Protein AF-0000000067946590 (afdb_homodimer)

Organism: Pisum sativum (NCBI:txid3888)

Foldseek 3Di:
DPDDPDDDDDDDDDDDPDDPPDDDDDDPDDPDPPPPPPPPPPCVPCPPPPCPVVPPPLQLAKWKKKWWFQFWADDPPDPAILAGGETDMFTWLAEEEEEEDPSLCPVVVVCCLLVVDPTPDTAIWMFIAGSNRHTPDDTGGFDNLQEAEDADPNVVVQDDQFLLCRLCVPPPPDPPDPVSVVLLVVLLVVLCVLLVVVPPDRNHGLVPDDLLVVLSSSSSSRPSVHHQEYEYEASCPPHDPVSLLSVLVSVQVVSNPHHYYYYHPPCVSNLVRHPWYWYRYRSRYIGTDRDPD/DDPDDDDDDDDDDDDDDDDDDDDDDPPPDDPDPDDPDPPPPPCVPCPPPPCVVVPPPLQLAKWKKKWWFQFWADDPPDPAILAGGETDMFTWLAEEEEEEDPSLCPVVVVCCLLVVDPTPDTAIWMFIAGSRRHTPDDTGGFDNLQEAEDADPNVVVQDDQFLLCRLCVPPPPDDPDPVSVVLLVVLLVVLCVLLVVVPPDRNHGLVPDDLLVVLSSSSSSRPSVHHQEYEYEASCPPHDPVSLLSVLVSVQVVSNPHHYYYYHPPCVSNLVRHPWYWYRYRSRYIGTDRDPD

Secondary structure (DSSP, 8-state):
------------------------------------------------------------S-EEEEEEEEEEE--TT--S-SEEEEEEEEETT-EEEEEE-TTSSHHHHHHHHTTSS--SEEEEEEEEE-TTSSB-S--EEPPGGGEEEE-SSGGGG---SSHHHHHTTTS--S---HHHHHHHHHHHHHHHHHTT-TTS-TTS-GGGS-HHHHHHHHHHHHHTT--SEEEEESTTTT--HHHHHHHHHHHHHHTTTSEEEEE-S-HHHHTTT-SEEEEEETTTEEEE-----/-----------------------------------------------------------SS-EEEEEEEEEEE--TT-SS-SEEEEEEEEETT-EEEEEE-TTSSHHHHHHHHTTSS--SEEEEEEEEE-TTSSB-S--EEPPGGGEEEE-SSGGGG---SSHHHHHTTTS--S---HHHHHHHHHHHHHHHHHTT-TTS-TTS-GGGS-HHHHHHHHHHHHHTT--SEEEEESTTTT--HHHHHHHHHHHHHHTTTSEEEEE-S-HHHHTTT-SEEEEEETTTEEEE-----

InterPro domains:
  IPR003439 ABC transporter-like, ATP-binding domain [PF00005] (83-237)
  IPR003439 ABC transporter-like, ATP-binding domain [PS50893] (66-291)
  IPR003593 AAA+ ATPase domain [SM00382] (92-284)
  IPR015856 ABC transporter, CbiO/EcfA subunit [cd03225] (67-283)
  IPR027417 P-loop containing nucleoside triphosphate hydrolase [G3DSA:3.40.50.300] (59-290)
  IPR027417 P-loop containing nucleoside triphosphate hydrolase [SSF52540] (64-283)
  IPR050095 Energy-coupling factor transporter ATP-binding [PTHR43553] (66-289)

Solvent-accessible surface area (backbone atoms only — not comparable to full-atom values): 33808 Å² total; per-residue (Å²): 132,86,72,84,75,89,86,88,87,81,89,78,84,92,79,87,80,80,79,80,70,81,80,78,83,83,80,81,79,74,76,84,76,75,68,74,78,74,75,71,72,73,75,72,72,72,65,77,71,73,68,73,64,77,67,63,75,83,50,71,56,67,46,44,27,42,37,34,45,46,30,22,32,53,58,87,95,50,82,68,48,45,29,45,53,29,54,53,73,46,53,58,45,30,28,36,37,40,33,48,50,83,86,12,34,67,71,57,51,51,33,41,72,43,50,79,42,77,63,72,38,60,49,55,26,37,36,37,25,31,48,85,69,42,73,66,52,79,69,39,71,66,50,41,90,38,36,20,72,39,55,64,63,50,68,79,70,64,82,47,66,19,40,52,49,48,54,49,60,85,48,82,80,62,89,59,55,72,63,57,52,50,52,49,53,52,21,44,55,50,17,33,54,70,51,67,46,73,89,54,65,52,73,39,44,49,86,75,46,54,66,48,53,36,52,30,50,51,49,25,46,40,36,35,79,57,34,67,34,38,37,31,34,36,82,54,66,91,39,32,41,65,37,35,52,50,51,49,53,42,48,59,58,45,24,73,78,26,18,32,40,34,37,45,54,59,56,78,80,42,54,91,58,52,73,44,38,30,39,32,34,78,64,13,36,56,39,82,39,78,81,94,123,142,83,83,86,81,88,75,83,87,80,90,72,85,88,79,75,88,74,84,92,76,90,84,85,75,83,74,78,76,73,76,83,77,75,69,76,80,74,75,69,73,72,76,71,72,72,65,78,71,73,67,72,64,78,68,64,74,84,50,71,56,67,44,43,26,44,37,34,44,46,29,21,31,54,59,89,95,49,80,69,47,46,29,45,52,29,53,54,72,46,52,58,45,29,28,36,37,40,31,48,51,82,87,13,34,67,70,57,51,52,33,40,71,44,51,77,42,78,63,72,38,60,48,55,27,37,38,37,24,29,49,84,68,41,74,66,52,78,68,39,72,66,51,42,90,38,37,20,73,40,56,65,62,51,69,80,70,64,82,48,66,19,41,51,48,48,53,48,59,84,48,82,81,62,90,57,53,73,63,58,53,49,51,48,54,51,21,43,54,51,18,34,54,71,52,68,46,74,89,54,64,52,74,38,45,50,88,75,46,53,64,46,53,37,52,30,50,52,50,25,45,39,36,33,79,56,36,68,34,38,36,32,34,34,82,56,66,92,37,32,43,66,36,36,52,50,50,50,55,44,49,58,57,45,25,72,78,26,19,34,41,35,35,45,55,59,57,76,79,43,54,90,58,51,75,43,38,30,38,31,34,80,62,12,36,56,40,84,38,76,80,94,122

Sequence (586 aa):
MAPPSYTPQPNQPPSMATSFNPPIAFRFLKPPLSSFPSQSSSLSHCLPQSHYTFKFPTTCCRYSSLEVKDVSYQPPGTQPNLLNSVSFSLPEKSFGLIFGQSGSGKTTLLQLLAGISKPTSGSIYIQKYGDDGNPSQSPEPLVPERVGIVFQFPERYFVADTVLDEVTFGWPRQKGNDQVREKLALGLQRAINWVGLSGISLDTNPHSLSGGYKRRLALAIQLVQVPDLLILDEPLAGLDWKARADVVKLLKHLKKELTVLVVSHDLREFASLVDQSWRMEMGGNLRQEFLPLMAPPSYTPQPNQPPSMATSFNPPIAFRFLKPPLSSFPSQSSSLSHCLPQSHYTFKFPTTCCRYSSLEVKDVSYQPPGTQPNLLNSVSFSLPEKSFGLIFGQSGSGKTTLLQLLAGISKPTSGSIYIQKYGDDGNPSQSPEPLVPERVGIVFQFPERYFVADTVLDEVTFGWPRQKGNDQVREKLALGLQRAINWVGLSGISLDTNPHSLSGGYKRRLALAIQLVQVPDLLILDEPLAGLDWKARADVVKLLKHLKKELTVLVVSHDLREFASLVDQSWRMEMGGNLRQEFLPL

Nearest PDB structures (foldseek):
  1ji0-assembly1_A  TM=7.940E-01  e=1.642E-15  Thermotoga maritima
  5lj7-assembly1_B  TM=7.073E-01  e=5.282E-16  Aggregatibacter actinomycetemcomitans
  5l22-assembly1_A  TM=7.163E-01  e=2.810E-15  Aquifex aeolicus VF5
  6gkd-assembly1_F  TM=7.493E-01  e=3.755E-13  Homo sapiens
  7z15-assembly1_K  TM=6.805E-01  e=4.231E-13  Escherichia coli

pLDDT: mean 77.76, std 28.28, range [15.53, 98.42]

Radius of gyration: 33.12 Å; Cα contacts (8 Å, |Δi|>4): 954; chains: 2; bounding box: 103×82×106 Å

Structure (mmCIF, N/CA/C/O backbone):
data_AF-0000000067946590-model_v1
#
loop_
_entity.id
_entity.type
_entity.pdbx_description
1 polymer 'ABC transporter I member 11'
#
loop_
_atom_site.group_PDB
_atom_site.id
_atom_site.type_symbol
_atom_site.label_atom_id
_atom_site.label_alt_id
_atom_site.label_comp_id
_atom_site.label_asym_id
_atom_site.label_entity_id
_atom_site.label_seq_id
_atom_site.pdbx_PDB_ins_code
_atom_site.Cartn_x
_atom_site.Cartn_y
_atom_site.Cartn_z
_atom_site.occupancy
_atom_site.B_iso_or_equiv
_atom_site.auth_seq_id
_atom_site.auth_comp_id
_atom_site.auth_asym_id
_atom_site.auth_atom_id
_atom_site.pdbx_PDB_model_num
ATOM 1 N N . MET A 1 1 ? 3.911 24.569 -70.546 1 18.59 1 MET A N 1
ATOM 2 C CA . MET A 1 1 ? 5.363 24.526 -70.404 1 18.59 1 MET A CA 1
ATOM 3 C C . MET A 1 1 ? 5.769 24.59 -68.935 1 18.59 1 MET A C 1
ATOM 5 O O . MET A 1 1 ? 6.93 24.856 -68.618 1 18.59 1 MET A O 1
ATOM 9 N N . ALA A 1 2 ? 5.035 24.437 -67.854 1 21.88 2 ALA A N 1
ATOM 10 C CA . ALA A 1 2 ? 5.198 25.146 -66.587 1 21.88 2 ALA A CA 1
ATOM 11 C C . ALA A 1 2 ? 6.311 24.522 -65.749 1 21.88 2 ALA A C 1
ATOM 13 O O . ALA A 1 2 ? 6.49 24.877 -64.581 1 21.88 2 ALA A O 1
ATOM 14 N N . PRO A 1 3 ? 7.418 23.911 -66.163 1 22.86 3 PRO A N 1
ATOM 15 C CA . PRO A 1 3 ? 8.003 22.796 -65.415 1 22.86 3 PRO A CA 1
ATOM 16 C C . PRO A 1 3 ? 8.86 23.26 -64.238 1 22.86 3 PRO A C 1
ATOM 18 O O . PRO A 1 3 ? 9.261 22.446 -63.404 1 22.86 3 PRO A O 1
ATOM 21 N N . PRO A 1 4 ? 8.996 24.604 -63.744 1 22.92 4 PRO A N 1
ATOM 22 C CA . PRO A 1 4 ? 10.415 24.743 -63.405 1 22.92 4 PRO A CA 1
ATOM 23 C C . PRO A 1 4 ? 10.793 23.99 -62.131 1 22.92 4 PRO A C 1
ATOM 25 O O . PRO A 1 4 ? 9.946 23.778 -61.26 1 22.92 4 PRO A O 1
ATOM 28 N N . SER A 1 5 ? 12.034 23.256 -61.967 1 21.23 5 SER A N 1
ATOM 29 C CA . SER A 1 5 ? 12.872 22.237 -61.343 1 21.23 5 SER A CA 1
ATOM 30 C C . SER A 1 5 ? 13.644 22.806 -60.158 1 21.23 5 SER A C 1
ATOM 32 O O . SER A 1 5 ? 14.589 22.183 -59.669 1 21.23 5 SER A O 1
ATOM 34 N N . TYR A 1 6 ? 13.118 23.844 -59.397 1 22.46 6 TYR A N 1
ATOM 35 C CA . TYR A 1 6 ? 14.191 24.586 -58.746 1 22.46 6 TYR A CA 1
ATOM 36 C C . TYR A 1 6 ? 14.983 23.687 -57.804 1 22.46 6 TYR A C 1
ATOM 38 O O . TYR A 1 6 ? 14.404 22.885 -57.069 1 22.46 6 TYR A O 1
ATOM 46 N N . THR A 1 7 ? 16.385 23.792 -57.742 1 20.94 7 THR A N 1
ATOM 47 C CA . THR A 1 7 ? 17.67 23.148 -57.492 1 20.94 7 THR A CA 1
ATOM 48 C C . THR A 1 7 ? 17.972 23.108 -55.996 1 20.94 7 THR A C 1
ATOM 50 O O . THR A 1 7 ? 17.457 23.926 -55.231 1 20.94 7 THR A O 1
ATOM 53 N N . PRO A 1 8 ? 19.334 22.836 -55.525 1 20.41 8 PRO A N 1
ATOM 54 C CA . PRO A 1 8 ? 20.063 21.838 -54.739 1 20.41 8 PRO A CA 1
ATOM 55 C C . PRO A 1 8 ? 20.467 22.352 -53.359 1 20.41 8 PRO A C 1
ATOM 57 O O . PRO A 1 8 ? 20.235 21.678 -52.352 1 20.41 8 PRO A O 1
ATOM 60 N N . GLN A 1 9 ? 21.378 23.527 -53.045 1 19.21 9 GLN A N 1
ATOM 61 C CA . GLN A 1 9 ? 22.726 23.164 -52.62 1 19.21 9 GLN A CA 1
ATOM 62 C C . GLN A 1 9 ? 22.857 23.218 -51.101 1 19.21 9 GLN A C 1
ATOM 64 O O . GLN A 1 9 ? 22.124 23.952 -50.435 1 19.21 9 GLN A O 1
ATOM 69 N N . PRO A 1 10 ? 24.008 22.567 -50.342 1 21.53 10 PRO A N 1
ATOM 70 C CA . PRO A 1 10 ? 24.446 21.856 -49.139 1 21.53 10 PRO A CA 1
ATOM 71 C C . PRO A 1 10 ? 25.098 22.78 -48.113 1 21.53 10 PRO A C 1
ATOM 73 O O . PRO A 1 10 ? 25.538 22.322 -47.055 1 21.53 10 PRO A O 1
ATOM 76 N N . ASN A 1 11 ? 24.864 24.119 -47.892 1 19.38 11 ASN A N 1
ATOM 77 C CA . ASN A 1 11 ? 26.039 24.857 -47.442 1 19.38 11 ASN A CA 1
ATOM 78 C C . ASN A 1 11 ? 26.5 24.392 -46.063 1 19.38 11 ASN A C 1
ATOM 80 O O . ASN A 1 11 ? 25.685 24.233 -45.153 1 19.38 11 ASN A O 1
ATOM 84 N N . GLN A 1 12 ? 27.85 24.137 -45.754 1 18.24 12 GLN A N 1
ATOM 85 C CA . GLN A 1 12 ? 28.78 23.37 -44.932 1 18.24 12 GLN A CA 1
ATOM 86 C C . GLN A 1 12 ? 29.068 24.085 -43.615 1 18.24 12 GLN A C 1
ATOM 88 O O . GLN A 1 12 ? 29.251 23.44 -42.58 1 18.24 12 GLN A O 1
ATOM 93 N N . PRO A 1 13 ? 29.071 25.514 -43.298 1 18.9 13 PRO A N 1
ATOM 94 C CA . PRO A 1 13 ? 30.453 25.833 -42.931 1 18.9 13 PRO A CA 1
ATOM 95 C C . PRO A 1 13 ? 30.828 25.321 -41.543 1 18.9 13 PRO A C 1
ATOM 97 O O . PRO A 1 13 ? 31.802 24.578 -41.397 1 18.9 13 PRO A O 1
ATOM 100 N N . PRO A 1 14 ? 31.03 26.325 -40.39 1 19.7 14 PRO A N 1
ATOM 101 C CA . PRO A 1 14 ? 32.315 26.726 -39.813 1 19.7 14 PRO A CA 1
ATOM 102 C C . PRO A 1 14 ? 32.597 26.048 -38.473 1 19.7 14 PRO A C 1
ATOM 104 O O . PRO A 1 14 ? 31.665 25.647 -37.772 1 19.7 14 PRO A O 1
ATOM 107 N N . SER A 1 15 ? 33.877 25.653 -38.167 1 17.56 15 SER A N 1
ATOM 108 C CA . SER A 1 15 ? 34.73 24.794 -37.353 1 17.56 15 SER A CA 1
ATOM 109 C C . SER A 1 15 ? 34.726 25.235 -35.893 1 17.56 15 SER A C 1
ATOM 111 O O . SER A 1 15 ? 34.503 24.422 -34.994 1 17.56 15 SER A O 1
ATOM 113 N N . MET A 1 16 ? 35.558 26.366 -35.364 1 17.62 16 MET A N 1
ATOM 114 C CA . MET A 1 16 ? 36.783 26.176 -34.593 1 17.62 16 MET A CA 1
ATOM 115 C C . MET A 1 16 ? 36.519 26.347 -33.1 1 17.62 16 MET A C 1
ATOM 117 O O . MET A 1 16 ? 36.197 27.446 -32.645 1 17.62 16 MET A O 1
ATOM 121 N N . ALA A 1 17 ? 36.043 25.398 -32.344 1 19.72 17 ALA A N 1
ATOM 122 C CA . ALA A 1 17 ? 35.716 25.403 -30.92 1 19.72 17 ALA A CA 1
ATOM 123 C C . ALA A 1 17 ? 36.966 25.613 -30.071 1 19.72 17 ALA A C 1
ATOM 125 O O . ALA A 1 17 ? 37.872 24.777 -30.071 1 19.72 17 ALA A O 1
ATOM 126 N N . THR A 1 18 ? 37.47 26.867 -29.942 1 19.26 18 THR A N 1
ATOM 127 C CA . THR A 1 18 ? 38.712 27.231 -29.269 1 19.26 18 THR A CA 1
ATOM 128 C C . THR A 1 18 ? 38.689 26.779 -27.812 1 19.26 18 THR A C 1
ATOM 130 O O . THR A 1 18 ? 37.71 27.013 -27.099 1 19.26 18 THR A O 1
ATOM 133 N N . SER A 1 19 ? 39.669 25.969 -27.333 1 19.45 19 SER A N 1
ATOM 134 C CA . SER A 1 19 ? 40.085 25.108 -26.23 1 19.45 19 SER A CA 1
ATOM 135 C C . SER A 1 19 ? 40.482 25.929 -25.008 1 19.45 19 SER A C 1
ATOM 137 O O . SER A 1 19 ? 41.488 26.641 -25.032 1 19.45 19 SER A O 1
ATOM 139 N N . PHE A 1 20 ? 39.58 26.717 -24.374 1 18.2 20 PHE A N 1
ATOM 140 C CA . PHE A 1 20 ? 40.013 27.601 -23.298 1 18.2 20 PHE A CA 1
ATOM 141 C C . PHE A 1 20 ? 40.626 26.801 -22.154 1 18.2 20 PHE A C 1
ATOM 143 O O . PHE A 1 20 ? 40.002 25.874 -21.634 1 18.2 20 PHE A O 1
ATOM 150 N N . ASN A 1 21 ? 41.97 26.781 -21.925 1 18.89 21 ASN A N 1
ATOM 151 C CA . ASN A 1 21 ? 42.96 26.091 -21.106 1 18.89 21 ASN A CA 1
ATOM 152 C C . ASN A 1 21 ? 42.886 26.531 -19.646 1 18.89 21 ASN A C 1
ATOM 154 O O . ASN A 1 21 ? 43.825 27.137 -19.128 1 18.89 21 ASN A O 1
ATOM 158 N N . PRO A 1 22 ? 41.802 26.604 -18.94 1 18.92 22 PRO A N 1
ATOM 159 C CA . PRO A 1 22 ? 42.02 27.431 -17.751 1 18.92 22 PRO A CA 1
ATOM 160 C C . PRO A 1 22 ? 43.085 26.857 -16.82 1 18.92 22 PRO A C 1
ATOM 162 O O . PRO A 1 22 ? 43.243 25.636 -16.734 1 18.92 22 PRO A O 1
ATOM 165 N N . PRO A 1 23 ? 44.05 27.677 -16.378 1 17.58 23 PRO A N 1
ATOM 166 C CA . PRO A 1 23 ? 45.368 27.439 -15.785 1 17.58 23 PRO A CA 1
ATOM 167 C C . PRO A 1 23 ? 45.289 26.699 -14.451 1 17.58 23 PRO A C 1
ATOM 169 O O . PRO A 1 23 ? 44.193 26.461 -13.937 1 17.58 23 PRO A O 1
ATOM 172 N N . ILE A 1 24 ? 45.788 27.348 -13.282 1 18.97 24 ILE A N 1
ATOM 173 C CA . ILE A 1 24 ? 46.988 27.209 -12.464 1 18.97 24 ILE A CA 1
ATOM 174 C C . ILE A 1 24 ? 46.614 26.665 -11.087 1 18.97 24 ILE A C 1
ATOM 176 O O . ILE A 1 24 ? 47.465 26.567 -10.2 1 18.97 24 ILE A O 1
ATOM 180 N N . ALA A 1 25 ? 45.353 26.32 -10.706 1 18.08 25 ALA A N 1
ATOM 181 C CA . ALA A 1 25 ? 45.143 26.536 -9.277 1 18.08 25 ALA A CA 1
ATOM 182 C C . ALA A 1 25 ? 46.207 25.818 -8.452 1 18.08 25 ALA A C 1
ATOM 184 O O . ALA A 1 25 ? 46.812 24.848 -8.916 1 18.08 25 ALA A O 1
ATOM 185 N N . PHE A 1 26 ? 46.267 26.185 -7.043 1 19.21 26 PHE A N 1
ATOM 186 C CA . PHE A 1 26 ? 47.08 26.33 -5.841 1 19.21 26 PHE A CA 1
ATOM 187 C C . PHE A 1 26 ? 47.377 24.97 -5.222 1 19.21 26 PHE A C 1
ATOM 189 O O . PHE A 1 26 ? 46.523 24.081 -5.223 1 19.21 26 PHE A O 1
ATOM 196 N N . ARG A 1 27 ? 48.63 24.683 -4.83 1 19.09 27 ARG A N 1
ATOM 197 C CA . ARG A 1 27 ? 49.572 23.639 -4.441 1 19.09 27 ARG A CA 1
ATOM 198 C C . ARG A 1 27 ? 49.261 23.113 -3.044 1 19.09 27 ARG A C 1
ATOM 200 O O . ARG A 1 27 ? 49.946 23.457 -2.079 1 19.09 27 ARG A O 1
ATOM 207 N N . PHE A 1 28 ? 48.004 23.304 -2.515 1 18.97 28 PHE A N 1
ATOM 208 C CA . PHE A 1 28 ? 48.045 23.194 -1.062 1 18.97 28 PHE A CA 1
ATOM 209 C C . PHE A 1 28 ? 48.79 21.935 -0.635 1 18.97 28 PHE A C 1
ATOM 211 O O . PHE A 1 28 ? 48.759 20.921 -1.336 1 18.97 28 PHE A O 1
ATOM 218 N N . LEU A 1 29 ? 49.536 22.095 0.505 1 19.19 29 LEU A N 1
ATOM 219 C CA . LEU A 1 29 ? 50.608 21.471 1.272 1 19.19 29 LEU A CA 1
ATOM 220 C C . LEU A 1 29 ? 50.201 20.078 1.741 1 19.19 29 LEU A C 1
ATOM 222 O O . LEU A 1 29 ? 49.035 19.844 2.065 1 19.19 29 LEU A O 1
ATOM 226 N N . LYS A 1 30 ? 51.219 19.151 1.724 1 23.51 30 LYS A N 1
ATOM 227 C CA . LYS A 1 30 ? 51.364 17.698 1.769 1 23.51 30 LYS A CA 1
ATOM 228 C C . LYS A 1 30 ? 51.133 17.167 3.181 1 23.51 30 LYS A C 1
ATOM 230 O O . LYS A 1 30 ? 51.201 15.958 3.414 1 23.51 30 LYS A O 1
ATOM 235 N N . PRO A 1 31 ? 50.263 17.66 4.146 1 24.85 31 PRO A N 1
ATOM 236 C CA . PRO A 1 31 ? 50.949 17.244 5.372 1 24.85 31 PRO A CA 1
ATOM 237 C C . PRO A 1 31 ? 51.219 15.742 5.417 1 24.85 31 PRO A C 1
ATOM 239 O O . PRO A 1 31 ? 50.544 14.969 4.732 1 24.85 31 PRO A O 1
ATOM 242 N N . PRO A 1 32 ? 52.395 15.385 6.215 1 21.97 32 PRO A N 1
ATOM 243 C CA . PRO A 1 32 ? 53.03 14.066 6.272 1 21.97 32 PRO A CA 1
ATOM 244 C C . PRO A 1 32 ? 52.095 12.983 6.803 1 21.97 32 PRO A C 1
ATOM 246 O O . PRO A 1 32 ? 51.212 13.269 7.616 1 21.97 32 PRO A O 1
ATOM 249 N N . LEU A 1 33 ? 51.861 11.957 6.093 1 22.44 33 LEU A N 1
ATOM 250 C CA . LEU A 1 33 ? 51.077 10.731 6.198 1 22.44 33 LEU A CA 1
ATOM 251 C C . LEU A 1 33 ? 51.592 9.852 7.333 1 22.44 33 LEU A C 1
ATOM 253 O O . LEU A 1 33 ? 52.632 9.204 7.2 1 22.44 33 LEU A O 1
ATOM 257 N N . SER A 1 34 ? 51.911 10.552 8.508 1 22.85 34 SER A N 1
ATOM 258 C CA . SER A 1 34 ? 52.554 9.551 9.353 1 22.85 34 SER A CA 1
ATOM 259 C C . SER A 1 34 ? 51.764 8.247 9.362 1 22.85 34 SER A C 1
ATOM 261 O O . SER A 1 34 ? 50.549 8.249 9.156 1 22.85 34 SER A O 1
ATOM 263 N N . SER A 1 35 ? 52.516 7.126 9.27 1 23.56 35 SER A N 1
ATOM 264 C CA . SER A 1 35 ? 52.342 5.692 9.064 1 23.56 35 SER A CA 1
ATOM 265 C C . SER A 1 35 ? 51.585 5.054 10.225 1 23.56 35 SER A C 1
ATOM 267 O O . SER A 1 35 ? 51.419 3.834 10.269 1 23.56 35 SER A O 1
ATOM 269 N N . PHE A 1 36 ? 50.76 5.74 10.966 1 24.54 36 PHE A N 1
ATOM 270 C CA . PHE A 1 36 ? 50.539 4.918 12.15 1 24.54 36 PHE A CA 1
ATOM 271 C C . PHE A 1 36 ? 50.123 3.505 11.757 1 24.54 36 PHE A C 1
ATOM 273 O O . PHE A 1 36 ? 49.411 3.314 10.769 1 24.54 36 PHE A O 1
ATOM 280 N N . PRO A 1 37 ? 50.929 2.544 12.353 1 23.84 37 PRO A N 1
ATOM 281 C CA . PRO A 1 37 ? 50.821 1.098 12.145 1 23.84 37 PRO A CA 1
ATOM 282 C C . PRO A 1 37 ? 49.407 0.571 12.38 1 23.84 37 PRO A C 1
ATOM 284 O O . PRO A 1 37 ? 48.699 1.066 13.261 1 23.84 37 PRO A O 1
ATOM 287 N N . SER A 1 38 ? 48.717 0.329 11.288 1 23.13 38 SER A N 1
ATOM 288 C CA . SER A 1 38 ? 47.378 -0.25 11.294 1 23.13 38 SER A CA 1
ATOM 289 C C . SER A 1 38 ? 47.352 -1.573 12.053 1 23.13 38 SER A C 1
ATOM 291 O O . SER A 1 38 ? 47.952 -2.557 11.617 1 23.13 38 SER A O 1
ATOM 293 N N . GLN A 1 39 ? 47.774 -1.546 13.386 1 22.41 39 GLN A N 1
ATOM 294 C CA . GLN A 1 39 ? 47.593 -2.85 14.015 1 22.41 39 GLN A CA 1
ATOM 295 C C . GLN A 1 39 ? 46.219 -3.43 13.694 1 22.41 39 GLN A C 1
ATOM 297 O O . GLN A 1 39 ? 45.194 -2.809 13.983 1 22.41 39 GLN A O 1
ATOM 302 N N . SER A 1 40 ? 46.117 -4.121 12.583 1 24.09 40 SER A N 1
ATOM 303 C CA . SER A 1 40 ? 44.983 -4.891 12.082 1 24.09 40 SER A CA 1
ATOM 304 C C . SER A 1 40 ? 44.476 -5.875 13.131 1 24.09 40 SER A C 1
ATOM 306 O O . SER A 1 40 ? 45.071 -6.935 13.334 1 24.09 40 SER A O 1
ATOM 308 N N . SER A 1 41 ? 44.513 -5.497 14.445 1 25.52 41 SER A N 1
ATOM 309 C CA . SER A 1 41 ? 44.077 -6.647 15.231 1 25.52 41 SER A CA 1
ATOM 310 C C . SER A 1 41 ? 42.77 -7.22 14.694 1 25.52 41 SER A C 1
ATOM 312 O O . SER A 1 41 ? 41.81 -6.482 14.465 1 25.52 41 SER A O 1
ATOM 314 N N . SER A 1 42 ? 42.922 -8.307 13.9 1 24.87 42 SER A N 1
ATOM 315 C CA . SER A 1 42 ? 41.939 -9.211 13.313 1 24.87 42 SER A CA 1
ATOM 316 C C . SER A 1 42 ? 40.96 -9.721 14.365 1 24.87 42 SER A C 1
ATOM 318 O O . SER A 1 42 ? 41.287 -10.622 15.141 1 24.87 42 SER A O 1
ATOM 320 N N . LEU A 1 43 ? 40.562 -8.977 15.374 1 26.27 43 LEU A N 1
ATOM 321 C CA . LEU A 1 43 ? 39.664 -9.724 16.248 1 26.27 43 LEU A CA 1
ATOM 322 C C . LEU A 1 43 ? 38.523 -10.348 15.45 1 26.27 43 LEU A C 1
ATOM 324 O O . LEU A 1 43 ? 37.677 -9.634 14.908 1 26.27 43 LEU A O 1
ATOM 328 N N . SER A 1 44 ? 38.841 -11.408 14.731 1 26.77 44 SER A N 1
ATOM 329 C CA . SER A 1 44 ? 37.858 -12.283 14.101 1 26.77 44 SER A CA 1
ATOM 330 C C . SER A 1 44 ? 36.769 -12.692 15.088 1 26.77 44 SER A C 1
ATOM 332 O O . SER A 1 44 ? 36.951 -13.627 15.869 1 26.77 44 SER A O 1
ATOM 334 N N . HIS A 1 45 ? 36.316 -11.815 16.001 1 28.44 45 HIS A N 1
ATOM 335 C CA . HIS A 1 45 ? 35.262 -12.441 16.791 1 28.44 45 HIS A CA 1
ATOM 336 C C . HIS A 1 45 ? 34.233 -13.122 15.895 1 28.44 45 HIS A C 1
ATOM 338 O O . HIS A 1 45 ? 33.661 -12.487 15.005 1 28.44 45 HIS A O 1
ATOM 344 N N . CYS A 1 46 ? 34.459 -14.407 15.622 1 27.23 46 CYS A N 1
ATOM 345 C CA . CYS A 1 46 ? 33.522 -15.377 15.065 1 27.23 46 CYS A CA 1
ATOM 346 C C . CYS A 1 46 ? 32.153 -15.253 15.722 1 27.23 46 CYS A C 1
ATOM 348 O O . CYS A 1 46 ? 31.992 -15.584 16.898 1 27.23 46 CYS A O 1
ATOM 350 N N . LEU A 1 47 ? 31.562 -14.108 15.712 1 29.68 47 LEU A N 1
ATOM 351 C CA . LEU A 1 47 ? 30.184 -14.276 16.16 1 29.68 47 LEU A CA 1
ATOM 352 C C . LEU A 1 47 ? 29.568 -15.537 15.562 1 29.68 47 LEU A C 1
ATOM 354 O O . LEU A 1 47 ? 29.722 -15.802 14.368 1 29.68 47 LEU A O 1
ATOM 358 N N . PRO A 1 48 ? 29.445 -16.562 16.393 1 29.38 48 PRO A N 1
ATOM 359 C CA . PRO A 1 48 ? 28.796 -17.779 15.897 1 29.38 48 PRO A CA 1
ATOM 360 C C . PRO A 1 48 ? 27.599 -17.484 14.997 1 29.38 48 PRO A C 1
ATOM 362 O O . PRO A 1 48 ? 26.756 -16.65 15.337 1 29.38 48 PRO A O 1
ATOM 365 N N . GLN A 1 49 ? 27.873 -17.211 13.739 1 29.63 49 GLN A N 1
ATOM 366 C CA . GLN A 1 49 ? 26.801 -17.267 12.751 1 29.63 49 GLN A CA 1
ATOM 367 C C . GLN A 1 49 ? 25.887 -18.464 12.997 1 29.63 49 GLN A C 1
ATOM 369 O O . GLN A 1 49 ? 26.291 -19.611 12.796 1 29.63 49 GLN A O 1
ATOM 374 N N . SER A 1 50 ? 25.301 -18.538 14.21 1 30.05 50 SER A N 1
ATOM 375 C CA . SER A 1 50 ? 24.309 -19.605 14.284 1 30.05 50 SER A CA 1
ATOM 376 C C . SER A 1 50 ? 23.585 -19.781 12.954 1 30.05 50 SER A C 1
ATOM 378 O O . SER A 1 50 ? 22.922 -18.858 12.476 1 30.05 50 SER A O 1
ATOM 380 N N . HIS A 1 51 ? 24.243 -20.35 12.03 1 29.76 51 HIS A N 1
ATOM 381 C CA . HIS A 1 51 ? 23.578 -20.914 10.861 1 29.76 51 HIS A CA 1
ATOM 382 C C . HIS A 1 51 ? 22.241 -21.543 11.238 1 29.76 51 HIS A C 1
ATOM 384 O O . HIS A 1 51 ? 22.203 -22.617 11.843 1 29.76 51 HIS A O 1
ATOM 390 N N . TYR A 1 52 ? 21.385 -20.798 11.871 1 28.89 52 TYR A N 1
ATOM 391 C CA . TYR A 1 52 ? 20.081 -21.45 11.908 1 28.89 52 TYR A CA 1
ATOM 392 C C . TYR A 1 52 ? 19.799 -22.179 10.6 1 28.89 52 TYR A C 1
ATOM 394 O O . TYR A 1 52 ? 19.657 -21.55 9.549 1 28.89 52 TYR A O 1
ATOM 402 N N . THR A 1 53 ? 20.612 -23.184 10.319 1 32.17 53 THR A N 1
ATOM 403 C CA . THR A 1 53 ? 20.164 -24.105 9.28 1 32.17 53 THR A CA 1
ATOM 404 C C . THR A 1 53 ? 18.653 -24.303 9.348 1 32.17 53 THR A C 1
ATOM 406 O O . THR A 1 53 ? 18.106 -24.59 10.415 1 32.17 53 THR A O 1
ATOM 409 N N . PHE A 1 54 ? 17.965 -23.457 8.742 1 31.68 54 PHE A N 1
ATOM 410 C CA . PHE A 1 54 ? 16.561 -23.8 8.547 1 31.68 54 PHE A CA 1
ATOM 411 C C . PHE A 1 54 ? 16.398 -25.297 8.31 1 31.68 54 PHE A C 1
ATOM 413 O O . PHE A 1 54 ? 16.817 -25.815 7.273 1 31.68 54 PHE A O 1
ATOM 420 N N . LYS A 1 55 ? 16.736 -26.094 9.319 1 34.89 55 LYS A N 1
ATOM 421 C CA . LYS A 1 55 ? 16.379 -27.505 9.207 1 34.89 55 LYS A CA 1
ATOM 422 C C . LYS A 1 55 ? 14.976 -27.672 8.631 1 34.89 55 LYS A C 1
ATOM 424 O O . LYS A 1 55 ? 14.006 -27.146 9.181 1 34.89 55 LYS A O 1
ATOM 429 N N . PHE A 1 56 ? 14.872 -27.689 7.342 1 37.42 56 PHE A N 1
ATOM 430 C CA . PHE A 1 56 ? 13.601 -28.161 6.805 1 37.42 56 PHE A CA 1
ATOM 431 C C . PHE A 1 56 ? 13.045 -29.299 7.652 1 37.42 56 PHE A C 1
ATOM 433 O O . PHE A 1 56 ? 13.8 -30.138 8.148 1 37.42 56 PHE A O 1
ATOM 440 N N . PRO A 1 57 ? 12.043 -29.151 8.37 1 37.81 57 PRO A N 1
ATOM 441 C CA . PRO A 1 57 ? 11.561 -30.345 9.069 1 37.81 57 PRO A CA 1
ATOM 442 C C . PRO A 1 57 ? 11.85 -31.634 8.303 1 37.81 57 PRO A C 1
ATOM 444 O O . PRO A 1 57 ? 11.877 -31.631 7.069 1 37.81 57 PRO A O 1
ATOM 447 N N . THR A 1 58 ? 12.722 -32.502 8.741 1 42.44 58 THR A N 1
ATOM 448 C CA . THR A 1 58 ? 12.796 -33.904 8.349 1 42.44 58 THR A CA 1
ATOM 449 C C . THR A 1 58 ? 11.417 -34.434 7.968 1 42.44 58 THR A C 1
ATOM 451 O O . THR A 1 58 ? 10.538 -34.564 8.823 1 42.44 58 THR A O 1
ATOM 454 N N . THR A 1 59 ? 10.766 -34.018 6.889 1 45.51 59 THR A N 1
ATOM 455 C CA . THR A 1 59 ? 9.521 -34.559 6.356 1 45.51 59 THR A CA 1
ATOM 456 C C . THR A 1 59 ? 9.574 -36.083 6.299 1 45.51 59 THR A C 1
ATOM 458 O O . THR A 1 59 ? 10.367 -36.655 5.547 1 45.51 59 THR A O 1
ATOM 461 N N . CYS A 1 60 ? 9.374 -36.793 7.299 1 48.49 60 CYS A N 1
ATOM 462 C CA . CYS A 1 60 ? 9.115 -38.226 7.202 1 48.49 60 CYS A CA 1
ATOM 463 C C . CYS A 1 60 ? 8.402 -38.564 5.898 1 48.49 60 CYS A C 1
ATOM 465 O O . CYS A 1 60 ? 8.606 -39.64 5.335 1 48.49 60 CYS A O 1
ATOM 467 N N . CYS A 1 61 ? 7.355 -37.67 5.286 1 61.43 61 CYS A N 1
ATOM 468 C CA . CYS A 1 61 ? 6.386 -37.975 4.239 1 61.43 61 CYS A CA 1
ATOM 469 C C . CYS A 1 61 ? 6.825 -37.39 2.902 1 61.43 61 CYS A C 1
ATOM 471 O O . CYS A 1 61 ? 7.709 -36.532 2.855 1 61.43 61 CYS A O 1
ATOM 473 N N . ARG A 1 62 ? 6.471 -38.029 1.857 1 76.09 62 ARG A N 1
ATOM 474 C CA . ARG A 1 62 ? 6.557 -37.599 0.465 1 76.09 62 ARG A CA 1
ATOM 475 C C . ARG A 1 62 ? 6.058 -36.168 0.303 1 76.09 62 ARG A C 1
ATOM 477 O O . ARG A 1 62 ? 5.048 -35.785 0.898 1 76.09 62 ARG A O 1
ATOM 484 N N . TYR A 1 63 ? 7.008 -35.286 -0.151 1 84.67 63 TYR A N 1
ATOM 485 C CA . TYR A 1 63 ? 6.544 -33.923 -0.385 1 84.67 63 TYR A CA 1
ATOM 486 C C . TYR A 1 63 ? 6.946 -33.44 -1.774 1 84.67 63 TYR A C 1
ATOM 488 O O . TYR A 1 63 ? 7.746 -34.086 -2.455 1 84.67 63 TYR A O 1
ATOM 496 N N . SER A 1 64 ? 6.264 -32.556 -2.339 1 90.72 64 SER A N 1
ATOM 497 C CA . SER A 1 64 ? 6.561 -31.894 -3.605 1 90.72 64 SER A CA 1
ATOM 498 C C . SER A 1 64 ? 6.975 -30.443 -3.386 1 90.72 64 SER A C 1
ATOM 500 O O . SER A 1 64 ? 6.598 -29.828 -2.386 1 90.72 64 SER A O 1
ATOM 502 N N . SER A 1 65 ? 7.872 -30.006 -4.31 1 93.48 65 SER A N 1
ATOM 503 C CA . SER A 1 65 ? 8.369 -28.64 -4.181 1 93.48 65 SER A CA 1
ATOM 504 C C . SER A 1 65 ? 8.552 -27.986 -5.547 1 93.48 65 SER A C 1
ATOM 506 O O . SER A 1 65 ? 8.926 -28.653 -6.514 1 93.48 65 SER A O 1
ATOM 508 N N . LEU A 1 66 ? 8.179 -26.729 -5.587 1 95.37 66 LEU A N 1
ATOM 509 C CA . LEU A 1 66 ? 8.58 -25.915 -6.729 1 95.37 66 LEU A CA 1
ATOM 510 C C . LEU A 1 66 ? 10.08 -25.639 -6.699 1 95.37 66 LEU A C 1
ATOM 512 O O . LEU A 1 66 ? 10.609 -25.167 -5.69 1 95.37 66 LEU A O 1
ATOM 516 N N . GLU A 1 67 ? 10.725 -25.909 -7.796 1 95.76 67 GLU A N 1
ATOM 517 C CA . GLU A 1 67 ? 12.165 -25.692 -7.897 1 95.76 67 GLU A CA 1
ATOM 518 C C . GLU A 1 67 ? 12.499 -24.719 -9.024 1 95.76 67 GLU A C 1
ATOM 520 O O . GLU A 1 67 ? 12.075 -24.914 -10.165 1 95.76 67 GLU A O 1
ATOM 525 N N . VAL A 1 68 ? 13.159 -23.687 -8.67 1 96.78 68 VAL A N 1
ATOM 526 C CA . VAL A 1 68 ? 13.752 -22.758 -9.627 1 96.78 68 VAL A CA 1
ATOM 527 C C . VAL A 1 68 ? 15.273 -22.882 -9.592 1 96.78 68 VAL A C 1
ATOM 529 O O . VAL A 1 68 ? 15.9 -22.63 -8.56 1 96.78 68 VAL A O 1
ATOM 532 N N . LYS A 1 69 ? 15.847 -23.26 -10.713 1 96.28 69 LYS A N 1
ATOM 533 C CA . LYS A 1 69 ? 17.277 -23.554 -10.721 1 96.28 69 LYS A CA 1
ATOM 534 C C . LYS A 1 69 ? 18.009 -22.693 -11.747 1 96.28 69 LYS A C 1
ATOM 536 O O . LYS A 1 69 ? 17.852 -22.888 -12.954 1 96.28 69 LYS A O 1
ATOM 541 N N . ASP A 1 70 ? 18.791 -21.759 -11.284 1 96.7 70 ASP A N 1
ATOM 542 C CA . ASP A 1 70 ? 19.719 -20.945 -12.063 1 96.7 70 ASP A CA 1
ATOM 543 C C . ASP A 1 70 ? 19.001 -20.238 -13.209 1 96.7 70 ASP A C 1
ATOM 545 O O . ASP A 1 70 ? 19.462 -20.27 -14.352 1 96.7 70 ASP A O 1
ATOM 549 N N . VAL A 1 71 ? 17.94 -19.679 -12.933 1 96.18 71 VAL A N 1
ATOM 550 C CA . VAL A 1 71 ? 17.128 -19.017 -13.949 1 96.18 71 VAL A CA 1
ATOM 551 C C . VAL A 1 71 ? 17.688 -17.625 -14.233 1 96.18 71 VAL A C 1
ATOM 553 O O . VAL A 1 71 ? 17.908 -16.838 -13.31 1 96.18 71 VAL A O 1
ATOM 556 N N . SER A 1 72 ? 17.932 -17.345 -15.429 1 95.61 72 SER A N 1
ATOM 557 C CA . SER A 1 72 ? 18.375 -16.039 -15.907 1 95.61 72 SER A CA 1
ATOM 558 C C . SER A 1 72 ? 17.48 -15.53 -17.032 1 95.61 72 SER A C 1
ATOM 560 O O . SER A 1 72 ? 16.825 -16.318 -17.716 1 95.61 72 SER A O 1
ATOM 562 N N . TYR A 1 73 ? 17.363 -14.275 -17.095 1 95.04 73 TYR A N 1
ATOM 563 C CA . TYR A 1 73 ? 16.532 -13.669 -18.129 1 95.04 73 TYR A CA 1
ATOM 564 C C . TYR A 1 73 ? 17.153 -12.375 -18.64 1 95.04 73 TYR A C 1
ATOM 566 O O . TYR A 1 73 ? 17.472 -11.479 -17.855 1 95.04 73 TYR A O 1
ATOM 574 N N . GLN A 1 74 ? 17.277 -12.315 -19.825 1 90.26 74 GLN A N 1
ATOM 575 C CA . GLN A 1 74 ? 17.727 -11.128 -20.544 1 90.26 74 GLN A CA 1
ATOM 576 C C . GLN A 1 74 ? 16.736 -10.739 -21.638 1 90.26 74 GLN A C 1
ATOM 578 O O . GLN A 1 74 ? 16.601 -11.445 -22.639 1 90.26 74 GLN A O 1
ATOM 583 N N . PRO A 1 75 ? 16.05 -9.625 -21.421 1 81.7 75 PRO A N 1
ATOM 584 C CA . PRO A 1 75 ? 15.148 -9.196 -22.493 1 81.7 75 PRO A CA 1
ATOM 585 C C . PRO A 1 75 ? 15.872 -8.964 -23.817 1 81.7 75 PRO A C 1
ATOM 587 O O . PRO A 1 75 ? 17.054 -8.609 -23.824 1 81.7 75 PRO A O 1
ATOM 590 N N . PRO A 1 76 ? 15.109 -9.214 -24.839 1 78.43 76 PRO A N 1
ATOM 591 C CA . PRO A 1 76 ? 15.762 -8.992 -26.132 1 78.43 76 PRO A CA 1
ATOM 592 C C . PRO A 1 76 ? 16.266 -7.56 -26.299 1 78.43 76 PRO A C 1
ATOM 594 O O . PRO A 1 76 ? 15.56 -6.609 -25.956 1 78.43 76 PRO A O 1
ATOM 597 N N . GLY A 1 77 ? 17.419 -7.263 -26.743 1 70.52 77 GLY A N 1
ATOM 598 C CA . GLY A 1 77 ? 17.978 -5.967 -27.092 1 70.52 77 GLY A CA 1
ATOM 599 C C . GLY A 1 77 ? 18.598 -5.246 -25.91 1 70.52 77 GLY A C 1
ATOM 600 O O . GLY A 1 77 ? 19.071 -4.116 -26.044 1 70.52 77 GLY A O 1
ATOM 601 N N . THR A 1 78 ? 18.291 -5.7 -24.746 1 65.98 78 THR A N 1
ATOM 602 C CA . THR A 1 78 ? 18.875 -5.017 -23.597 1 65.98 78 THR A CA 1
ATOM 603 C C . THR A 1 78 ? 20.085 -5.783 -23.07 1 65.98 78 THR A C 1
ATOM 605 O O . THR A 1 78 ? 20.185 -6.998 -23.254 1 65.98 78 THR A O 1
ATOM 608 N N . GLN A 1 79 ? 21.108 -5.043 -22.642 1 65.42 79 GLN A N 1
ATOM 609 C CA . GLN A 1 79 ? 22.348 -5.697 -22.239 1 65.42 79 GLN A CA 1
ATOM 610 C C . GLN A 1 79 ? 22.22 -6.308 -20.846 1 65.42 79 GLN A C 1
ATOM 612 O O . GLN A 1 79 ? 22.725 -7.404 -20.594 1 65.42 79 GLN A O 1
ATOM 617 N N . PRO A 1 80 ? 21.811 -5.614 -19.803 1 72.78 80 PRO A N 1
ATOM 618 C CA . PRO A 1 80 ? 22.048 -6.371 -18.572 1 72.78 80 PRO A CA 1
ATOM 619 C C . PRO A 1 80 ? 20.91 -7.335 -18.243 1 72.78 80 PRO A C 1
ATOM 621 O O . PRO A 1 80 ? 19.778 -7.135 -18.692 1 72.78 80 PRO A O 1
ATOM 624 N N . ASN A 1 81 ? 21.356 -8.481 -17.775 1 80.62 81 ASN A N 1
ATOM 625 C CA . ASN A 1 81 ? 20.401 -9.447 -17.243 1 80.62 81 ASN A CA 1
ATOM 626 C C . ASN A 1 81 ? 19.479 -8.811 -16.206 1 80.62 81 ASN A C 1
ATOM 628 O O . ASN A 1 81 ? 19.939 -8.095 -15.315 1 80.62 81 ASN A O 1
ATOM 632 N N . LEU A 1 82 ? 18.199 -8.942 -16.472 1 87.89 82 LEU A N 1
ATOM 633 C CA . LEU A 1 82 ? 17.234 -8.498 -15.473 1 87.89 82 LEU A CA 1
ATOM 634 C C . LEU A 1 82 ? 17.191 -9.461 -14.292 1 87.89 82 LEU A C 1
ATOM 636 O O . LEU A 1 82 ? 16.969 -9.045 -13.153 1 87.89 82 LEU A O 1
ATOM 640 N N . LEU A 1 83 ? 17.38 -10.766 -14.581 1 94.35 83 LEU A N 1
ATOM 641 C CA . LEU A 1 83 ? 17.533 -11.797 -13.56 1 94.35 83 LEU A CA 1
ATOM 642 C C . LEU A 1 83 ? 18.836 -12.565 -13.754 1 94.35 83 LEU A C 1
ATOM 644 O O . LEU A 1 83 ? 19.192 -12.917 -14.881 1 94.35 83 LEU A O 1
ATOM 648 N N . ASN A 1 84 ? 19.502 -12.841 -12.636 1 94.21 84 ASN A N 1
ATOM 649 C CA . ASN A 1 84 ? 20.819 -13.468 -12.696 1 94.21 84 ASN A CA 1
ATOM 650 C C . ASN A 1 84 ? 20.878 -14.73 -11.841 1 94.21 84 ASN A C 1
ATOM 652 O O . ASN A 1 84 ? 21.102 -14.656 -10.632 1 94.21 84 ASN A O 1
ATOM 656 N N . SER A 1 85 ? 20.702 -15.839 -12.501 1 94.45 85 SER A N 1
ATOM 657 C CA . SER A 1 85 ? 20.883 -17.158 -11.905 1 94.45 85 SER A CA 1
ATOM 658 C C . SER A 1 85 ? 20.095 -17.291 -10.606 1 94.45 85 SER A C 1
ATOM 660 O O . SER A 1 85 ? 20.655 -17.647 -9.568 1 94.45 85 SER A O 1
ATOM 662 N N . VAL A 1 86 ? 18.855 -17.01 -10.686 1 96.66 86 VAL A N 1
ATOM 663 C CA . VAL A 1 86 ? 17.962 -17.076 -9.534 1 96.66 86 VAL A CA 1
ATOM 664 C C . VAL A 1 86 ? 17.639 -18.533 -9.212 1 96.66 86 VAL A C 1
ATOM 666 O O . VAL A 1 86 ? 17.252 -19.299 -10.098 1 96.66 86 VAL A O 1
ATOM 669 N N . SER A 1 87 ? 17.863 -18.946 -7.964 1 97.23 87 SER A N 1
ATOM 670 C CA . SER A 1 87 ? 17.542 -20.293 -7.502 1 97.23 87 SER A CA 1
ATOM 671 C C . SER A 1 87 ? 16.817 -20.258 -6.16 1 97.23 87 SER A C 1
ATOM 673 O O . SER A 1 87 ? 17.219 -19.531 -5.25 1 97.23 87 SER A O 1
ATOM 675 N N . PHE A 1 88 ? 15.743 -20.955 -6.033 1 96.94 88 PHE A N 1
ATOM 676 C CA . PHE A 1 88 ? 15.054 -21.13 -4.76 1 96.94 88 PHE A CA 1
ATOM 677 C C . PHE A 1 88 ? 14.06 -22.282 -4.835 1 96.94 88 PHE A C 1
ATOM 679 O O . PHE A 1 88 ? 13.782 -22.799 -5.92 1 96.94 88 PHE A O 1
ATOM 686 N N . SER A 1 89 ? 13.622 -22.715 -3.755 1 95.81 89 SER A N 1
ATOM 687 C CA . SER A 1 89 ? 12.64 -23.788 -3.645 1 95.81 89 SER A CA 1
ATOM 688 C C . SER A 1 89 ? 11.495 -23.397 -2.717 1 95.81 89 SER A C 1
ATOM 690 O O . SER A 1 89 ? 11.699 -22.67 -1.743 1 95.81 89 SER A O 1
ATOM 692 N N . LEU A 1 90 ? 10.353 -23.818 -3.044 1 96.57 90 LEU A N 1
ATOM 693 C CA . LEU A 1 90 ? 9.154 -23.591 -2.244 1 96.57 90 LEU A CA 1
ATOM 694 C C . LEU A 1 90 ? 8.35 -24.878 -2.093 1 96.57 90 LEU A C 1
ATOM 696 O O . LEU A 1 90 ? 7.769 -25.37 -3.064 1 96.57 90 LEU A O 1
ATOM 700 N N . PRO A 1 91 ? 8.318 -25.43 -0.899 1 94.78 91 PRO A N 1
ATOM 701 C CA . PRO A 1 91 ? 7.545 -26.655 -0.683 1 94.78 91 PRO A CA 1
ATOM 702 C C . PRO A 1 91 ? 6.063 -26.482 -1.008 1 94.78 91 PRO A C 1
ATOM 704 O O . PRO A 1 91 ? 5.527 -25.377 -0.896 1 94.78 91 PRO A O 1
ATOM 707 N N . GLU A 1 92 ? 5.472 -27.575 -1.403 1 93.67 92 GLU A N 1
ATOM 708 C CA . GLU A 1 92 ? 4.039 -27.549 -1.679 1 93.67 92 GLU A CA 1
ATOM 709 C C . GLU A 1 92 ? 3.248 -27.114 -0.449 1 93.67 92 GLU A C 1
ATOM 711 O O . GLU A 1 92 ? 3.65 -27.389 0.684 1 93.67 92 GLU A O 1
ATOM 716 N N . LYS A 1 93 ? 2.163 -26.428 -0.713 1 94.35 93 LYS A N 1
ATOM 717 C CA . LYS A 1 93 ? 1.248 -25.968 0.327 1 94.35 93 LYS A CA 1
ATOM 718 C C . LYS A 1 93 ? 1.974 -25.109 1.358 1 94.35 93 LYS A C 1
ATOM 720 O O . LYS A 1 93 ? 1.85 -25.338 2.563 1 94.35 93 LYS A O 1
ATOM 725 N N . SER A 1 94 ? 2.794 -24.209 0.874 1 96.2 94 SER A N 1
ATOM 726 C CA . SER A 1 94 ? 3.507 -23.226 1.683 1 96.2 94 SER A CA 1
ATOM 727 C C . SER A 1 94 ? 3.336 -21.819 1.122 1 96.2 94 SER A C 1
ATOM 729 O O . SER A 1 94 ? 2.869 -21.647 -0.006 1 96.2 94 SER A O 1
ATOM 731 N N . PHE A 1 95 ? 3.678 -20.921 2.012 1 98.26 95 PHE A N 1
ATOM 732 C CA . PHE A 1 95 ? 3.558 -19.506 1.681 1 98.26 95 PHE A CA 1
ATOM 733 C C . PHE A 1 95 ? 4.933 -18.865 1.535 1 98.26 95 PHE A C 1
ATOM 735 O O . PHE A 1 95 ? 5.666 -18.725 2.516 1 98.26 95 PHE A O 1
ATOM 742 N N . GLY A 1 96 ? 5.254 -18.509 0.264 1 98.34 96 GLY A N 1
ATOM 743 C CA . GLY A 1 96 ? 6.493 -17.801 -0.017 1 98.34 96 GLY A CA 1
ATOM 744 C C . GLY A 1 96 ? 6.291 -16.316 -0.252 1 98.34 96 GLY A C 1
ATOM 745 O O . GLY A 1 96 ? 5.292 -15.906 -0.846 1 98.34 96 GLY A O 1
ATOM 746 N N . LEU A 1 97 ? 7.246 -15.541 0.169 1 98.33 97 LEU A N 1
ATOM 747 C CA . LEU A 1 97 ? 7.205 -14.097 -0.035 1 98.33 97 LEU A CA 1
ATOM 748 C C . LEU A 1 97 ? 8.511 -13.597 -0.644 1 98.33 97 LEU A C 1
ATOM 750 O O . LEU A 1 97 ? 9.595 -13.93 -0.158 1 98.33 97 LEU A O 1
ATOM 754 N N . ILE A 1 98 ? 8.435 -12.903 -1.739 1 97.89 98 ILE A N 1
ATOM 755 C CA . ILE A 1 98 ? 9.579 -12.232 -2.347 1 97.89 98 ILE A CA 1
ATOM 756 C C . ILE A 1 98 ? 9.45 -10.721 -2.161 1 97.89 98 ILE A C 1
ATOM 758 O O . ILE A 1 98 ? 8.41 -10.138 -2.476 1 97.89 98 ILE A O 1
ATOM 762 N N . PHE A 1 99 ? 10.408 -10.151 -1.572 1 97.41 99 PHE A N 1
ATOM 763 C CA . PHE A 1 99 ? 10.441 -8.702 -1.411 1 97.41 99 PHE A CA 1
ATOM 764 C C . PHE A 1 99 ? 11.756 -8.13 -1.927 1 97.41 99 PHE A C 1
ATOM 766 O O . PHE A 1 99 ? 12.715 -8.872 -2.155 1 97.41 99 PHE A O 1
ATOM 773 N N . GLY A 1 100 ? 11.778 -6.837 -2.229 1 94.72 100 GLY A N 1
ATOM 774 C CA . GLY A 1 100 ? 12.915 -6.139 -2.807 1 94.72 100 GLY A CA 1
ATOM 775 C C . GLY A 1 100 ? 12.578 -4.737 -3.279 1 94.72 100 GLY A C 1
ATOM 776 O O . GLY A 1 100 ? 11.411 -4.339 -3.274 1 94.72 100 GLY A O 1
ATOM 777 N N . GLN A 1 101 ? 13.528 -4.117 -3.71 1 93.04 101 GLN A N 1
ATOM 778 C CA . GLN A 1 101 ? 13.343 -2.74 -4.154 1 93.04 101 GLN A CA 1
ATOM 779 C C . GLN A 1 101 ? 12.656 -2.689 -5.516 1 93.04 101 GLN A C 1
ATOM 781 O O . GLN A 1 101 ? 12.655 -3.676 -6.254 1 93.04 101 GLN A O 1
ATOM 786 N N . SER A 1 102 ? 12.082 -1.537 -5.764 1 88.61 102 SER A N 1
ATOM 787 C CA . SER A 1 102 ? 11.477 -1.348 -7.078 1 88.61 102 SER A CA 1
ATOM 788 C C . SER A 1 102 ? 12.511 -1.502 -8.189 1 88.61 102 SER A C 1
ATOM 790 O O . SER A 1 102 ? 13.634 -1.007 -8.072 1 88.61 102 SER A O 1
ATOM 792 N N . GLY A 1 103 ? 12.206 -2.224 -9.185 1 88.02 103 GLY A N 1
ATOM 793 C CA . GLY A 1 103 ? 13.096 -2.413 -10.319 1 88.02 103 GLY A CA 1
ATOM 794 C C . GLY A 1 103 ? 14.061 -3.569 -10.134 1 88.02 103 GLY A C 1
ATOM 795 O O . GLY A 1 103 ? 14.931 -3.799 -10.977 1 88.02 103 GLY A O 1
ATOM 796 N N . SER A 1 104 ? 13.857 -4.307 -9.096 1 93.09 104 SER A N 1
ATOM 797 C CA . SER A 1 104 ? 14.836 -5.345 -8.789 1 93.09 104 SER A CA 1
ATOM 798 C C . SER A 1 104 ? 14.585 -6.602 -9.614 1 93.09 104 SER A C 1
ATOM 800 O O . SER A 1 104 ? 15.408 -7.521 -9.621 1 93.09 104 SER A O 1
ATOM 802 N N . GLY A 1 105 ? 13.396 -6.739 -10.289 1 93.16 105 GLY A N 1
ATOM 803 C CA . GLY A 1 105 ? 13.129 -7.879 -11.152 1 93.16 105 GLY A CA 1
ATOM 804 C C . GLY A 1 105 ? 12.025 -8.779 -10.628 1 93.16 105 GLY A C 1
ATOM 805 O O . GLY A 1 105 ? 11.746 -9.829 -11.209 1 93.16 105 GLY A O 1
ATOM 806 N N . LYS A 1 106 ? 11.344 -8.41 -9.569 1 95.59 106 LYS A N 1
ATOM 807 C CA . LYS A 1 106 ? 10.319 -9.233 -8.935 1 95.59 106 LYS A CA 1
ATOM 808 C C . LYS A 1 106 ? 9.215 -9.596 -9.924 1 95.59 106 LYS A C 1
ATOM 810 O O . LYS A 1 106 ? 8.856 -10.767 -10.06 1 95.59 106 LYS A O 1
ATOM 815 N N . THR A 1 107 ? 8.713 -8.581 -10.671 1 91.19 107 THR A N 1
ATOM 816 C CA . THR A 1 107 ? 7.634 -8.795 -11.628 1 91.19 107 THR A CA 1
ATOM 817 C C . THR A 1 107 ? 8.1 -9.679 -12.781 1 91.19 107 THR A C 1
ATOM 819 O O . THR A 1 107 ? 7.337 -10.508 -13.283 1 91.19 107 THR A O 1
ATOM 822 N N . THR A 1 108 ? 9.343 -9.504 -13.177 1 92.87 108 THR A N 1
ATOM 823 C CA . THR A 1 108 ? 9.9 -10.353 -14.224 1 92.87 108 THR A CA 1
ATOM 824 C C . THR A 1 108 ? 9.941 -11.81 -13.774 1 92.87 108 THR A C 1
ATOM 826 O O . THR A 1 108 ? 9.565 -12.709 -14.529 1 92.87 108 THR A O 1
ATOM 829 N N . LEU A 1 109 ? 10.387 -11.997 -12.605 1 96 109 LEU A N 1
ATOM 830 C CA . LEU A 1 109 ? 10.44 -13.353 -12.072 1 96 109 LEU A CA 1
ATOM 831 C C . LEU A 1 109 ? 9.052 -13.986 -12.055 1 96 109 LEU A C 1
ATOM 833 O O . LEU A 1 109 ? 8.888 -15.143 -12.448 1 96 109 LEU A O 1
ATOM 837 N N . LEU A 1 110 ? 7.998 -13.255 -11.634 1 95.72 110 LEU A N 1
ATOM 838 C CA . LEU A 1 110 ? 6.63 -13.762 -11.598 1 95.72 110 LEU A CA 1
ATOM 839 C C . LEU A 1 110 ? 6.158 -14.152 -12.995 1 95.72 110 LEU A C 1
ATOM 841 O O . LEU A 1 110 ? 5.485 -15.171 -13.166 1 95.72 110 LEU A O 1
ATOM 845 N N . GLN A 1 111 ? 6.567 -13.405 -13.939 1 93.96 111 GLN A N 1
ATOM 846 C CA . GLN A 1 111 ? 6.17 -13.689 -15.314 1 93.96 111 GLN A CA 1
ATOM 847 C C . GLN A 1 111 ? 6.807 -14.982 -15.814 1 93.96 111 GLN A C 1
ATOM 849 O O . GLN A 1 111 ? 6.173 -15.751 -16.54 1 93.96 111 GLN A O 1
ATOM 854 N N . LEU A 1 112 ? 8.004 -15.2 -15.466 1 95.36 112 LEU A N 1
ATOM 855 C CA . LEU A 1 112 ? 8.683 -16.434 -15.845 1 95.36 112 LEU A CA 1
ATOM 856 C C . LEU A 1 112 ? 8.032 -17.64 -15.177 1 95.36 112 LEU A C 1
ATOM 858 O O . LEU A 1 112 ? 7.798 -18.663 -15.826 1 95.36 112 LEU A O 1
ATOM 862 N N . LEU A 1 113 ? 7.679 -17.486 -13.918 1 96.31 113 LEU A N 1
ATOM 863 C CA . LEU A 1 113 ? 7.055 -18.574 -13.172 1 96.31 113 LEU A CA 1
ATOM 864 C C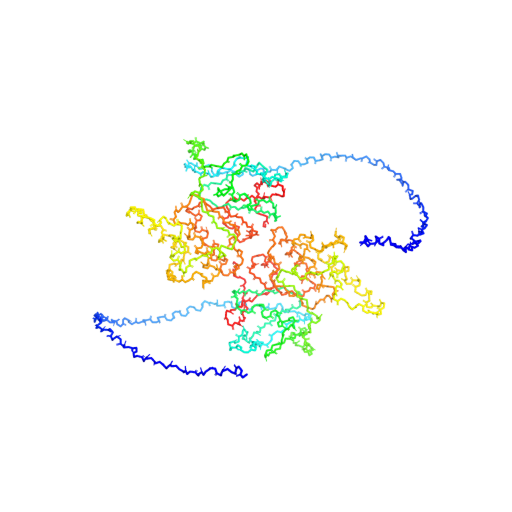 . LEU A 1 113 ? 5.668 -18.887 -13.724 1 96.31 113 LEU A C 1
ATOM 866 O O . LEU A 1 113 ? 5.241 -20.043 -13.724 1 96.31 113 LEU A O 1
ATOM 870 N N . ALA A 1 114 ? 5.004 -17.866 -14.196 1 95.03 114 ALA A N 1
ATOM 871 C CA . ALA A 1 114 ? 3.653 -18.018 -14.729 1 95.03 114 ALA A CA 1
ATOM 872 C C . ALA A 1 114 ? 3.684 -18.527 -16.167 1 95.03 114 ALA A C 1
ATOM 874 O O . ALA A 1 114 ? 2.639 -18.827 -16.749 1 95.03 114 ALA A O 1
ATOM 875 N N . GLY A 1 115 ? 4.855 -18.54 -16.778 1 94.05 115 GLY A N 1
ATOM 876 C CA . GLY A 1 115 ? 4.996 -19.026 -18.141 1 94.05 115 GLY A CA 1
ATOM 877 C C . GLY A 1 115 ? 4.637 -17.985 -19.185 1 94.05 115 GLY A C 1
ATOM 878 O O . GLY A 1 115 ? 4.45 -18.314 -20.359 1 94.05 115 GLY A O 1
ATOM 879 N N . ILE A 1 116 ? 4.447 -16.802 -18.789 1 91.69 116 ILE A N 1
ATOM 880 C CA . ILE A 1 116 ? 4.156 -15.707 -19.709 1 91.69 116 ILE A CA 1
ATOM 881 C C . ILE A 1 116 ? 5.392 -15.399 -20.551 1 91.69 116 ILE A C 1
ATOM 883 O O . ILE A 1 116 ? 5.277 -15.037 -21.724 1 91.69 116 ILE A O 1
ATOM 887 N N . SER A 1 117 ? 6.573 -15.576 -19.959 1 90.99 117 SER A N 1
ATOM 888 C CA . SER A 1 117 ? 7.856 -15.471 -20.647 1 90.99 117 SER A CA 1
ATOM 889 C C . SER A 1 117 ? 8.719 -16.703 -20.396 1 90.99 117 SER A C 1
ATOM 891 O O . SER A 1 117 ? 8.476 -17.456 -19.451 1 90.99 117 SER A O 1
ATOM 893 N N . LYS A 1 118 ? 9.664 -16.879 -21.315 1 92.58 118 LYS A N 1
ATOM 894 C CA . LYS A 1 118 ? 10.589 -17.998 -21.166 1 92.58 118 LYS A CA 1
ATOM 895 C C . LYS A 1 118 ? 11.948 -17.524 -20.657 1 92.58 118 LYS A C 1
ATOM 897 O O . LYS A 1 118 ? 12.478 -16.518 -21.132 1 92.58 118 LYS A O 1
ATOM 902 N N . PRO A 1 119 ? 12.442 -18.223 -19.757 1 93.89 119 PRO A N 1
ATOM 903 C CA . PRO A 1 119 ? 13.78 -17.858 -19.288 1 93.89 119 PRO A CA 1
ATOM 904 C C . PRO A 1 119 ? 14.85 -18.031 -20.363 1 93.89 119 PRO A C 1
ATOM 906 O O . PRO A 1 119 ? 14.685 -18.841 -21.279 1 93.89 119 PRO A O 1
ATOM 909 N N . THR A 1 120 ? 15.886 -17.203 -20.259 1 93.7 120 THR A N 1
ATOM 910 C CA . THR A 1 120 ? 17.026 -17.347 -21.158 1 93.7 120 THR A CA 1
ATOM 911 C C . THR A 1 120 ? 17.826 -18.602 -20.82 1 93.7 120 THR A C 1
ATOM 913 O O . THR A 1 120 ? 18.302 -19.301 -21.717 1 93.7 120 THR A O 1
ATOM 916 N N . SER A 1 121 ? 17.957 -18.895 -19.56 1 94.86 121 SER A N 1
ATOM 917 C CA . SER A 1 121 ? 18.612 -20.108 -19.08 1 94.86 121 SER A CA 1
ATOM 918 C C . SER A 1 121 ? 18.036 -20.553 -17.74 1 94.86 121 SER A C 1
ATOM 920 O O . SER A 1 121 ? 17.33 -19.79 -17.077 1 94.86 121 SER A O 1
ATOM 922 N N . GLY A 1 122 ? 18.242 -21.748 -17.445 1 95.84 122 GLY A N 1
ATOM 923 C CA . GLY A 1 122 ? 17.724 -22.315 -16.21 1 95.84 122 GLY A CA 1
ATOM 924 C C . GLY A 1 122 ? 16.429 -23.081 -16.402 1 95.84 122 GLY A C 1
ATOM 925 O O . GLY A 1 122 ? 15.99 -23.295 -17.534 1 95.84 122 GLY A O 1
ATOM 926 N N . SER A 1 123 ? 15.942 -23.575 -15.245 1 95.23 123 SER A N 1
ATOM 927 C CA . SER A 1 123 ? 14.747 -24.407 -15.347 1 95.23 123 SER A CA 1
ATOM 928 C C . SER A 1 123 ? 13.817 -24.187 -14.159 1 95.23 123 SER A C 1
ATOM 930 O O . SER A 1 123 ? 14.266 -23.813 -13.073 1 95.23 123 SER A O 1
ATOM 932 N N . ILE A 1 124 ? 12.598 -24.313 -14.401 1 95.79 124 ILE A N 1
ATOM 933 C CA . ILE A 1 124 ? 11.53 -24.245 -13.41 1 95.79 124 ILE A CA 1
ATOM 934 C C . ILE A 1 124 ? 10.703 -25.528 -13.453 1 95.79 124 ILE A C 1
ATOM 936 O O . ILE A 1 124 ? 10.146 -25.881 -14.495 1 95.79 124 ILE A O 1
ATOM 940 N N . TYR A 1 125 ? 10.6 -26.246 -12.339 1 94.9 125 TYR A N 1
ATOM 941 C CA . TYR A 1 125 ? 9.9 -27.526 -12.353 1 94.9 125 TYR A CA 1
ATOM 942 C C . TYR A 1 125 ? 9.388 -27.882 -10.963 1 94.9 125 TYR A C 1
ATOM 944 O O . TYR A 1 125 ? 9.738 -27.227 -9.978 1 94.9 125 TYR A O 1
ATOM 952 N N . ILE A 1 126 ? 8.53 -28.838 -10.903 1 93.68 126 ILE A N 1
ATOM 953 C CA . ILE A 1 126 ? 8.058 -29.437 -9.659 1 93.68 126 ILE A CA 1
ATOM 954 C C . ILE A 1 126 ? 8.79 -30.754 -9.411 1 93.68 126 ILE A C 1
ATOM 956 O O . ILE A 1 126 ? 8.884 -31.597 -10.306 1 93.68 126 ILE A O 1
ATOM 960 N N . GLN A 1 127 ? 9.323 -30.858 -8.246 1 92.93 127 GLN A N 1
ATOM 961 C CA . GLN A 1 127 ? 10.056 -32.067 -7.882 1 92.93 127 GLN A CA 1
ATOM 962 C C . GLN A 1 127 ? 9.384 -32.787 -6.717 1 92.93 127 GLN A C 1
ATOM 964 O O . GLN A 1 127 ? 9.026 -32.162 -5.716 1 92.93 127 GLN A O 1
ATOM 969 N N . LYS A 1 128 ? 9.142 -34.011 -6.894 1 91.72 128 LYS A N 1
ATOM 970 C CA . LYS A 1 128 ? 8.611 -34.841 -5.816 1 91.72 128 LYS A CA 1
ATOM 971 C C . LYS A 1 128 ? 9.734 -35.539 -5.056 1 91.72 128 LYS A C 1
ATOM 973 O O . LYS A 1 128 ? 10.705 -36.002 -5.658 1 91.72 128 LYS A O 1
ATOM 978 N N . TYR A 1 129 ? 9.581 -35.571 -3.811 1 87.27 129 TYR A N 1
ATOM 979 C CA . TYR A 1 129 ? 10.608 -36.159 -2.959 1 87.27 129 TYR A CA 1
ATOM 980 C C . TYR A 1 129 ? 10.045 -37.321 -2.149 1 87.27 129 TYR A C 1
ATOM 982 O O . TYR A 1 129 ? 8.882 -37.294 -1.739 1 87.27 129 TYR A O 1
ATOM 990 N N . GLY A 1 130 ? 10.937 -38.252 -1.993 1 84.26 130 GLY A N 1
ATOM 991 C CA . GLY A 1 130 ? 10.564 -39.381 -1.156 1 84.26 130 GLY A CA 1
ATOM 992 C C . GLY A 1 130 ? 10.787 -39.127 0.323 1 84.26 130 GLY A C 1
ATOM 993 O O . GLY A 1 130 ? 11.176 -38.025 0.718 1 84.26 130 GLY A O 1
ATOM 994 N N . ASP A 1 131 ? 10.519 -40.117 1.163 1 82.14 131 ASP A N 1
ATOM 995 C CA . ASP A 1 131 ? 10.639 -40.026 2.615 1 82.14 131 ASP A CA 1
ATOM 996 C C . ASP A 1 131 ? 12.087 -39.776 3.031 1 82.14 131 ASP A C 1
ATOM 998 O O . ASP A 1 131 ? 12.344 -39.219 4.101 1 82.14 131 ASP A O 1
ATOM 1002 N N . ASP A 1 132 ? 12.955 -40.155 2.159 1 79.1 132 ASP A N 1
ATOM 1003 C CA . ASP A 1 132 ? 14.373 -40.025 2.479 1 79.1 132 ASP A CA 1
ATOM 1004 C C . ASP A 1 132 ? 14.905 -38.654 2.069 1 79.1 132 ASP A C 1
ATOM 1006 O O . ASP A 1 132 ? 16.088 -38.36 2.257 1 79.1 132 ASP A O 1
ATOM 1010 N N . GLY A 1 133 ? 13.967 -37.863 1.469 1 80.03 133 GLY A N 1
ATOM 1011 C CA . GLY A 1 133 ? 14.374 -36.53 1.056 1 80.03 133 GLY A CA 1
ATOM 1012 C C . GLY A 1 133 ? 14.979 -36.494 -0.335 1 80.03 133 GLY A C 1
ATOM 1013 O O . GLY A 1 133 ? 15.351 -35.428 -0.829 1 80.03 133 GLY A O 1
ATOM 1014 N N . ASN A 1 134 ? 15.065 -37.642 -0.931 1 85.03 134 ASN A N 1
ATOM 1015 C CA . ASN A 1 134 ? 15.596 -37.722 -2.288 1 85.03 134 ASN A CA 1
ATOM 1016 C C . ASN A 1 134 ? 14.485 -37.645 -3.331 1 85.03 134 ASN A C 1
ATOM 1018 O O . ASN A 1 134 ? 13.339 -38.003 -3.051 1 85.03 134 ASN A O 1
ATOM 1022 N N . PRO A 1 135 ? 14.899 -37.113 -4.495 1 87.1 135 PRO A N 1
ATOM 1023 C CA . PRO A 1 135 ? 13.889 -37.088 -5.556 1 87.1 135 PRO A CA 1
ATOM 1024 C C . PRO A 1 135 ? 13.33 -38.473 -5.871 1 87.1 135 PRO A C 1
ATOM 1026 O O . PRO A 1 135 ? 14.091 -39.436 -5.998 1 87.1 135 PRO A O 1
ATOM 1029 N N . SER A 1 136 ? 12.032 -38.568 -5.86 1 86.86 136 SER A N 1
ATOM 1030 C CA . SER A 1 136 ? 11.387 -39.864 -6.047 1 86.86 136 SER A CA 1
ATOM 1031 C C . SER A 1 136 ? 10.914 -40.043 -7.486 1 86.86 136 SER A C 1
ATOM 1033 O O . SER A 1 136 ? 10.63 -41.163 -7.916 1 86.86 136 SER A O 1
ATOM 1035 N N . GLN A 1 137 ? 10.697 -39.002 -8.259 1 87.35 137 GLN A N 1
ATOM 1036 C CA . GLN A 1 137 ? 10.262 -39.011 -9.652 1 87.35 137 GLN A CA 1
ATOM 1037 C C . GLN A 1 137 ? 11.018 -37.968 -10.47 1 87.35 137 GLN A C 1
ATOM 1039 O O . GLN A 1 137 ? 11.669 -37.084 -9.91 1 87.35 137 GLN A O 1
ATOM 1044 N N . SER A 1 138 ? 10.971 -38.172 -11.691 1 90.23 138 SER A N 1
ATOM 1045 C CA . SER A 1 138 ? 11.565 -37.17 -12.57 1 90.23 138 SER A CA 1
ATOM 1046 C C . SER A 1 138 ? 10.877 -35.818 -12.414 1 90.23 138 SER A C 1
ATOM 1048 O O . SER A 1 138 ? 9.661 -35.754 -12.223 1 90.23 138 SER A O 1
ATOM 1050 N N . PRO A 1 139 ? 11.624 -34.795 -12.498 1 90.36 139 PRO A N 1
ATOM 1051 C CA . PRO A 1 139 ? 11.034 -33.458 -12.402 1 90.36 139 PRO A CA 1
ATOM 1052 C C . PRO A 1 139 ? 10.002 -33.189 -13.495 1 90.36 139 PRO A C 1
ATOM 1054 O O . PRO A 1 139 ? 10.169 -33.641 -14.631 1 90.36 139 PRO A O 1
ATOM 1057 N N . GLU A 1 140 ? 8.95 -32.583 -13.089 1 91.38 140 GLU A N 1
ATOM 1058 C CA . GLU A 1 140 ? 7.912 -32.186 -14.036 1 91.38 140 GLU A CA 1
ATOM 1059 C C . GLU A 1 140 ? 7.954 -30.684 -14.303 1 91.38 140 GLU A C 1
ATOM 1061 O O . GLU A 1 140 ? 7.862 -29.88 -13.373 1 91.38 140 GLU A O 1
ATOM 1066 N N . PRO A 1 141 ? 8.106 -30.366 -15.556 1 91.79 141 PRO A N 1
ATOM 1067 C CA . PRO A 1 141 ? 8.11 -28.932 -15.851 1 91.79 141 PRO A CA 1
ATOM 1068 C C . PRO A 1 141 ? 6.829 -28.233 -15.4 1 91.79 141 PRO A C 1
ATOM 1070 O O . PRO A 1 141 ? 5.743 -28.812 -15.487 1 91.79 141 PRO A O 1
ATOM 1073 N N . LEU A 1 142 ? 6.996 -27.096 -14.823 1 90.55 142 LEU A N 1
ATOM 1074 C CA . LEU A 1 142 ? 5.829 -26.295 -14.468 1 90.55 142 LEU A CA 1
ATOM 1075 C C . LEU A 1 142 ? 5.168 -25.717 -15.715 1 90.55 142 LEU A C 1
ATOM 1077 O O . LEU A 1 142 ? 5.772 -24.912 -16.427 1 90.55 142 LEU A O 1
ATOM 1081 N N . VAL A 1 143 ? 3.92 -26.103 -15.899 1 89.87 143 VAL A N 1
ATOM 1082 C CA . VAL A 1 143 ? 3.222 -25.638 -17.093 1 89.87 143 VAL A CA 1
ATOM 1083 C C . VAL A 1 143 ? 2.322 -24.456 -16.739 1 89.87 143 VAL A C 1
ATOM 1085 O O . VAL A 1 143 ? 1.714 -24.43 -15.667 1 89.87 143 VAL A O 1
ATOM 1088 N N . PRO A 1 144 ? 2.245 -23.542 -17.63 1 90.56 144 PRO A N 1
ATOM 1089 C CA . PRO A 1 144 ? 1.486 -22.315 -17.382 1 90.56 144 PRO A CA 1
ATOM 1090 C C . PRO A 1 144 ? 0.041 -22.588 -16.968 1 90.56 144 PRO A C 1
ATOM 1092 O O . PRO A 1 144 ? -0.527 -21.84 -16.169 1 90.56 144 PRO A O 1
ATOM 1095 N N . GLU A 1 145 ? -0.559 -23.7 -17.392 1 88.93 145 GLU A N 1
ATOM 1096 C CA . GLU A 1 145 ? -1.959 -24.022 -17.131 1 88.93 145 GLU A CA 1
ATOM 1097 C C . GLU A 1 145 ? -2.177 -24.386 -15.665 1 88.93 145 GLU A C 1
ATOM 1099 O O . GLU A 1 145 ? -3.31 -24.369 -15.178 1 88.93 145 GLU A O 1
ATOM 1104 N N . ARG A 1 146 ? -1.13 -24.707 -15.009 1 92.13 146 ARG A N 1
ATOM 1105 C CA . ARG A 1 146 ? -1.231 -25.115 -13.611 1 92.13 146 ARG A CA 1
ATOM 1106 C C . ARG A 1 146 ? -0.775 -23.996 -12.68 1 92.13 146 ARG A C 1
ATOM 1108 O O . ARG A 1 146 ? -0.525 -24.231 -11.496 1 92.13 146 ARG A O 1
ATOM 1115 N N . VAL A 1 147 ? -0.61 -22.86 -13.312 1 95.65 147 VAL A N 1
ATOM 1116 C CA . VAL A 1 147 ? -0.205 -21.706 -12.516 1 95.65 147 VAL A CA 1
ATOM 1117 C C . VAL A 1 147 ? -1.294 -20.636 -12.567 1 95.65 147 VAL A C 1
ATOM 1119 O O . VAL A 1 147 ? -1.791 -20.298 -13.644 1 95.65 147 VAL A O 1
ATOM 1122 N N . GLY A 1 148 ? -1.775 -20.213 -11.378 1 96.07 148 GLY A N 1
ATOM 1123 C CA . GLY A 1 148 ? -2.62 -19.033 -11.281 1 96.07 148 GLY A CA 1
ATOM 1124 C C . GLY A 1 148 ? -1.849 -17.774 -10.931 1 96.07 148 GLY A C 1
ATOM 1125 O O . GLY A 1 148 ? -0.931 -17.81 -10.11 1 96.07 148 GLY A O 1
ATOM 1126 N N . ILE A 1 149 ? -2.208 -16.643 -11.605 1 95.96 149 ILE A N 1
ATOM 1127 C CA . ILE A 1 149 ? -1.514 -15.392 -11.319 1 95.96 149 ILE A CA 1
ATOM 1128 C C . ILE A 1 149 ? -2.528 -14.258 -11.182 1 95.96 149 ILE A C 1
ATOM 1130 O O . ILE A 1 149 ? -3.492 -14.184 -11.947 1 95.96 149 ILE A O 1
ATOM 1134 N N . VAL A 1 150 ? -2.365 -13.496 -10.136 1 96.9 150 VAL A N 1
ATOM 1135 C CA . VAL A 1 150 ? -3.131 -12.271 -9.934 1 96.9 150 VAL A CA 1
ATOM 1136 C C . VAL A 1 150 ? -2.187 -11.07 -9.909 1 96.9 150 VAL A C 1
ATOM 1138 O O . VAL A 1 150 ? -1.337 -10.959 -9.022 1 96.9 150 VAL A O 1
ATOM 1141 N N . PHE A 1 151 ? -2.362 -10.14 -10.861 1 94.65 151 PHE A N 1
ATOM 1142 C CA . PHE A 1 151 ? -1.51 -8.962 -10.983 1 94.65 151 PHE A CA 1
ATOM 1143 C C . PHE A 1 151 ? -1.958 -7.869 -10.02 1 94.65 151 PHE A C 1
ATOM 1145 O O . PHE A 1 151 ? -3.009 -7.985 -9.386 1 94.65 151 PHE A O 1
ATOM 1152 N N . GLN A 1 152 ? -1.013 -6.946 -10.029 1 93.36 152 GLN A N 1
ATOM 1153 C CA . GLN A 1 152 ? -1.329 -5.759 -9.241 1 93.36 152 GLN A CA 1
ATOM 1154 C C . GLN A 1 152 ? -2.53 -5.017 -9.821 1 93.36 152 GLN A C 1
ATOM 1156 O O . GLN A 1 152 ? -2.546 -4.684 -11.008 1 93.36 152 GLN A O 1
ATOM 1161 N N . PHE A 1 153 ? -3.585 -4.847 -9.301 1 94.42 153 PHE A N 1
ATOM 1162 C CA . PHE A 1 153 ? -4.819 -4.172 -9.684 1 94.42 153 PHE A CA 1
ATOM 1163 C C . PHE A 1 153 ? -5.551 -4.955 -10.767 1 94.42 153 PHE A C 1
ATOM 1165 O O . PHE A 1 153 ? -5.781 -4.441 -11.864 1 94.42 153 PHE A O 1
ATOM 1172 N N . PRO A 1 154 ? -5.878 -6.098 -10.427 1 95.06 154 PRO A N 1
ATOM 1173 C CA . PRO A 1 154 ? -6.494 -6.985 -11.417 1 95.06 154 PRO A CA 1
ATOM 1174 C C . PRO A 1 154 ? -7.816 -6.442 -11.954 1 95.06 154 PRO A C 1
ATOM 1176 O O . PRO A 1 154 ? -8.245 -6.821 -13.047 1 95.06 154 PRO A O 1
ATOM 1179 N N . GLU A 1 155 ? -8.46 -5.583 -11.223 1 93.92 155 GLU A N 1
ATOM 1180 C CA . GLU A 1 155 ? -9.763 -5.052 -11.615 1 93.92 155 GLU A CA 1
ATOM 1181 C C . GLU A 1 155 ? -9.672 -4.281 -12.929 1 93.92 155 GLU A C 1
ATOM 1183 O O . GLU A 1 155 ? -10.685 -4.057 -13.594 1 93.92 155 GLU A O 1
ATOM 1188 N N . ARG A 1 156 ? -8.514 -3.843 -13.233 1 92.86 156 ARG A N 1
ATOM 1189 C CA . ARG A 1 156 ? -8.313 -3.099 -14.472 1 92.86 156 ARG A CA 1
ATOM 1190 C C . ARG A 1 156 ? -8.473 -4.005 -15.687 1 92.86 156 ARG A C 1
ATOM 1192 O O . ARG A 1 156 ? -8.585 -3.524 -16.817 1 92.86 156 ARG A O 1
ATOM 1199 N N . TYR A 1 157 ? -8.549 -5.315 -15.466 1 91.99 157 TYR A N 1
ATOM 1200 C CA . TYR A 1 157 ? -8.575 -6.271 -16.568 1 91.99 157 TYR A CA 1
ATOM 1201 C C . TYR A 1 157 ? -9.912 -6.999 -16.627 1 91.99 157 TYR A C 1
ATOM 1203 O O . TYR A 1 157 ? -10.067 -7.966 -17.376 1 91.99 157 TYR A O 1
ATOM 1211 N N . PHE A 1 158 ? -10.811 -6.637 -15.753 1 94.63 158 PHE A N 1
ATOM 1212 C CA . PHE A 1 158 ? -12.152 -7.203 -15.845 1 94.63 158 PHE A CA 1
ATOM 1213 C C . PHE A 1 158 ? -12.834 -6.773 -17.138 1 94.63 158 PHE A C 1
ATOM 1215 O O . PHE A 1 158 ? -12.724 -5.616 -17.549 1 94.63 158 PHE A O 1
ATOM 1222 N N . VAL A 1 159 ? -13.605 -7.618 -17.794 1 93.72 159 VAL A N 1
ATOM 1223 C CA . VAL A 1 159 ? -14.164 -7.28 -19.099 1 93.72 159 VAL A CA 1
ATOM 1224 C C . VAL A 1 159 ? -15.638 -7.677 -19.148 1 93.72 159 VAL A C 1
ATOM 1226 O O . VAL A 1 159 ? -16.385 -7.206 -20.008 1 93.72 159 VAL A O 1
ATOM 1229 N N . ALA A 1 160 ? -16.083 -8.516 -18.274 1 94.18 160 ALA A N 1
ATOM 1230 C CA . ALA A 1 160 ? -17.438 -9.057 -18.346 1 94.18 160 ALA A CA 1
ATOM 1231 C C . ALA A 1 160 ? -18.415 -8.196 -17.55 1 94.18 160 ALA A C 1
ATOM 1233 O O . ALA A 1 160 ? -18.002 -7.375 -16.728 1 94.18 160 ALA A O 1
ATOM 1234 N N . ASP A 1 161 ? -19.637 -8.472 -17.774 1 94.84 161 ASP A N 1
ATOM 1235 C CA . ASP A 1 161 ? -20.683 -7.667 -17.152 1 94.84 161 ASP A CA 1
ATOM 1236 C C . ASP A 1 161 ? -21.205 -8.331 -15.88 1 94.84 161 ASP A C 1
ATOM 1238 O O . ASP A 1 161 ? -21.897 -7.697 -15.081 1 94.84 161 ASP A O 1
ATOM 1242 N N . THR A 1 162 ? -20.904 -9.55 -15.776 1 96.35 162 THR A N 1
ATOM 1243 C CA . THR A 1 162 ? -21.348 -10.25 -14.575 1 96.35 162 THR A CA 1
ATOM 1244 C C . THR A 1 162 ? -20.191 -11.013 -13.937 1 96.35 162 THR A C 1
ATOM 1246 O O . THR A 1 162 ? -19.211 -11.342 -14.609 1 96.35 162 THR A O 1
ATOM 1249 N N . VAL A 1 163 ? -20.327 -11.279 -12.703 1 95.18 163 VAL A N 1
ATOM 1250 C CA . VAL A 1 163 ? -19.343 -12.065 -11.966 1 95.18 163 VAL A CA 1
ATOM 1251 C C . VAL A 1 163 ? -19.203 -13.446 -12.602 1 95.18 163 VAL A C 1
ATOM 1253 O O . VAL A 1 163 ? -18.089 -13.938 -12.793 1 95.18 163 VAL A O 1
ATOM 1256 N N . LEU A 1 164 ? -20.349 -14.033 -12.965 1 93.06 164 LEU A N 1
ATOM 1257 C CA . LEU A 1 164 ? -20.343 -15.356 -13.579 1 93.06 164 LEU A CA 1
ATOM 1258 C C . LEU A 1 164 ? -19.561 -15.344 -14.889 1 93.06 164 LEU A C 1
ATOM 1260 O O . LEU A 1 164 ? -18.688 -16.188 -15.104 1 93.06 164 LEU A O 1
ATOM 1264 N N . ASP A 1 165 ? -19.822 -14.352 -15.713 1 93.01 165 ASP A N 1
ATOM 1265 C CA . ASP A 1 165 ? -19.14 -14.253 -17 1 93.01 165 ASP A CA 1
ATOM 1266 C C . ASP A 1 165 ? -17.648 -13.992 -16.813 1 93.01 165 ASP A C 1
ATOM 1268 O O . ASP A 1 165 ? -16.826 -14.467 -17.6 1 93.01 165 ASP A O 1
ATOM 1272 N N . GLU A 1 166 ? -17.353 -13.258 -15.78 1 94.02 166 GLU A N 1
ATOM 1273 C CA . GLU A 1 166 ? -15.953 -12.941 -1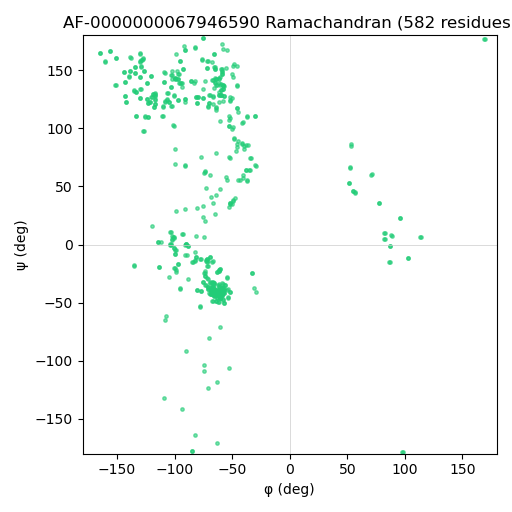5.518 1 94.02 166 GLU A CA 1
ATOM 1274 C C . GLU A 1 166 ? -15.167 -14.191 -15.131 1 94.02 166 GLU A C 1
ATOM 1276 O O . GLU A 1 166 ? -14.061 -14.414 -15.629 1 94.02 166 GLU A O 1
ATOM 1281 N N . VAL A 1 167 ? -15.731 -15.023 -14.31 1 91.69 167 VAL A N 1
ATOM 1282 C CA . VAL A 1 167 ? -15.058 -16.219 -13.813 1 91.69 167 VAL A CA 1
ATOM 1283 C C . VAL A 1 167 ? -14.941 -17.249 -14.933 1 91.69 167 VAL A C 1
ATOM 1285 O O . VAL A 1 167 ? -13.968 -18.005 -14.99 1 91.69 167 VAL A O 1
ATOM 1288 N N . THR A 1 168 ? -15.911 -17.213 -15.878 1 87.67 168 THR A N 1
ATOM 1289 C CA . THR A 1 168 ? -15.952 -18.256 -16.898 1 87.67 168 THR A CA 1
ATOM 1290 C C . THR A 1 168 ? -15.39 -17.742 -18.22 1 87.67 168 THR A C 1
ATOM 1292 O O . THR A 1 168 ? -15.474 -18.424 -19.243 1 87.67 168 THR A O 1
ATOM 1295 N N . PHE A 1 169 ? -14.905 -16.519 -18.204 1 81.95 169 PHE A N 1
ATOM 1296 C CA . PHE A 1 169 ? -14.476 -15.851 -19.427 1 81.95 169 PHE A CA 1
ATOM 1297 C C . PHE A 1 169 ? -13.467 -16.705 -20.185 1 81.95 169 PHE A C 1
ATOM 1299 O O . PHE A 1 169 ? -13.521 -16.798 -21.413 1 81.95 169 PHE A O 1
ATOM 1306 N N . GLY A 1 170 ? -12.597 -17.367 -19.582 1 75.94 170 GLY A N 1
ATOM 1307 C CA . GLY A 1 170 ? -11.552 -18.129 -20.246 1 75.94 170 GLY A CA 1
ATOM 1308 C C . GLY A 1 170 ? -11.925 -19.582 -20.472 1 75.94 170 GLY A C 1
ATOM 1309 O O . GLY A 1 170 ? -11.125 -20.359 -20.999 1 75.94 170 GLY A O 1
ATOM 1310 N N . TRP A 1 171 ? -13.184 -19.896 -20.216 1 76.76 171 TRP A N 1
ATOM 1311 C CA . TRP A 1 171 ? -13.586 -21.295 -20.324 1 76.76 171 TRP A CA 1
ATOM 1312 C C . TRP A 1 171 ? -13.911 -21.658 -21.769 1 76.76 171 TRP A C 1
ATOM 1314 O O . TRP A 1 171 ? -14.366 -20.811 -22.541 1 76.76 171 TRP A O 1
ATOM 1324 N N . PRO A 1 172 ? -13.495 -22.861 -22.237 1 65.38 172 PRO A N 1
ATOM 1325 C CA . PRO A 1 172 ? -13.865 -23.304 -23.583 1 65.38 172 PRO A CA 1
ATOM 1326 C C . PRO A 1 172 ? -15.367 -23.212 -23.844 1 65.38 172 PRO A C 1
ATOM 1328 O O . PRO A 1 172 ? -16.17 -23.554 -22.972 1 65.38 172 PRO A O 1
ATOM 1331 N N . ARG A 1 173 ? -15.748 -22.209 -24.725 1 59.5 173 ARG A N 1
ATOM 1332 C CA . ARG A 1 173 ? -17.153 -22.032 -25.076 1 59.5 173 ARG A CA 1
ATOM 1333 C C . ARG A 1 173 ? -17.702 -23.268 -25.782 1 59.5 173 ARG A C 1
ATOM 1335 O O . ARG A 1 173 ? -18.904 -23.536 -25.731 1 59.5 173 ARG A O 1
ATOM 1342 N N . GLN A 1 174 ? -16.846 -23.789 -26.63 1 54.85 174 GLN A N 1
ATOM 1343 C CA . GLN A 1 174 ? -17.376 -24.873 -27.451 1 54.85 174 GLN A CA 1
ATOM 1344 C C . GLN A 1 174 ? -17.904 -26.012 -26.584 1 54.85 174 GLN A C 1
ATOM 1346 O O . GLN A 1 174 ? -17.576 -26.101 -25.399 1 54.85 174 GLN A O 1
ATOM 1351 N N . LYS A 1 175 ? -18.667 -26.962 -27.328 1 55.33 175 LYS A N 1
ATOM 1352 C CA . LYS A 1 175 ? -19.43 -28.159 -26.988 1 55.33 175 LYS A CA 1
ATOM 1353 C C . LYS A 1 175 ? -18.636 -29.073 -26.059 1 55.33 175 LYS A C 1
ATOM 1355 O O . LYS A 1 175 ? -17.874 -29.925 -26.521 1 55.33 175 LYS A O 1
ATOM 1360 N N . GLY A 1 176 ? -17.938 -28.492 -25.116 1 56.7 176 GLY A N 1
ATOM 1361 C CA . GLY A 1 176 ? -17.343 -29.549 -24.315 1 56.7 176 GLY A CA 1
ATOM 1362 C C . GLY A 1 176 ? -18.338 -30.617 -23.902 1 56.7 176 GLY A C 1
ATOM 1363 O O . GLY A 1 176 ? -19.55 -30.417 -24.007 1 56.7 176 GLY A O 1
ATOM 1364 N N . ASN A 1 177 ? -17.791 -31.704 -23.669 1 67.2 177 ASN A N 1
ATOM 1365 C CA . ASN A 1 177 ? -18.586 -32.82 -23.171 1 67.2 177 ASN A CA 1
ATOM 1366 C C . ASN A 1 177 ? -19.163 -32.525 -21.789 1 67.2 177 ASN A C 1
ATOM 1368 O O . ASN A 1 177 ? -18.662 -31.655 -21.075 1 67.2 177 ASN A O 1
ATOM 1372 N N . ASP A 1 178 ? -20.301 -32.839 -21.608 1 73.69 178 ASP A N 1
ATOM 1373 C CA . ASP A 1 178 ? -21.08 -32.718 -20.38 1 73.69 178 ASP A CA 1
ATOM 1374 C C . ASP A 1 178 ? -20.196 -32.902 -19.149 1 73.69 178 ASP A C 1
ATOM 1376 O O . ASP A 1 178 ? -20.384 -32.225 -18.136 1 73.69 178 ASP A O 1
ATOM 1380 N N . GLN A 1 179 ? -19.131 -33.595 -19.365 1 77.35 179 GLN A N 1
ATOM 1381 C CA . GLN A 1 179 ? -18.277 -33.891 -18.219 1 77.35 179 GLN A CA 1
ATOM 1382 C C . GLN A 1 179 ? -17.379 -32.705 -17.881 1 77.35 179 GLN A C 1
ATOM 1384 O O . GLN A 1 179 ? -17.19 -32.377 -16.708 1 77.35 179 GLN A O 1
ATOM 1389 N N . VAL A 1 180 ? -16.871 -32.035 -18.894 1 76.85 180 VAL A N 1
ATOM 1390 C CA . VAL A 1 180 ? -15.994 -30.886 -18.694 1 76.85 180 VAL A CA 1
ATOM 1391 C C . VAL A 1 180 ? -16.786 -29.731 -18.083 1 76.85 180 VAL A C 1
ATOM 1393 O O . VAL A 1 180 ? -16.307 -29.058 -17.168 1 76.85 180 VAL A O 1
ATOM 1396 N N . ARG A 1 181 ? -18.024 -29.609 -18.498 1 77.86 181 ARG A N 1
ATOM 1397 C CA . ARG A 1 181 ? -18.88 -28.544 -17.987 1 77.86 181 ARG A CA 1
ATOM 1398 C C . ARG A 1 181 ? -19.207 -28.763 -16.513 1 77.86 181 ARG A C 1
ATOM 1400 O O . ARG A 1 181 ? -19.237 -27.811 -15.731 1 77.86 181 ARG A O 1
ATOM 1407 N N . GLU A 1 182 ? -19.435 -29.984 -16.184 1 82.95 182 GLU A N 1
ATOM 1408 C CA . GLU A 1 182 ? -19.735 -30.312 -14.793 1 82.95 182 GLU A CA 1
ATOM 1409 C C . GLU A 1 182 ? -18.535 -30.04 -13.891 1 82.95 182 GLU A C 1
ATOM 1411 O O . GLU A 1 182 ? -18.686 -29.494 -12.796 1 82.95 182 GLU A O 1
ATOM 1416 N N . LYS A 1 183 ? -17.415 -30.408 -14.391 1 82.33 183 LYS A N 1
ATOM 1417 C CA . LYS A 1 183 ? -16.195 -30.175 -13.623 1 82.33 183 LYS A CA 1
ATOM 1418 C C . LYS A 1 183 ? -15.958 -28.683 -13.408 1 82.33 183 LYS A C 1
ATOM 1420 O O . LYS A 1 183 ? -15.592 -28.259 -12.31 1 82.33 183 LYS A O 1
ATOM 1425 N N . LEU A 1 184 ? -16.257 -27.963 -14.413 1 82.59 184 LEU A N 1
ATOM 1426 C CA . LEU A 1 184 ? -16.055 -26.52 -14.337 1 82.59 184 LEU A CA 1
ATOM 1427 C C . LEU A 1 184 ? -17.072 -25.878 -13.4 1 82.59 184 LEU A C 1
ATOM 1429 O O . LEU A 1 184 ? -16.736 -24.962 -12.646 1 82.59 184 LEU A O 1
ATOM 1433 N N . ALA A 1 185 ? -18.267 -26.4 -13.422 1 85.4 185 ALA A N 1
ATOM 1434 C CA . ALA A 1 185 ? -19.305 -25.889 -12.53 1 85.4 185 ALA A CA 1
ATOM 1435 C C . ALA A 1 185 ? -18.95 -26.152 -11.069 1 85.4 185 ALA A C 1
ATOM 1437 O O . ALA A 1 185 ? -19.121 -25.279 -10.215 1 85.4 185 ALA A O 1
ATOM 1438 N N . LEU A 1 186 ? -18.404 -27.291 -10.836 1 89.22 186 LEU A N 1
ATOM 1439 C CA . LEU A 1 186 ? -17.974 -27.631 -9.484 1 89.22 186 LEU A CA 1
ATOM 1440 C C . LEU A 1 186 ? -16.786 -26.773 -9.06 1 89.22 186 LEU A C 1
ATOM 1442 O O . LEU A 1 186 ? -16.723 -26.313 -7.918 1 89.22 186 LEU A O 1
ATOM 1446 N N . GLY A 1 187 ? -15.874 -26.613 -9.984 1 90.53 187 GLY A N 1
ATOM 1447 C CA . GLY A 1 187 ? -14.738 -25.746 -9.717 1 90.53 187 GLY A CA 1
ATOM 1448 C C . GLY A 1 187 ? -15.139 -24.318 -9.397 1 90.53 187 GLY A C 1
ATOM 1449 O O . GLY A 1 187 ? -14.561 -23.69 -8.507 1 90.53 187 GLY A O 1
ATOM 1450 N N . LEU A 1 188 ? -16.165 -23.906 -10.105 1 90.15 188 LEU A N 1
ATOM 1451 C CA . LEU A 1 188 ? -16.677 -22.556 -9.894 1 90.15 188 LEU A CA 1
ATOM 1452 C C . LEU A 1 188 ? -17.234 -22.4 -8.483 1 90.15 188 LEU A C 1
ATOM 1454 O O . LEU A 1 188 ? -16.915 -21.432 -7.789 1 90.15 188 LEU A O 1
ATOM 1458 N N . GLN A 1 189 ? -18.018 -23.298 -8.086 1 91.88 189 GLN A N 1
ATOM 1459 C CA . GLN A 1 189 ? -18.613 -23.253 -6.755 1 91.88 189 GLN A CA 1
ATOM 1460 C C . GLN A 1 189 ? -17.54 -23.298 -5.67 1 91.88 189 GLN A C 1
ATOM 1462 O O . GLN A 1 189 ? -17.6 -22.542 -4.699 1 91.88 189 GLN A O 1
ATOM 1467 N N . ARG A 1 190 ? -16.631 -24.122 -5.85 1 93.31 190 ARG A N 1
ATOM 1468 C CA . ARG A 1 190 ? -15.532 -24.24 -4.897 1 93.31 190 ARG A CA 1
ATOM 1469 C C . ARG A 1 190 ? -14.744 -22.938 -4.806 1 93.31 190 ARG A C 1
ATOM 1471 O O . ARG A 1 190 ? -14.477 -22.443 -3.709 1 93.31 190 ARG A O 1
ATOM 1478 N N . ALA A 1 191 ? -14.384 -22.414 -5.949 1 94.43 191 ALA A N 1
ATOM 1479 C CA . ALA A 1 191 ? -13.603 -21.18 -6 1 94.43 191 ALA A CA 1
ATOM 1480 C C . ALA A 1 191 ? -14.342 -20.035 -5.313 1 94.43 191 ALA A C 1
ATOM 1482 O O . ALA A 1 191 ? -13.753 -19.294 -4.523 1 94.43 191 ALA A O 1
ATOM 1483 N N . ILE A 1 192 ? -15.614 -19.932 -5.55 1 94.6 192 ILE A N 1
ATOM 1484 C CA . ILE A 1 192 ? -16.447 -18.883 -4.972 1 94.6 192 ILE A CA 1
ATOM 1485 C C . ILE A 1 192 ? -16.485 -19.032 -3.453 1 94.6 192 ILE A C 1
ATOM 1487 O O . ILE A 1 192 ? -16.359 -18.047 -2.723 1 94.6 192 ILE A O 1
ATOM 1491 N N . ASN A 1 193 ? -16.557 -20.207 -3.008 1 93.97 193 ASN A N 1
ATOM 1492 C CA . ASN A 1 193 ? -16.582 -20.476 -1.574 1 93.97 193 ASN A CA 1
ATOM 1493 C C . ASN A 1 193 ? -15.232 -20.186 -0.926 1 93.97 193 ASN A C 1
ATOM 1495 O O . ASN A 1 193 ? -15.17 -19.586 0.149 1 93.97 193 ASN A O 1
ATOM 1499 N N . TRP A 1 194 ? -14.18 -20.569 -1.57 1 93.85 194 TRP A N 1
ATOM 1500 C CA . TRP A 1 194 ? -12.83 -20.376 -1.05 1 93.85 194 TRP A CA 1
ATOM 1501 C C . TRP A 1 194 ? -12.55 -18.8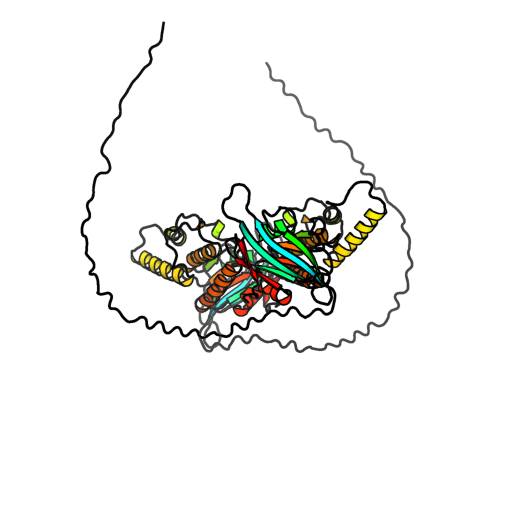99 -0.796 1 93.85 194 TRP A C 1
ATOM 1503 O O . TRP A 1 194 ? -11.858 -18.548 0.162 1 93.85 194 TRP A O 1
ATOM 1513 N N . VAL A 1 195 ? -13.146 -18.004 -1.643 1 95.64 195 VAL A N 1
ATOM 1514 C CA . VAL A 1 195 ? -12.753 -16.602 -1.549 1 95.64 195 VAL A CA 1
ATOM 1515 C C . VAL A 1 195 ? -13.842 -15.807 -0.831 1 95.64 195 VAL A C 1
ATOM 1517 O O . VAL A 1 195 ? -13.756 -14.581 -0.724 1 95.64 195 VAL A O 1
ATOM 1520 N N . GLY A 1 196 ? -14.916 -16.43 -0.42 1 93.18 196 GLY A N 1
ATOM 1521 C CA . GLY A 1 196 ? -15.959 -15.785 0.362 1 93.18 196 GLY A CA 1
ATOM 1522 C C . GLY A 1 196 ? -16.875 -14.91 -0.473 1 93.18 196 GLY A C 1
ATOM 1523 O O . GLY A 1 196 ? -17.274 -13.828 -0.038 1 93.18 196 GLY A O 1
ATOM 1524 N N . LEU A 1 197 ? -17.155 -15.312 -1.662 1 93.31 197 LEU A N 1
ATOM 1525 C CA . LEU A 1 197 ? -18.041 -14.555 -2.539 1 93.31 197 LEU A CA 1
ATOM 1526 C C . LEU A 1 197 ? -19.443 -15.155 -2.546 1 93.31 197 LEU A C 1
ATOM 1528 O O . LEU A 1 197 ? -20.302 -14.731 -3.323 1 93.31 197 LEU A O 1
ATOM 1532 N N . SER A 1 198 ? -19.736 -16.099 -1.755 1 91.4 198 SER A N 1
ATOM 1533 C CA . SER A 1 198 ? -21.01 -16.811 -1.75 1 91.4 198 SER A CA 1
ATOM 1534 C C . SER A 1 198 ? -22.171 -15.866 -1.46 1 91.4 198 SER A C 1
ATOM 1536 O O . SER A 1 198 ? -23.307 -16.13 -1.859 1 91.4 198 SER A O 1
ATOM 1538 N N . GLY A 1 199 ? -21.978 -14.709 -0.863 1 89.58 199 GLY A N 1
ATOM 1539 C CA . GLY A 1 199 ? -23.044 -13.786 -0.506 1 89.58 199 GLY A CA 1
ATOM 1540 C C . GLY A 1 199 ? -23.361 -12.787 -1.603 1 89.58 199 GLY A C 1
ATOM 1541 O O . GLY A 1 199 ? -24.274 -11.971 -1.461 1 89.58 199 GLY A O 1
ATOM 1542 N N . ILE A 1 200 ? -22.656 -12.894 -2.697 1 91.12 200 ILE A N 1
ATOM 1543 C CA . ILE A 1 200 ? -22.859 -11.946 -3.788 1 91.12 200 ILE A CA 1
ATOM 1544 C C . ILE A 1 200 ? -23.545 -12.646 -4.959 1 91.12 200 ILE A C 1
ATOM 1546 O O . ILE A 1 200 ? -23.223 -13.792 -5.28 1 91.12 200 ILE A O 1
ATOM 1550 N N . SER A 1 201 ? -24.462 -11.99 -5.603 1 93.78 201 SER A N 1
ATOM 1551 C CA . SER A 1 201 ? -25.116 -12.521 -6.794 1 93.78 201 SER A CA 1
ATOM 1552 C C . SER A 1 201 ? -24.127 -12.676 -7.945 1 93.78 201 SER A C 1
ATOM 1554 O O . SER A 1 201 ? -23.31 -11.787 -8.192 1 93.78 201 SER A O 1
ATOM 1556 N N . LEU A 1 202 ? -24.243 -13.723 -8.638 1 93 202 LEU A N 1
ATOM 1557 C CA . LEU A 1 202 ? -23.371 -14.001 -9.775 1 93 202 LEU A CA 1
ATOM 1558 C C . LEU A 1 202 ? -23.707 -13.092 -10.952 1 93 202 LEU A C 1
ATOM 1560 O O . LEU A 1 202 ? -22.925 -12.98 -11.899 1 93 202 LEU A O 1
ATOM 1564 N N . ASP A 1 203 ? -24.83 -12.44 -10.88 1 94.86 203 ASP A N 1
ATOM 1565 C CA . ASP A 1 203 ? -25.249 -11.516 -11.93 1 94.86 203 ASP A CA 1
ATOM 1566 C C . ASP A 1 203 ? -24.761 -10.098 -11.641 1 94.86 203 ASP A C 1
ATOM 1568 O O . ASP A 1 203 ? -24.955 -9.192 -12.453 1 94.86 203 ASP A O 1
ATOM 1572 N N . THR A 1 204 ? -24.136 -9.998 -10.611 1 96 204 THR A N 1
ATOM 1573 C CA . THR A 1 204 ? -23.627 -8.687 -10.225 1 96 204 THR A CA 1
ATOM 1574 C C . THR A 1 204 ? -22.546 -8.219 -11.196 1 96 204 THR A C 1
ATOM 1576 O O . THR A 1 204 ? -21.75 -9.024 -11.681 1 96 204 THR A O 1
ATOM 1579 N N . ASN A 1 205 ? -22.547 -6.945 -11.489 1 96.93 205 ASN A N 1
ATOM 1580 C CA . ASN A 1 205 ? -21.485 -6.34 -12.286 1 96.93 205 ASN A CA 1
ATOM 1581 C C . ASN A 1 205 ? -20.173 -6.27 -11.511 1 96.93 205 ASN A C 1
ATOM 1583 O O . ASN A 1 205 ? -20.115 -5.675 -10.433 1 96.93 205 ASN A O 1
ATOM 1587 N N . PRO A 1 206 ? -19.111 -6.833 -11.964 1 96.64 206 PRO A N 1
ATOM 1588 C CA . PRO A 1 206 ? -17.825 -6.847 -11.263 1 96.64 206 PRO A CA 1
ATOM 1589 C C . PRO A 1 206 ? -17.326 -5.445 -10.92 1 96.64 206 PRO A C 1
ATOM 1591 O O . PRO A 1 206 ? -16.689 -5.25 -9.881 1 96.64 206 PRO A O 1
ATOM 1594 N N . HIS A 1 207 ? -17.584 -4.475 -11.751 1 95.11 207 HIS A N 1
ATOM 1595 C CA . HIS A 1 207 ? -17.071 -3.121 -11.575 1 95.11 207 HIS A CA 1
ATOM 1596 C C . HIS A 1 207 ? -17.774 -2.411 -10.423 1 95.11 207 HIS A C 1
ATOM 1598 O O . HIS A 1 207 ? -17.298 -1.38 -9.941 1 95.11 207 HIS A O 1
ATOM 1604 N N . SER A 1 208 ? -18.875 -2.911 -9.964 1 94.9 208 SER A N 1
ATOM 1605 C CA . SER A 1 208 ? -19.624 -2.311 -8.864 1 94.9 208 SER A CA 1
ATOM 1606 C C . SER A 1 208 ? -19.153 -2.848 -7.517 1 94.9 208 SER A C 1
ATOM 1608 O O . SER A 1 208 ? -19.543 -2.333 -6.467 1 94.9 208 SER A O 1
ATOM 1610 N N . LEU A 1 209 ? -18.333 -3.839 -7.519 1 94.7 209 LEU A N 1
ATOM 1611 C CA . LEU A 1 209 ? -17.822 -4.447 -6.296 1 94.7 209 LEU A CA 1
ATOM 1612 C C . LEU A 1 209 ? -16.822 -3.524 -5.606 1 94.7 209 LEU A C 1
ATOM 1614 O O . LEU A 1 209 ? -16.18 -2.699 -6.26 1 94.7 209 LEU A O 1
ATOM 1618 N N . SER A 1 210 ? -16.716 -3.636 -4.297 1 92.83 210 SER A N 1
ATOM 1619 C CA . SER A 1 210 ? -15.657 -2.948 -3.566 1 92.83 210 SER A CA 1
ATOM 1620 C C . SER A 1 210 ? -14.283 -3.492 -3.941 1 92.83 210 SER A C 1
ATOM 1622 O O . SER A 1 210 ? -14.177 -4.549 -4.566 1 92.83 210 SER A O 1
ATOM 1624 N N . GLY A 1 211 ? -13.237 -2.804 -3.64 1 93.05 211 GLY A N 1
ATOM 1625 C CA . GLY A 1 211 ? -11.877 -3.228 -3.932 1 93.05 211 GLY A CA 1
ATOM 1626 C C . GLY A 1 211 ? -11.556 -4.611 -3.397 1 93.05 211 GLY A C 1
ATOM 1627 O O . GLY A 1 211 ? -10.955 -5.429 -4.097 1 93.05 211 GLY A O 1
ATOM 1628 N N . GLY A 1 212 ? -11.96 -4.841 -2.134 1 94.61 212 GLY A N 1
ATOM 1629 C CA . GLY A 1 212 ? -11.731 -6.146 -1.534 1 94.61 212 GLY A CA 1
ATOM 1630 C C . GLY A 1 212 ? -12.435 -7.272 -2.269 1 94.61 212 GLY A C 1
ATOM 1631 O O . GLY A 1 212 ? -11.861 -8.344 -2.469 1 94.61 212 GLY A O 1
ATOM 1632 N N . TYR A 1 213 ? -13.628 -7.047 -2.71 1 95.57 213 TYR A N 1
ATOM 1633 C CA . TYR A 1 213 ? -14.39 -8.072 -3.414 1 95.57 213 TYR A CA 1
ATOM 1634 C C . TYR A 1 213 ? -13.876 -8.251 -4.838 1 95.57 213 TYR A C 1
ATOM 1636 O O . TYR A 1 213 ? -13.909 -9.357 -5.382 1 95.57 213 TYR A O 1
ATOM 1644 N N . LYS A 1 214 ? -13.401 -7.151 -5.387 1 96.87 214 LYS A N 1
ATOM 1645 C CA . LYS A 1 214 ? -12.746 -7.281 -6.686 1 96.87 214 LYS A CA 1
ATOM 1646 C C . LYS A 1 214 ? -11.52 -8.184 -6.595 1 96.87 214 LYS A C 1
ATOM 1648 O O . LYS A 1 214 ? -11.271 -8.993 -7.491 1 96.87 214 LYS A O 1
ATOM 1653 N N . ARG A 1 215 ? -10.792 -8.025 -5.486 1 97.39 215 ARG A N 1
ATOM 1654 C CA . ARG A 1 215 ? -9.623 -8.874 -5.277 1 97.39 215 ARG A CA 1
ATOM 1655 C C . ARG A 1 215 ? -10.03 -10.334 -5.111 1 97.39 215 ARG A C 1
ATOM 1657 O O . ARG A 1 215 ? -9.391 -11.229 -5.667 1 97.39 215 ARG A O 1
ATOM 1664 N N . ARG A 1 216 ? -11.101 -10.563 -4.408 1 96.79 216 ARG A N 1
ATOM 1665 C CA . ARG A 1 216 ? -11.621 -11.914 -4.221 1 96.79 216 ARG A CA 1
ATOM 1666 C C . ARG A 1 216 ? -12.048 -12.525 -5.552 1 96.79 216 ARG A C 1
ATOM 1668 O O . ARG A 1 216 ? -11.773 -13.697 -5.819 1 96.79 216 ARG A O 1
ATOM 1675 N N . LEU A 1 217 ? -12.726 -11.716 -6.338 1 97.04 217 LEU A N 1
ATOM 1676 C CA . LEU A 1 217 ? -13.148 -12.187 -7.652 1 97.04 217 LEU A CA 1
ATOM 1677 C C . LEU A 1 217 ? -11.943 -12.578 -8.502 1 97.04 217 LEU A C 1
ATOM 1679 O O . LEU A 1 217 ? -11.947 -13.63 -9.145 1 97.04 217 LEU A O 1
ATOM 1683 N N . ALA A 1 218 ? -10.918 -11.754 -8.499 1 97.33 218 ALA A N 1
ATOM 1684 C CA . ALA A 1 218 ? -9.697 -12.055 -9.242 1 97.33 218 ALA A CA 1
ATOM 1685 C C . ALA A 1 218 ? -9.089 -13.379 -8.787 1 97.33 218 ALA A C 1
ATOM 1687 O O . ALA A 1 218 ? -8.619 -14.168 -9.609 1 97.33 218 ALA A O 1
ATOM 1688 N N . LEU A 1 219 ? -9.099 -13.612 -7.514 1 97.15 219 LEU A N 1
ATOM 1689 C CA . LEU A 1 219 ? -8.594 -14.865 -6.965 1 97.15 219 LEU A CA 1
ATOM 1690 C C . LEU A 1 219 ? -9.457 -16.041 -7.411 1 97.15 219 LEU A C 1
ATOM 1692 O O . LEU A 1 219 ? -8.934 -17.088 -7.8 1 97.15 219 LEU A O 1
ATOM 1696 N N . ALA A 1 220 ? -10.748 -15.858 -7.354 1 96.37 220 ALA A N 1
ATOM 1697 C CA . ALA A 1 220 ? -11.664 -16.923 -7.754 1 96.37 220 ALA A CA 1
ATOM 1698 C C . ALA A 1 220 ? -11.396 -17.367 -9.189 1 96.37 220 ALA A C 1
ATOM 1700 O O . ALA A 1 220 ? -11.384 -18.564 -9.483 1 96.37 220 ALA A O 1
ATOM 1701 N N . ILE A 1 221 ? -11.163 -16.446 -10.024 1 95.09 221 ILE A N 1
ATOM 1702 C CA . ILE A 1 221 ? -10.913 -16.722 -11.435 1 95.09 221 ILE A CA 1
ATOM 1703 C C . ILE A 1 221 ? -9.722 -17.669 -11.572 1 95.09 221 ILE A C 1
ATOM 1705 O O . ILE A 1 221 ? -9.745 -18.59 -12.391 1 95.09 221 ILE A O 1
ATOM 1709 N N . GLN A 1 222 ? -8.749 -17.488 -10.745 1 94.88 222 GLN A N 1
ATOM 1710 C CA . GLN A 1 222 ? -7.525 -18.276 -10.844 1 94.88 222 GLN A CA 1
ATOM 1711 C C . GLN A 1 222 ? -7.671 -19.612 -10.12 1 94.88 222 GLN A C 1
ATOM 1713 O O . GLN A 1 222 ? -6.898 -20.541 -10.358 1 94.88 222 GLN A O 1
ATOM 1718 N N . LEU A 1 223 ? -8.662 -19.777 -9.287 1 95.16 223 LEU A N 1
ATOM 1719 C CA . LEU A 1 223 ? -8.748 -20.935 -8.404 1 95.16 223 LEU A CA 1
ATOM 1720 C C . LEU A 1 223 ? -9.705 -21.98 -8.97 1 95.16 223 LEU A C 1
ATOM 1722 O O . LEU A 1 223 ? -9.783 -23.098 -8.456 1 95.16 223 LEU A O 1
ATOM 1726 N N . VAL A 1 224 ? -10.407 -21.676 -10.01 1 91.73 224 VAL A N 1
ATOM 1727 C CA . VAL A 1 224 ? -11.414 -22.565 -10.581 1 91.73 224 VAL A CA 1
ATOM 1728 C C . VAL A 1 224 ? -10.775 -23.903 -10.946 1 91.73 224 VAL A C 1
ATOM 1730 O O . VAL A 1 224 ? -11.37 -24.961 -10.728 1 91.73 224 VAL A O 1
ATOM 1733 N N . GLN A 1 225 ? -9.604 -23.881 -11.441 1 88.78 225 GLN A N 1
ATOM 1734 C CA . GLN A 1 225 ? -8.949 -25.116 -11.861 1 88.78 225 GLN A CA 1
ATOM 1735 C C . GLN A 1 225 ? -7.928 -25.577 -10.824 1 88.78 225 GLN A C 1
ATOM 1737 O O . GLN A 1 225 ? -7.131 -26.479 -11.089 1 88.78 225 GLN A O 1
ATOM 1742 N N . VAL A 1 226 ? -7.847 -24.947 -9.678 1 91.17 226 VAL A N 1
ATOM 1743 C CA . VAL A 1 226 ? -6.962 -25.278 -8.566 1 91.17 226 VAL A CA 1
ATOM 1744 C C . VAL A 1 226 ? -5.52 -25.366 -9.061 1 91.17 226 VAL A C 1
ATOM 1746 O O . VAL A 1 226 ? -5.01 -26.46 -9.315 1 91.17 226 VAL A O 1
ATOM 1749 N N . PRO A 1 227 ? -4.828 -24.385 -9.149 1 93.94 227 PRO A N 1
ATOM 1750 C CA . PRO A 1 227 ? -3.45 -24.386 -9.645 1 93.94 227 PRO A CA 1
ATOM 1751 C C . PRO A 1 227 ? -2.475 -25.051 -8.677 1 93.94 227 PRO A C 1
ATOM 1753 O O . PRO A 1 227 ? -2.787 -25.215 -7.495 1 93.94 227 PRO A O 1
ATOM 1756 N N . ASP A 1 228 ? -1.328 -25.501 -9.22 1 92.95 228 ASP A N 1
ATOM 1757 C CA . ASP A 1 228 ? -0.246 -26.018 -8.387 1 92.95 228 ASP A CA 1
ATOM 1758 C C . ASP A 1 228 ? 0.477 -24.885 -7.662 1 92.95 228 ASP A C 1
ATOM 1760 O O . ASP A 1 228 ? 1.031 -25.089 -6.58 1 92.95 228 ASP A O 1
ATOM 1764 N N . LEU A 1 229 ? 0.406 -23.746 -8.301 1 96.91 229 LEU A N 1
ATOM 1765 C CA . LEU A 1 229 ? 1.063 -22.558 -7.767 1 96.91 229 LEU A CA 1
ATOM 1766 C C . LEU A 1 229 ? 0.213 -21.315 -8.003 1 96.91 229 LEU A C 1
ATOM 1768 O O . LEU A 1 229 ? -0.223 -21.06 -9.128 1 96.91 229 LEU A O 1
ATOM 1772 N N . LEU A 1 230 ? -0.117 -20.626 -6.943 1 97.71 230 LEU A N 1
ATOM 1773 C CA . LEU A 1 230 ? -0.806 -19.343 -7.025 1 97.71 230 LEU A CA 1
ATOM 1774 C C . LEU A 1 230 ? 0.164 -18.189 -6.79 1 97.71 230 LEU A C 1
ATOM 1776 O O . LEU A 1 230 ? 0.805 -18.116 -5.739 1 97.71 230 LEU A O 1
ATOM 1780 N N . ILE A 1 231 ? 0.331 -17.313 -7.764 1 98.3 231 ILE A N 1
ATOM 1781 C CA . ILE A 1 231 ? 1.238 -16.173 -7.696 1 98.3 231 ILE A CA 1
ATOM 1782 C C . ILE A 1 231 ? 0.437 -14.885 -7.518 1 98.3 231 ILE A C 1
ATOM 1784 O O . ILE A 1 231 ? -0.531 -14.644 -8.243 1 98.3 231 ILE A O 1
ATOM 1788 N N . LEU A 1 232 ? 0.827 -14.126 -6.585 1 98.17 232 LEU A N 1
ATOM 1789 C CA . LEU A 1 232 ? 0.169 -12.846 -6.345 1 98.17 232 LEU A CA 1
ATOM 1790 C C . LEU A 1 232 ? 1.174 -11.7 -6.396 1 98.17 232 LEU A C 1
ATOM 1792 O O . LEU A 1 232 ? 2.192 -11.73 -5.7 1 98.17 232 LEU A O 1
ATOM 1796 N N . ASP A 1 233 ? 0.903 -10.74 -7.226 1 97.47 233 ASP A N 1
ATOM 1797 C CA . ASP A 1 233 ? 1.723 -9.537 -7.33 1 97.47 233 ASP A CA 1
ATOM 1798 C C . ASP A 1 233 ? 1.084 -8.37 -6.582 1 97.47 233 ASP A C 1
ATOM 1800 O O . ASP A 1 233 ? 0.167 -7.724 -7.095 1 97.47 233 ASP A O 1
ATOM 1804 N N . GLU A 1 234 ? 1.579 -8.055 -5.388 1 97.19 234 GLU A N 1
ATOM 1805 C CA . GLU A 1 234 ? 1.094 -6.968 -4.543 1 97.19 234 GLU A CA 1
ATOM 1806 C C . GLU A 1 234 ? -0.415 -7.058 -4.339 1 97.19 234 GLU A C 1
ATOM 1808 O O . GLU A 1 234 ? -1.148 -6.12 -4.661 1 97.19 234 GLU A O 1
ATOM 1813 N N . PRO A 1 235 ? -0.859 -8.112 -3.627 1 97.48 235 PRO A N 1
ATOM 1814 C CA . PRO A 1 235 ? -2.295 -8.384 -3.538 1 97.48 235 PRO A CA 1
ATOM 1815 C C . PRO A 1 235 ? -3.032 -7.38 -2.654 1 97.48 235 PRO A C 1
ATOM 1817 O O . PRO A 1 235 ? -4.261 -7.29 -2.707 1 97.48 235 PRO A O 1
ATOM 1820 N N . LEU A 1 236 ? -2.339 -6.594 -1.909 1 97.08 236 LEU A N 1
ATOM 1821 C CA . LEU A 1 236 ? -3.016 -5.695 -0.981 1 97.08 236 LEU A CA 1
ATOM 1822 C C . LEU A 1 236 ? -3.015 -4.265 -1.51 1 97.08 236 LEU A C 1
ATOM 1824 O O . LEU A 1 236 ? -3.549 -3.359 -0.866 1 97.08 236 LEU A O 1
ATOM 1828 N N . ALA A 1 237 ? -2.441 -4.055 -2.671 1 94.83 237 ALA A N 1
ATOM 1829 C CA . ALA A 1 237 ? -2.333 -2.716 -3.244 1 94.83 237 ALA A CA 1
ATOM 1830 C C . ALA A 1 237 ? -3.712 -2.096 -3.452 1 94.83 237 ALA A C 1
ATOM 1832 O O . ALA A 1 237 ? -4.611 -2.735 -4.004 1 94.83 237 ALA A O 1
ATOM 1833 N N . GLY A 1 238 ? -3.885 -0.848 -2.936 1 92.56 238 GLY A N 1
ATOM 1834 C CA . GLY A 1 238 ? -5.096 -0.087 -3.202 1 92.56 238 GLY A CA 1
ATOM 1835 C C . GLY A 1 238 ? -6.249 -0.462 -2.291 1 92.56 238 GLY A C 1
ATOM 1836 O O . GLY A 1 238 ? -7.359 0.051 -2.442 1 92.56 238 GLY A O 1
ATOM 1837 N N . LEU A 1 239 ? -6.02 -1.315 -1.344 1 95.84 239 LEU A N 1
ATOM 1838 C CA . LEU A 1 239 ? -7.1 -1.774 -0.477 1 95.84 239 LEU A CA 1
ATOM 1839 C C . LEU A 1 239 ? -7.128 -0.977 0.824 1 95.84 239 LEU A C 1
ATOM 1841 O O . LEU A 1 239 ? -6.08 -0.578 1.335 1 95.84 239 LEU A O 1
ATOM 1845 N N . ASP A 1 240 ? -8.349 -0.775 1.349 1 94.6 240 ASP A N 1
ATOM 1846 C CA . ASP A 1 240 ? -8.458 -0.174 2.675 1 94.6 240 ASP A CA 1
ATOM 1847 C C . ASP A 1 240 ? -8.111 -1.184 3.766 1 94.6 240 ASP A C 1
ATOM 1849 O O . ASP A 1 240 ? -7.798 -2.34 3.473 1 94.6 240 ASP A O 1
ATOM 1853 N N . TRP A 1 241 ? -8.13 -0.734 4.987 1 92.28 241 TRP A N 1
ATOM 1854 C CA . TRP A 1 241 ? -7.583 -1.554 6.063 1 92.28 241 TRP A CA 1
ATOM 1855 C C . TRP A 1 241 ? -8.417 -2.815 6.264 1 92.28 241 TRP A C 1
ATOM 1857 O O . TRP A 1 241 ? -7.875 -3.889 6.536 1 92.28 241 TRP A O 1
ATOM 1867 N N . LYS A 1 242 ? -9.761 -2.664 6.153 1 93.75 242 LYS A N 1
ATOM 1868 C CA . LYS A 1 242 ? -10.63 -3.821 6.345 1 93.75 242 LYS A CA 1
ATOM 1869 C C . LYS A 1 242 ? -10.436 -4.845 5.23 1 93.75 242 LYS A C 1
ATOM 1871 O O . LYS A 1 242 ? -10.285 -6.039 5.495 1 93.75 242 LYS A O 1
ATOM 1876 N N . ALA A 1 243 ? -10.463 -4.402 4.015 1 94.87 243 ALA A N 1
ATOM 1877 C CA . ALA A 1 243 ? -10.259 -5.279 2.864 1 94.87 243 ALA A CA 1
ATOM 1878 C C . ALA A 1 243 ? -8.901 -5.97 2.934 1 94.87 243 ALA A C 1
ATOM 1880 O O . ALA A 1 243 ? -8.775 -7.143 2.576 1 94.87 243 ALA A O 1
ATOM 1881 N N . ARG A 1 244 ? -7.881 -5.241 3.345 1 95.83 244 ARG A N 1
ATOM 1882 C CA . ARG A 1 244 ? -6.551 -5.817 3.518 1 95.83 244 ARG A CA 1
ATOM 1883 C C . ARG A 1 244 ? -6.587 -6.995 4.487 1 95.83 244 ARG A C 1
ATOM 1885 O O . ARG A 1 244 ? -6.077 -8.074 4.179 1 95.83 244 ARG A O 1
ATOM 1892 N N . ALA A 1 245 ? -7.202 -6.734 5.629 1 94.79 245 ALA A N 1
ATOM 1893 C CA . ALA A 1 245 ? -7.29 -7.781 6.644 1 94.79 245 ALA A CA 1
ATOM 1894 C C . ALA A 1 245 ? -8.036 -9.001 6.11 1 94.79 245 ALA A C 1
ATOM 1896 O O . ALA A 1 245 ? -7.635 -10.14 6.361 1 94.79 245 ALA A O 1
ATOM 1897 N N . ASP A 1 246 ? -9.033 -8.758 5.383 1 94.89 246 ASP A N 1
ATOM 1898 C CA . ASP A 1 246 ? -9.847 -9.834 4.828 1 94.89 246 ASP A CA 1
ATOM 1899 C C . ASP A 1 246 ? -9.049 -10.668 3.828 1 94.89 246 ASP A C 1
ATOM 1901 O O . ASP A 1 246 ? -9.136 -11.897 3.827 1 94.89 246 ASP A O 1
ATOM 1905 N N . VAL A 1 247 ? -8.333 -10.014 3.023 1 96.67 247 VAL A N 1
ATOM 1906 C CA . VAL A 1 247 ? -7.548 -10.718 2.015 1 96.67 247 VAL A CA 1
ATOM 1907 C C . VAL A 1 247 ? -6.448 -11.532 2.692 1 96.67 247 VAL A C 1
ATOM 1909 O O . VAL A 1 247 ? -6.181 -12.671 2.303 1 96.67 247 VAL A O 1
ATOM 1912 N N . VAL A 1 248 ? -5.803 -10.99 3.709 1 97.16 248 VAL A N 1
ATOM 1913 C CA . VAL A 1 248 ? -4.758 -11.701 4.438 1 97.16 248 VAL A CA 1
ATOM 1914 C C . VAL A 1 248 ? -5.341 -12.956 5.084 1 97.16 248 VAL A C 1
ATOM 1916 O O . VAL A 1 248 ? -4.743 -14.032 5.015 1 97.16 248 VAL A O 1
ATOM 1919 N N . LYS A 1 249 ? -6.497 -12.813 5.674 1 96.5 249 LYS A N 1
ATOM 1920 C CA . LYS A 1 249 ? -7.177 -13.958 6.273 1 96.5 249 LYS A CA 1
ATOM 1921 C C . LYS A 1 249 ? -7.496 -15.019 5.224 1 96.5 249 LYS A C 1
ATOM 1923 O O . LYS A 1 249 ? -7.327 -16.215 5.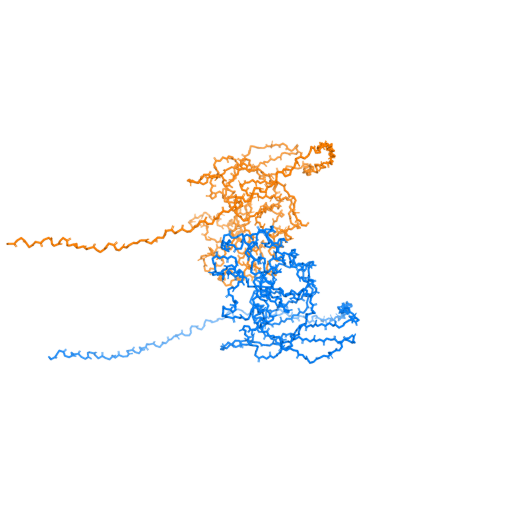471 1 96.5 249 LYS A O 1
ATOM 1928 N N . LEU A 1 250 ? -7.916 -14.537 4.17 1 96.91 250 LEU A N 1
ATOM 1929 C CA . LEU A 1 250 ? -8.231 -15.437 3.066 1 96.91 250 LEU A CA 1
ATOM 1930 C C . LEU A 1 250 ? -6.996 -16.219 2.633 1 96.91 250 LEU A C 1
ATOM 1932 O O . LEU A 1 250 ? -7.055 -17.44 2.471 1 96.91 250 LEU A O 1
ATOM 1936 N N . LEU A 1 251 ? -5.906 -15.573 2.476 1 97.74 251 LEU A N 1
ATOM 1937 C CA . LEU A 1 251 ? -4.671 -16.213 2.038 1 97.74 251 LEU A CA 1
ATOM 1938 C C . LEU A 1 251 ? -4.167 -17.199 3.086 1 97.74 251 LEU A C 1
ATOM 1940 O O . LEU A 1 251 ? -3.57 -18.223 2.746 1 97.74 251 LEU A O 1
ATOM 1944 N N . LYS A 1 252 ? -4.406 -16.893 4.339 1 97.09 252 LYS A N 1
ATOM 1945 C CA . LYS A 1 252 ? -4.053 -17.803 5.425 1 97.09 252 LYS A CA 1
ATOM 1946 C C . LYS A 1 252 ? -4.757 -19.148 5.265 1 97.09 252 LYS A C 1
ATOM 1948 O O . LYS A 1 252 ? -4.16 -20.199 5.509 1 97.09 252 LYS A O 1
ATOM 1953 N N . HIS A 1 253 ? -5.941 -19.068 4.809 1 95.67 253 HIS A N 1
ATOM 1954 C CA . HIS A 1 253 ? -6.707 -20.29 4.593 1 95.67 253 HIS A CA 1
ATOM 1955 C C . HIS A 1 253 ? -6.265 -20.999 3.317 1 95.67 253 HIS A C 1
ATOM 1957 O O . HIS A 1 253 ? -6.117 -22.223 3.301 1 95.67 253 HIS A O 1
ATOM 1963 N N . LEU A 1 254 ? -6.011 -20.276 2.334 1 95.98 254 LEU A N 1
ATOM 1964 C CA . LEU A 1 254 ? -5.678 -20.846 1.033 1 95.98 254 LEU A CA 1
ATOM 1965 C C . LEU A 1 254 ? -4.339 -21.574 1.085 1 95.98 254 LEU A C 1
ATOM 1967 O O . LEU A 1 254 ? -4.14 -22.567 0.382 1 95.98 254 LEU A O 1
ATOM 1971 N N . LYS A 1 255 ? -3.392 -21.066 1.94 1 95.55 255 LYS A N 1
ATOM 1972 C CA . LYS A 1 255 ? -2.054 -21.648 1.954 1 95.55 255 LYS A CA 1
ATOM 1973 C C . LYS A 1 255 ? -2.082 -23.079 2.484 1 95.55 255 LYS A C 1
ATOM 1975 O O . LYS A 1 255 ? -1.107 -23.82 2.337 1 95.55 255 LYS A O 1
ATOM 1980 N N . LYS A 1 256 ? -3.193 -23.466 3.112 1 93.54 256 LYS A N 1
ATOM 1981 C CA . LYS A 1 256 ? -3.342 -24.831 3.606 1 93.54 256 LYS A CA 1
ATOM 1982 C C . LYS A 1 256 ? -3.592 -25.807 2.46 1 93.54 256 LYS A C 1
ATOM 1984 O O . LYS A 1 256 ? -3.315 -27.002 2.583 1 93.54 256 LYS A O 1
ATOM 1989 N N . GLU A 1 257 ? -4.118 -25.282 1.367 1 91.49 257 GLU A N 1
ATOM 1990 C CA . GLU A 1 257 ? -4.523 -26.138 0.256 1 91.49 257 GLU A CA 1
ATOM 1991 C C . GLU A 1 257 ? -3.652 -25.896 -0.973 1 91.49 257 GLU A C 1
ATOM 1993 O O . GLU A 1 257 ? -3.547 -26.76 -1.846 1 91.49 257 GLU A O 1
ATOM 1998 N N . LEU A 1 258 ? -3.003 -24.764 -0.991 1 94.67 258 LEU A N 1
ATOM 1999 C CA . LEU A 1 258 ? -2.296 -24.355 -2.2 1 94.67 258 LEU A CA 1
ATOM 2000 C C . LEU A 1 258 ? -0.898 -23.846 -1.866 1 94.67 258 LEU A C 1
ATOM 2002 O O . LEU A 1 258 ? -0.636 -23.437 -0.732 1 94.67 258 LEU A O 1
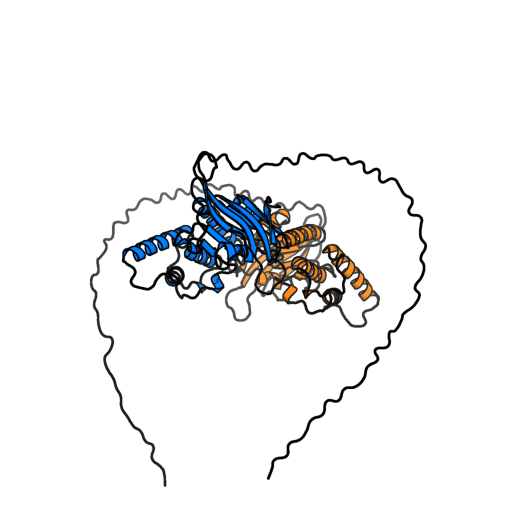ATOM 2006 N N . THR A 1 259 ? -0.002 -23.991 -2.867 1 97.18 259 THR A N 1
ATOM 2007 C CA . THR A 1 259 ? 1.272 -23.285 -2.805 1 97.18 259 THR A CA 1
ATOM 2008 C C . THR A 1 259 ? 1.11 -21.837 -3.258 1 97.18 259 THR A C 1
ATOM 2010 O O . THR A 1 259 ? 0.617 -21.576 -4.357 1 97.18 259 THR A O 1
ATOM 2013 N N . VAL A 1 260 ? 1.457 -20.888 -2.387 1 98.17 260 VAL A N 1
ATOM 2014 C CA . VAL A 1 260 ? 1.219 -19.477 -2.67 1 98.17 260 VAL A CA 1
ATOM 2015 C C . VAL A 1 260 ? 2.545 -18.719 -2.671 1 98.17 260 VAL A C 1
ATOM 2017 O O . VAL A 1 260 ? 3.359 -18.879 -1.758 1 98.17 260 VAL A O 1
ATOM 2020 N N . LEU A 1 261 ? 2.851 -17.991 -3.701 1 98.4 261 LEU A N 1
ATOM 2021 C CA . LEU A 1 261 ? 4.001 -17.099 -3.797 1 98.4 261 LEU A CA 1
ATOM 2022 C C . LEU A 1 261 ? 3.554 -15.652 -3.971 1 98.4 261 LEU A C 1
ATOM 2024 O O . LEU A 1 261 ? 2.854 -15.325 -4.933 1 98.4 261 LEU A O 1
ATOM 2028 N N . VAL A 1 262 ? 3.945 -14.806 -3.066 1 98.25 262 VAL A N 1
ATOM 2029 C CA . VAL A 1 262 ? 3.511 -13.413 -3.072 1 98.25 262 VAL A CA 1
ATOM 2030 C C . VAL A 1 262 ? 4.723 -12.495 -3.217 1 98.25 262 VAL A C 1
ATOM 2032 O O . VAL A 1 262 ? 5.757 -12.717 -2.583 1 98.25 262 VAL A O 1
ATOM 2035 N N . VAL A 1 263 ? 4.637 -11.588 -4.143 1 97.84 263 VAL A N 1
ATOM 2036 C CA . VAL A 1 263 ? 5.549 -10.449 -4.182 1 97.84 263 VAL A CA 1
ATOM 2037 C C . VAL A 1 263 ? 4.894 -9.24 -3.518 1 97.84 263 VAL A C 1
ATOM 2039 O O . VAL A 1 263 ? 3.772 -8.864 -3.867 1 97.84 263 VAL A O 1
ATOM 2042 N N . SER A 1 264 ? 5.554 -8.659 -2.5 1 96.92 264 SER A N 1
ATOM 2043 C CA . SER A 1 264 ? 4.897 -7.556 -1.805 1 96.92 264 SER A CA 1
ATOM 2044 C C . SER A 1 264 ? 5.906 -6.704 -1.043 1 96.92 264 SER A C 1
ATOM 2046 O O . SER A 1 264 ? 6.986 -7.18 -0.687 1 96.92 264 SER A O 1
ATOM 2048 N N . HIS A 1 265 ? 5.455 -5.486 -0.817 1 95.22 265 HIS A N 1
ATOM 2049 C CA . HIS A 1 265 ? 6.178 -4.582 0.07 1 95.22 265 HIS A CA 1
ATOM 2050 C C . HIS A 1 265 ? 5.556 -4.561 1.463 1 95.22 265 HIS A C 1
ATOM 2052 O O . HIS A 1 265 ? 6.095 -3.936 2.379 1 95.22 265 HIS A O 1
ATOM 2058 N N . ASP A 1 266 ? 4.443 -5.25 1.655 1 94.76 266 ASP A N 1
ATOM 2059 C CA . ASP A 1 266 ? 3.712 -5.26 2.919 1 94.76 266 ASP A CA 1
ATOM 2060 C C . ASP A 1 266 ? 4.19 -6.397 3.82 1 94.76 266 ASP A C 1
ATOM 2062 O O . ASP A 1 266 ? 3.411 -7.286 4.171 1 94.76 266 ASP A O 1
ATOM 2066 N N . LEU A 1 267 ? 5.386 -6.305 4.298 1 96.42 267 LEU A N 1
ATOM 2067 C CA . LEU A 1 267 ? 6.032 -7.418 4.985 1 96.42 267 LEU A CA 1
ATOM 2068 C C . LEU A 1 267 ? 5.343 -7.712 6.313 1 96.42 267 LEU A C 1
ATOM 2070 O O . LEU A 1 267 ? 5.097 -8.873 6.646 1 96.42 267 LEU A O 1
ATOM 2074 N N . ARG A 1 268 ? 4.985 -6.713 7.057 1 93.62 268 ARG A N 1
ATOM 2075 C CA . ARG A 1 268 ? 4.382 -6.9 8.373 1 93.62 268 ARG A CA 1
ATOM 2076 C C . ARG A 1 268 ? 3.008 -7.553 8.257 1 93.62 268 ARG A C 1
ATOM 2078 O O . ARG A 1 268 ? 2.627 -8.363 9.105 1 93.62 268 ARG A O 1
ATOM 2085 N N . GLU A 1 269 ? 2.266 -7.193 7.227 1 94.66 269 GLU A N 1
ATOM 2086 C CA . GLU A 1 269 ? 0.94 -7.767 7.021 1 94.66 269 GLU A CA 1
ATOM 2087 C C . GLU A 1 269 ? 1.018 -9.277 6.81 1 94.66 269 GLU A C 1
ATOM 2089 O O . GLU A 1 269 ? 0.13 -10.016 7.239 1 94.66 269 GLU A O 1
ATOM 2094 N N . PHE A 1 270 ? 2.095 -9.726 6.158 1 96.63 270 PHE A N 1
ATOM 2095 C CA . PHE A 1 270 ? 2.177 -11.126 5.759 1 96.63 270 PHE A CA 1
ATOM 2096 C C . PHE A 1 270 ? 3.057 -11.913 6.723 1 96.63 270 PHE A C 1
ATOM 2098 O O . PHE A 1 270 ? 3.197 -13.131 6.591 1 96.63 270 PHE A O 1
ATOM 2105 N N . ALA A 1 271 ? 3.641 -11.32 7.665 1 95.54 271 ALA A N 1
ATOM 2106 C CA . ALA A 1 271 ? 4.658 -11.908 8.533 1 95.54 271 ALA A CA 1
ATOM 2107 C C . ALA A 1 271 ? 4.174 -13.226 9.131 1 95.54 271 ALA A C 1
ATOM 2109 O O . ALA A 1 271 ? 4.92 -14.207 9.173 1 95.54 271 ALA A O 1
ATOM 2110 N N . SER A 1 272 ? 2.943 -13.308 9.539 1 94.39 272 SER A N 1
ATOM 2111 C CA . SER A 1 272 ? 2.422 -14.481 10.234 1 94.39 272 SER A CA 1
ATOM 2112 C C . SER A 1 272 ? 2.136 -15.619 9.26 1 94.39 272 SER A C 1
ATOM 2114 O O . SER A 1 272 ? 1.946 -16.764 9.674 1 94.39 272 SER A O 1
ATOM 2116 N N . LEU A 1 273 ? 2.143 -15.311 7.968 1 96.97 273 LEU A N 1
ATOM 2117 C CA . LEU A 1 273 ? 1.773 -16.305 6.966 1 96.97 273 LEU A CA 1
ATOM 2118 C C . LEU A 1 273 ? 3.013 -16.917 6.324 1 96.97 273 LEU A C 1
ATOM 2120 O O . LEU A 1 273 ? 2.953 -18.02 5.776 1 96.97 273 LEU A O 1
ATOM 2124 N N . VAL A 1 274 ? 4.081 -16.297 6.401 1 97.73 274 VAL A N 1
ATOM 2125 C CA . VAL A 1 274 ? 5.235 -16.594 5.559 1 97.73 274 VAL A CA 1
ATOM 2126 C C . VAL A 1 274 ? 5.977 -17.811 6.109 1 97.73 274 VAL A C 1
ATOM 2128 O O . VAL A 1 274 ? 6.367 -17.831 7.279 1 97.73 274 VAL A O 1
ATOM 2131 N N . ASP A 1 275 ? 6.186 -18.755 5.288 1 97.49 275 ASP A N 1
ATOM 2132 C CA . ASP A 1 275 ? 7.005 -19.915 5.625 1 97.49 275 ASP A CA 1
ATOM 2133 C C . ASP A 1 275 ? 8.445 -19.726 5.151 1 97.49 275 ASP A C 1
ATOM 2135 O O . ASP A 1 275 ? 9.385 -20.163 5.818 1 97.49 275 ASP A O 1
ATOM 2139 N N . GLN A 1 276 ? 8.576 -19.112 3.971 1 97.18 276 GLN A N 1
ATOM 2140 C CA . GLN A 1 276 ? 9.872 -18.781 3.387 1 97.18 276 GLN A CA 1
ATOM 2141 C C . GLN A 1 276 ? 9.845 -17.403 2.733 1 97.18 276 GLN A C 1
ATOM 2143 O O . GLN A 1 276 ? 8.83 -17.001 2.16 1 97.18 276 GLN A O 1
ATOM 2148 N N . SER A 1 277 ? 10.928 -16.744 2.833 1 97.88 277 SER A N 1
ATOM 2149 C CA . SER A 1 277 ? 11.019 -15.423 2.219 1 97.88 277 SER A CA 1
ATOM 2150 C C . SER A 1 277 ? 12.368 -15.222 1.537 1 97.88 277 SER A C 1
ATOM 2152 O O . SER A 1 277 ? 13.367 -15.824 1.936 1 97.88 277 SER A O 1
ATOM 2154 N N . TRP A 1 278 ? 12.394 -14.435 0.491 1 97.81 278 TRP A N 1
ATOM 2155 C CA . TRP A 1 278 ? 13.592 -14.099 -0.271 1 97.81 278 TRP A CA 1
ATOM 2156 C C . TRP A 1 278 ? 13.652 -12.603 -0.561 1 97.81 278 TRP A C 1
ATOM 2158 O O . TRP A 1 278 ? 12.623 -11.972 -0.816 1 97.81 278 TRP A O 1
ATOM 2168 N N . ARG A 1 279 ? 14.765 -12.101 -0.606 1 97.26 279 ARG A N 1
ATOM 2169 C CA . ARG A 1 279 ? 15.005 -10.719 -1.006 1 97.26 279 ARG A CA 1
ATOM 2170 C C . ARG A 1 279 ? 15.614 -10.651 -2.402 1 97.26 279 ARG A C 1
ATOM 2172 O O . ARG A 1 279 ? 16.62 -11.307 -2.679 1 97.26 279 ARG A O 1
ATOM 2179 N N . MET A 1 280 ? 14.949 -9.923 -3.187 1 96.34 280 MET A N 1
ATOM 2180 C CA . MET A 1 280 ? 15.506 -9.673 -4.513 1 96.34 280 MET A CA 1
ATOM 2181 C C . MET A 1 280 ? 16.358 -8.408 -4.517 1 96.34 280 MET A C 1
ATOM 2183 O O . MET A 1 280 ? 15.873 -7.327 -4.18 1 96.34 280 MET A O 1
ATOM 2187 N N . GLU A 1 281 ? 17.521 -8.533 -4.924 1 93.89 281 GLU A N 1
ATOM 2188 C CA . GLU A 1 281 ? 18.444 -7.404 -4.981 1 93.89 281 GLU A CA 1
ATOM 2189 C C . GLU A 1 281 ? 18.461 -6.775 -6.372 1 93.89 281 GLU A C 1
ATOM 2191 O O . GLU A 1 281 ? 18.078 -7.416 -7.353 1 93.89 281 GLU A O 1
ATOM 2196 N N . MET A 1 282 ? 18.898 -5.534 -6.299 1 88.83 282 MET A N 1
ATOM 2197 C CA . MET A 1 282 ? 19.101 -4.896 -7.597 1 88.83 282 MET A CA 1
ATOM 2198 C C . MET A 1 282 ? 20.083 -5.694 -8.448 1 88.83 282 MET A C 1
ATOM 2200 O O . MET A 1 282 ? 21.087 -6.196 -7.94 1 88.83 282 MET A O 1
ATOM 2204 N N . GLY A 1 283 ? 19.848 -5.901 -9.674 1 86.91 283 GLY A N 1
ATOM 2205 C CA . GLY A 1 283 ? 20.662 -6.728 -10.551 1 86.91 283 GLY A CA 1
ATOM 2206 C C . GLY A 1 283 ? 20.059 -8.095 -10.812 1 86.91 283 GLY A C 1
ATOM 2207 O O . GLY A 1 283 ? 20.587 -8.871 -11.612 1 86.91 283 GLY A O 1
ATOM 2208 N N . GLY A 1 284 ? 19.067 -8.38 -10.041 1 91 284 GLY A N 1
ATOM 2209 C CA . GLY A 1 284 ? 18.299 -9.571 -10.364 1 91 284 GLY A CA 1
ATOM 2210 C C . GLY A 1 284 ? 18.745 -10.797 -9.589 1 91 284 GLY A C 1
ATOM 2211 O O . GLY A 1 284 ? 18.539 -11.928 -10.035 1 91 284 GLY A O 1
ATOM 2212 N N . ASN A 1 285 ? 19.372 -10.617 -8.46 1 93.91 285 ASN A N 1
ATOM 2213 C CA . ASN A 1 285 ? 19.771 -11.717 -7.588 1 93.91 285 ASN A CA 1
ATOM 2214 C C . ASN A 1 285 ? 18.755 -11.945 -6.472 1 93.91 285 ASN A C 1
ATOM 2216 O O . ASN A 1 285 ? 18.186 -10.99 -5.94 1 93.91 285 ASN A O 1
ATOM 2220 N N . LEU A 1 286 ? 18.55 -13.221 -6.167 1 96.51 286 LEU A N 1
ATOM 2221 C CA . LEU A 1 286 ? 17.607 -13.596 -5.119 1 96.51 286 LEU A CA 1
ATOM 2222 C C . LEU A 1 286 ? 18.322 -14.303 -3.973 1 96.51 286 LEU A C 1
ATOM 2224 O O . LEU A 1 286 ? 19.099 -15.233 -4.2 1 96.51 286 LEU A O 1
ATOM 2228 N N . ARG A 1 287 ? 18.058 -13.826 -2.743 1 95.82 287 ARG A N 1
ATOM 2229 C CA . ARG A 1 287 ? 18.68 -14.418 -1.564 1 95.82 287 ARG A CA 1
ATOM 2230 C C . ARG A 1 287 ? 17.635 -14.755 -0.505 1 95.82 287 ARG A C 1
ATOM 2232 O O . ARG A 1 287 ? 16.753 -13.943 -0.215 1 95.82 287 ARG A O 1
ATOM 2239 N N . GLN A 1 288 ? 17.773 -15.922 0.01 1 95.94 288 GLN A N 1
ATOM 2240 C CA . GLN A 1 288 ? 16.893 -16.267 1.122 1 95.94 288 GLN A CA 1
ATOM 2241 C C . GLN A 1 288 ? 17.198 -15.413 2.349 1 95.94 288 GLN A C 1
ATOM 2243 O O . GLN A 1 288 ? 18.361 -15.244 2.721 1 95.94 288 GLN A O 1
ATOM 2248 N N . GLU A 1 289 ? 16.148 -14.828 2.818 1 94.76 289 GLU A N 1
ATOM 2249 C CA . GLU A 1 289 ? 16.301 -13.929 3.958 1 94.76 289 GLU A CA 1
ATOM 2250 C C . GLU A 1 289 ? 15.03 -13.887 4.802 1 94.76 289 GLU A C 1
ATOM 2252 O O . GLU A 1 289 ? 13.922 -13.842 4.264 1 94.76 289 GLU A O 1
ATOM 2257 N N . PHE A 1 290 ? 15.246 -13.918 6.074 1 92.09 290 PHE A N 1
ATOM 2258 C CA . PHE A 1 290 ? 14.11 -13.693 6.96 1 92.09 290 PHE A CA 1
ATOM 2259 C C . PHE A 1 290 ? 13.576 -12.274 6.806 1 92.09 290 PHE A C 1
ATOM 2261 O O . PHE A 1 290 ? 14.317 -11.364 6.428 1 92.09 290 PHE A O 1
ATOM 2268 N N . LEU A 1 291 ? 12.333 -12.092 7.067 1 91.63 291 LEU A N 1
ATOM 2269 C CA . LEU A 1 291 ? 11.724 -10.773 6.932 1 91.63 291 LEU A CA 1
ATOM 2270 C C . LEU A 1 291 ? 12.386 -9.77 7.87 1 91.63 291 LEU A C 1
ATOM 2272 O O . LEU A 1 291 ? 12.629 -10.074 9.04 1 91.63 291 LEU A O 1
ATOM 2276 N N . PRO A 1 292 ? 12.778 -8.681 7.327 1 86.47 292 PRO A N 1
ATOM 2277 C CA . PRO A 1 292 ? 13.41 -7.637 8.138 1 86.47 292 PRO A CA 1
ATOM 2278 C C . PRO A 1 292 ? 12.41 -6.885 9.014 1 86.47 292 PRO A C 1
ATOM 2280 O O . PRO A 1 292 ? 12.032 -5.755 8.695 1 86.47 292 PRO A O 1
ATOM 2283 N N . LEU A 1 293 ? 11.678 -7.476 10.01 1 81.55 293 LEU A N 1
ATOM 2284 C CA . LEU A 1 293 ? 10.654 -6.832 10.826 1 81.55 293 LEU A CA 1
ATOM 2285 C C . LEU A 1 293 ? 11.186 -6.522 12.221 1 81.55 293 LEU A C 1
ATOM 2287 O O . LEU A 1 293 ? 12.073 -7.217 12.721 1 81.55 293 LEU A O 1
ATOM 2291 N N . MET B 1 1 ? -42.784 28.063 -61.901 1 18.75 1 MET B N 1
ATOM 2292 C CA . MET B 1 1 ? -43.565 26.86 -61.629 1 18.75 1 MET B CA 1
ATOM 2293 C C . MET B 1 1 ? -42.978 26.085 -60.454 1 18.75 1 MET B C 1
ATOM 2295 O O . MET B 1 1 ? -41.76 25.921 -60.359 1 18.75 1 MET B O 1
ATOM 2299 N N . ALA B 1 2 ? -43.781 25.668 -59.26 1 22.66 2 ALA B N 1
ATOM 2300 C CA . ALA B 1 2 ? -43.944 25.25 -57.87 1 22.66 2 ALA B CA 1
ATOM 2301 C C . ALA B 1 2 ? -43.584 23.778 -57.694 1 22.66 2 ALA B C 1
ATOM 2303 O O . ALA B 1 2 ? -44.237 22.9 -58.264 1 22.66 2 ALA B O 1
ATOM 2304 N N . PRO B 1 3 ? -42.428 23.303 -57.676 1 22.23 3 PRO B N 1
ATOM 2305 C CA . PRO B 1 3 ? -42.267 21.857 -57.839 1 22.23 3 PRO B CA 1
ATOM 2306 C C . PRO B 1 3 ? -42.842 21.063 -56.668 1 22.23 3 PRO B C 1
ATOM 2308 O O . PRO B 1 3 ? -42.749 21.499 -55.518 1 22.23 3 PRO B O 1
ATOM 2311 N N . PRO B 1 4 ? -43.806 20.142 -56.728 1 22.26 4 PRO B N 1
ATOM 2312 C CA . PRO B 1 4 ? -44.687 19.446 -55.787 1 22.26 4 PRO B CA 1
ATOM 2313 C C . PRO B 1 4 ? -43.923 18.548 -54.817 1 22.26 4 PRO B C 1
ATOM 2315 O O . PRO B 1 4 ? -42.793 18.145 -55.103 1 22.26 4 PRO B O 1
ATOM 2318 N N . SER B 1 5 ? -44.31 18.392 -53.487 1 22.21 5 SER B N 1
ATOM 2319 C CA . SER B 1 5 ? -44.197 17.946 -52.101 1 22.21 5 SER B CA 1
ATOM 2320 C C . SER B 1 5 ? -44.332 16.431 -51.995 1 22.21 5 SER B C 1
ATOM 2322 O O . SER B 1 5 ? -45.408 15.92 -51.677 1 22.21 5 SER B O 1
ATOM 2324 N N . TYR B 1 6 ? -43.52 15.647 -52.594 1 18.66 6 TYR B N 1
ATOM 2325 C CA . TYR B 1 6 ? -43.874 14.232 -52.631 1 18.66 6 TYR B CA 1
ATOM 2326 C C . TYR B 1 6 ? -43.903 13.641 -51.226 1 18.66 6 TYR B C 1
ATOM 2328 O O . TYR B 1 6 ? -42.936 13.769 -50.472 1 18.66 6 TYR B O 1
ATOM 2336 N N . THR B 1 7 ? -45.077 13.084 -50.57 1 19.8 7 THR B N 1
ATOM 2337 C CA . THR B 1 7 ? -45.828 12.55 -49.439 1 19.8 7 THR B CA 1
ATOM 2338 C C . THR B 1 7 ? -45.365 11.136 -49.101 1 19.8 7 THR B C 1
ATOM 2340 O O . THR B 1 7 ? -45.592 10.652 -47.99 1 19.8 7 THR B O 1
ATOM 2343 N N . PRO B 1 8 ? -44.718 10.187 -49.894 1 18.21 8 PRO B N 1
ATOM 2344 C CA . PRO B 1 8 ? -45.455 8.922 -49.839 1 18.21 8 PRO B CA 1
ATOM 2345 C C . PRO B 1 8 ? -45.322 8.221 -48.489 1 18.21 8 PRO B C 1
ATOM 2347 O O . PRO B 1 8 ? -44.476 8.597 -47.674 1 18.21 8 PRO B O 1
ATOM 2350 N N . GLN B 1 9 ? -44.83 6.927 -48.438 1 17.49 9 GLN B N 1
ATOM 2351 C CA . GLN B 1 9 ? -45.611 5.698 -48.348 1 17.49 9 GLN B CA 1
ATOM 2352 C C . GLN B 1 9 ? -45.471 5.058 -46.97 1 17.49 9 GLN B C 1
ATOM 2354 O O . GLN B 1 9 ? -44.538 5.369 -46.227 1 17.49 9 GLN B O 1
ATOM 2359 N N . PRO B 1 10 ? -45.176 3.653 -46.853 1 17.93 10 PRO B N 1
ATOM 2360 C CA . PRO B 1 10 ? -46.067 2.535 -46.536 1 17.93 10 PRO B CA 1
ATOM 2361 C C . PRO B 1 10 ? -45.82 1.96 -45.143 1 17.93 10 PRO B C 1
ATOM 2363 O O . PRO B 1 10 ? -46.772 1.674 -44.412 1 17.93 10 PRO B O 1
ATOM 2366 N N . ASN B 1 11 ? -44.559 1.31 -44.824 1 18.34 11 ASN B N 1
ATOM 2367 C CA . ASN B 1 11 ? -44.597 -0.126 -44.568 1 18.34 11 ASN B CA 1
ATOM 2368 C C . ASN B 1 11 ? -44.813 -0.426 -43.087 1 18.34 11 ASN B C 1
ATOM 2370 O O . ASN B 1 11 ? -44.074 0.07 -42.235 1 18.34 11 ASN B O 1
ATOM 2374 N N . GLN B 1 12 ? -45.819 -1.145 -42.645 1 17.92 12 GLN B N 1
ATOM 2375 C CA . GLN B 1 12 ? -46.625 -1.491 -41.48 1 17.92 12 GLN B CA 1
ATOM 2376 C C . GLN B 1 12 ? -45.936 -2.555 -40.63 1 17.92 12 GLN B C 1
ATOM 2378 O O . GLN B 1 12 ? -46.318 -2.783 -39.48 1 17.92 12 GLN B O 1
ATOM 2383 N N . PRO B 1 13 ? -44.744 -3.338 -40.836 1 18.81 13 PRO B N 1
ATOM 2384 C CA . PRO B 1 13 ? -45.127 -4.715 -40.515 1 18.81 13 PRO B CA 1
ATOM 2385 C C . PRO B 1 13 ? -45.534 -4.889 -39.054 1 18.81 13 PRO B C 1
ATOM 2387 O O . PRO B 1 13 ? -45.216 -4.042 -38.216 1 18.81 13 PRO B O 1
ATOM 2390 N N . PRO B 1 14 ? -45.733 -6.225 -38.603 1 17.9 14 PRO B N 1
ATOM 2391 C CA . PRO B 1 14 ? -46.712 -7.05 -37.892 1 17.9 14 PRO B CA 1
ATOM 2392 C C . PRO B 1 14 ? -46.44 -7.127 -36.391 1 17.9 14 PRO B C 1
ATOM 2394 O O . PRO B 1 14 ? -45.397 -6.661 -35.925 1 17.9 14 PRO B O 1
ATOM 2397 N N . SER B 1 15 ? -46.646 -8.324 -35.747 1 17.35 15 SER B N 1
ATOM 2398 C CA . SER B 1 15 ? -47.507 -9.034 -34.807 1 17.35 15 SER B CA 1
ATOM 2399 C C . SER B 1 15 ? -46.728 -9.487 -33.577 1 17.35 15 SER B C 1
ATOM 2401 O O . SER B 1 15 ? -47.212 -10.31 -32.797 1 17.35 15 SER B O 1
ATOM 2403 N N . MET B 1 16 ? -45.476 -8.965 -33.276 1 15.53 16 MET B N 1
ATOM 2404 C CA . MET B 1 16 ? -44.708 -9.98 -32.562 1 15.53 16 MET B CA 1
ATOM 2405 C C . MET B 1 16 ? -45.487 -10.507 -31.361 1 15.53 16 MET B C 1
ATOM 2407 O O . MET B 1 16 ? -45.609 -11.719 -31.178 1 15.53 16 MET B O 1
ATOM 2411 N N . ALA B 1 17 ? -45.141 -10.145 -30.035 1 18.11 17 ALA B N 1
ATOM 2412 C CA . ALA B 1 17 ? -44.601 -10.967 -28.955 1 18.11 17 ALA B CA 1
ATOM 2413 C C . ALA B 1 17 ? -45.7 -11.385 -27.982 1 18.11 17 ALA B C 1
ATOM 2415 O O . ALA B 1 17 ? -46.174 -10.572 -27.186 1 18.11 17 ALA B O 1
ATOM 2416 N N . THR B 1 18 ? -46.611 -12.263 -28.446 1 16.55 18 THR B N 1
ATOM 2417 C CA . THR B 1 18 ? -47.769 -12.584 -27.62 1 16.55 18 THR B CA 1
ATOM 2418 C C . THR B 1 18 ? -47.334 -13.196 -26.292 1 16.55 18 THR B C 1
ATOM 2420 O O . THR B 1 18 ? -47.795 -12.777 -25.228 1 16.55 18 THR B O 1
ATOM 2423 N N . SER B 1 19 ? -46.781 -14.533 -26.204 1 16.03 19 SER B N 1
ATOM 2424 C CA . SER B 1 19 ? -47.693 -15.515 -25.628 1 16.03 19 SER B CA 1
ATOM 2425 C C . SER B 1 19 ? -47.534 -15.596 -24.113 1 16.03 19 SER B C 1
ATOM 2427 O O . SER B 1 19 ? -48.514 -15.481 -23.374 1 16.03 19 SER B O 1
ATOM 2429 N N . PHE B 1 20 ? -46.567 -16.61 -23.48 1 17.06 20 PHE B N 1
ATOM 2430 C CA . PHE B 1 20 ? -47.008 -17.842 -22.835 1 17.06 20 PHE B CA 1
ATOM 2431 C C . PHE B 1 20 ? -47.224 -17.623 -21.342 1 17.06 20 PHE B C 1
ATOM 2433 O O . PHE B 1 20 ? -46.634 -16.717 -20.75 1 17.06 20 PHE B O 1
ATOM 2440 N N . ASN B 1 21 ? -47.868 -18.694 -20.55 1 16.64 21 ASN B N 1
ATOM 2441 C CA . ASN B 1 21 ? -48.928 -19.06 -19.615 1 16.64 21 ASN B CA 1
ATOM 2442 C C . ASN B 1 21 ? -48.384 -19.267 -18.205 1 16.64 21 ASN B C 1
ATOM 2444 O O . ASN B 1 21 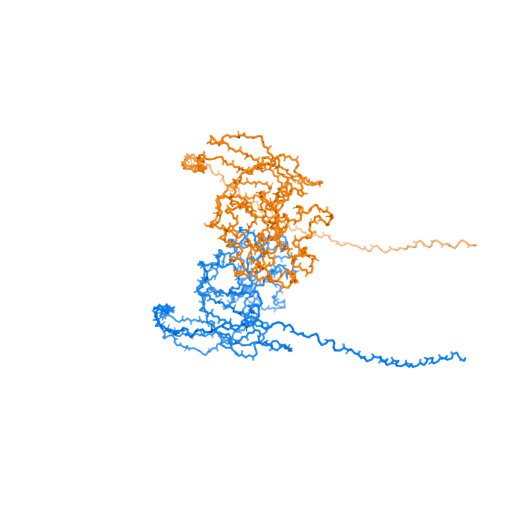? -49.145 -19.265 -17.235 1 16.64 21 ASN B O 1
ATOM 2448 N N . PRO B 1 22 ? -47.055 -19.686 -17.885 1 18.71 22 PRO B N 1
ATOM 2449 C CA . PRO B 1 22 ? -47.214 -20.882 -17.054 1 18.71 22 PRO B CA 1
ATOM 2450 C C . PRO B 1 22 ? -47.837 -20.577 -15.694 1 18.71 22 PRO B C 1
ATOM 2452 O O . PRO B 1 22 ? -47.733 -19.45 -15.202 1 18.71 22 PRO B O 1
ATOM 2455 N N . PRO B 1 23 ? -48.471 -21.66 -15.067 1 17.22 23 PRO B N 1
ATOM 2456 C CA . PRO B 1 23 ? -49.551 -21.862 -14.099 1 17.22 23 PRO B CA 1
ATOM 2457 C C . PRO B 1 23 ? -49.138 -21.507 -12.672 1 17.22 23 PRO B C 1
ATOM 2459 O O . PRO B 1 23 ? -49.684 -20.571 -12.082 1 17.22 23 PRO B O 1
ATOM 2462 N N . ILE B 1 24 ? -48.876 -22.66 -11.841 1 18.62 24 ILE B N 1
ATOM 2463 C CA . ILE B 1 24 ? -49.612 -23.184 -10.695 1 18.62 24 ILE B CA 1
ATOM 2464 C C . ILE B 1 24 ? -49.024 -22.622 -9.403 1 18.62 24 ILE B C 1
ATOM 2466 O O . ILE B 1 24 ? -47.803 -22.573 -9.239 1 18.62 24 ILE B O 1
ATOM 2470 N N . ALA B 1 25 ? -49.849 -22.157 -8.427 1 18.69 25 ALA B N 1
ATOM 2471 C CA . ALA B 1 25 ? -50.056 -21.393 -7.2 1 18.69 25 ALA B CA 1
ATOM 2472 C C . ALA B 1 25 ? -49.531 -22.154 -5.985 1 18.69 25 ALA B C 1
ATOM 2474 O O . ALA B 1 25 ? -49.734 -21.731 -4.845 1 18.69 25 ALA B O 1
ATOM 2475 N N . PHE B 1 26 ? -48.501 -23.153 -6.193 1 18.58 26 PHE B N 1
ATOM 2476 C CA . PHE B 1 26 ? -48.517 -24.07 -5.06 1 18.58 26 PHE B CA 1
ATOM 2477 C C . PHE B 1 26 ? -48.416 -23.307 -3.744 1 18.58 26 PHE B C 1
ATOM 2479 O O . PHE B 1 26 ? -47.532 -22.465 -3.575 1 18.58 26 PHE B O 1
ATOM 2486 N N . ARG B 1 27 ? -49.53 -23.297 -2.947 1 18.77 27 ARG B N 1
ATOM 2487 C CA . ARG B 1 27 ? -49.987 -22.719 -1.688 1 18.77 27 ARG B CA 1
ATOM 2488 C C . ARG B 1 27 ? -49.115 -23.18 -0.525 1 18.77 27 ARG B C 1
ATOM 2490 O O . ARG B 1 27 ? -49.209 -24.329 -0.088 1 18.77 27 ARG B O 1
ATOM 2497 N N . PHE B 1 28 ? -47.793 -23.105 -0.669 1 17.89 28 PHE B N 1
ATOM 2498 C CA . PHE B 1 28 ? -47.026 -23.683 0.428 1 17.89 28 PHE B CA 1
ATOM 2499 C C . PHE B 1 28 ? -47.598 -23.253 1.774 1 17.89 28 PHE B C 1
ATOM 2501 O O . PHE B 1 28 ? -47.924 -22.08 1.97 1 17.89 28 PHE B O 1
ATOM 2508 N N . LEU B 1 29 ? -48.128 -24.306 2.484 1 18.59 29 LEU B N 1
ATOM 2509 C CA . LEU B 1 29 ? -48.76 -24.459 3.79 1 18.59 29 LEU B CA 1
ATOM 2510 C C . LEU B 1 29 ? -47.972 -23.718 4.865 1 18.59 29 LEU B C 1
ATOM 2512 O O . LEU B 1 29 ? -46.74 -23.705 4.839 1 18.59 29 LEU B O 1
ATOM 2516 N N . LYS B 1 30 ? -48.791 -23.012 5.732 1 23.02 30 LYS B N 1
ATOM 2517 C CA . LYS B 1 30 ? -48.642 -22.026 6.799 1 23.02 30 LYS B CA 1
ATOM 2518 C C . LYS B 1 30 ? -47.97 -22.641 8.024 1 23.02 30 LYS B C 1
ATOM 2520 O O . LYS B 1 30 ? -47.868 -21.997 9.071 1 23.02 30 LYS B O 1
ATOM 2525 N N . PRO B 1 31 ? -46.882 -23.533 7.945 1 23.32 31 PRO B N 1
ATOM 2526 C CA . PRO B 1 31 ? -46.908 -24.203 9.248 1 23.32 31 PRO B CA 1
ATOM 2527 C C . PRO B 1 31 ? -46.992 -23.221 10.414 1 23.32 31 PRO B C 1
ATOM 2529 O O . PRO B 1 31 ? -46.601 -22.059 10.277 1 23.32 31 PRO B O 1
ATOM 2532 N N . PRO B 1 32 ? -47.745 -23.725 11.544 1 21.66 32 PRO B N 1
ATOM 2533 C CA . PRO B 1 32 ? -48.169 -22.995 12.741 1 21.66 32 PRO B CA 1
ATOM 2534 C C . PRO B 1 32 ? -46.994 -22.414 13.524 1 21.66 32 PRO B C 1
ATOM 2536 O O . PRO B 1 32 ? -45.893 -22.97 13.498 1 21.66 32 PRO B O 1
ATOM 2539 N N . LEU B 1 33 ? -47.023 -21.162 13.843 1 22.35 33 LEU B N 1
ATOM 2540 C CA . LEU B 1 33 ? -46.179 -20.172 14.504 1 22.35 33 LEU B CA 1
ATOM 2541 C C . LEU B 1 33 ? -46.017 -20.497 15.985 1 22.35 33 LEU B C 1
ATOM 2543 O O . LEU B 1 33 ? -46.903 -20.202 16.79 1 22.35 33 LEU B O 1
ATOM 2547 N N . SER B 1 34 ? -45.954 -21.913 16.294 1 21.55 34 SER B N 1
ATOM 2548 C CA . SER B 1 34 ? -46.07 -21.985 17.747 1 21.55 34 SER B CA 1
ATOM 2549 C C . SER B 1 34 ? -45.16 -20.967 18.426 1 21.55 34 SER B C 1
ATOM 2551 O O . SER B 1 34 ? -44.172 -20.52 17.839 1 21.55 34 SER B O 1
ATOM 2553 N N . SER B 1 35 ? -45.605 -20.565 19.667 1 23.33 35 SER B N 1
ATOM 2554 C CA . SER B 1 35 ? -45.49 -19.487 20.644 1 23.33 35 SER B CA 1
ATOM 2555 C C . SER B 1 35 ? -44.154 -19.544 21.377 1 23.33 35 SER B C 1
ATOM 2557 O O . SER B 1 35 ? -43.85 -18.673 22.194 1 23.33 35 SER B O 1
ATOM 2559 N N . PHE B 1 36 ? -43.227 -20.387 21.029 1 24.53 36 PHE B N 1
ATOM 2560 C CA . PHE B 1 36 ? -42.432 -20.577 22.236 1 24.53 36 PHE B CA 1
ATOM 2561 C C . PHE B 1 36 ? -42.027 -19.235 22.835 1 24.53 36 PHE B C 1
ATOM 2563 O O . PHE B 1 36 ? -41.737 -18.286 22.104 1 24.53 36 PHE B O 1
ATOM 2570 N N . PRO B 1 37 ? -42.396 -19.169 24.166 1 23.58 37 PRO B N 1
ATOM 2571 C CA . PRO B 1 37 ? -42.175 -17.997 25.017 1 23.58 37 PRO B CA 1
ATOM 2572 C C . PRO B 1 37 ? -40.723 -17.526 25.008 1 23.58 37 PRO B C 1
ATOM 2574 O O . PRO B 1 37 ? -39.804 -18.348 24.95 1 23.58 37 PRO B O 1
ATOM 2577 N N . SER B 1 38 ? -40.477 -16.466 24.254 1 22.84 38 SER B N 1
ATOM 2578 C CA . SER B 1 38 ? -39.185 -15.79 24.183 1 22.84 38 SER B CA 1
ATOM 2579 C C . SER B 1 38 ? -38.698 -15.38 25.569 1 22.84 38 SER B C 1
ATOM 2581 O O . SER B 1 38 ? -39.282 -14.498 26.202 1 22.84 38 SER B O 1
ATOM 2583 N N . GLN B 1 39 ? -38.607 -16.43 26.517 1 22.42 39 GLN B N 1
ATOM 2584 C CA . GLN B 1 39 ? -38.035 -15.924 27.761 1 22.42 39 GLN B CA 1
ATOM 2585 C C . GLN B 1 39 ? -36.828 -15.032 27.489 1 22.42 39 GLN B C 1
ATOM 2587 O O . GLN B 1 39 ? -35.855 -15.467 26.868 1 22.42 39 GLN B O 1
ATOM 2592 N N . SER B 1 40 ? -37.08 -13.77 27.305 1 24.03 40 SER B N 1
ATOM 2593 C CA . SER B 1 40 ? -36.154 -12.654 27.146 1 24.03 40 SER B CA 1
ATOM 2594 C C . SER B 1 40 ? -35.146 -12.605 28.29 1 24.03 40 SER B C 1
ATOM 2596 O O . SER B 1 40 ? -35.454 -12.107 29.375 1 24.03 40 SER B O 1
ATOM 2598 N N . SER B 1 41 ? -34.752 -13.797 28.861 1 25.79 41 SER B N 1
ATOM 2599 C CA . SER B 1 41 ? -33.899 -13.472 30 1 25.79 41 SER B CA 1
ATOM 2600 C C . SER B 1 41 ? -32.818 -12.468 29.612 1 25.79 41 SER B C 1
ATOM 2602 O O . SER B 1 41 ? -32.123 -12.653 28.611 1 25.79 41 SER B O 1
ATOM 2604 N N . SER B 1 42 ? -33.09 -11.198 29.982 1 24.73 42 SER B N 1
ATOM 2605 C CA . SER B 1 42 ? -32.269 -9.995 29.906 1 24.73 42 SER B CA 1
ATOM 2606 C C . SER B 1 42 ? -30.904 -10.215 30.549 1 24.73 42 SER B C 1
ATOM 2608 O O . SER B 1 42 ? -30.778 -10.184 31.775 1 24.73 42 SER B O 1
ATOM 2610 N N . LEU B 1 43 ? -30.266 -11.378 30.491 1 26.13 43 LEU B N 1
ATOM 2611 C CA . LEU B 1 43 ? -29.001 -11.334 31.218 1 26.13 43 LEU B CA 1
ATOM 2612 C C . LEU B 1 43 ? -28.157 -10.146 30.77 1 26.13 43 LEU B C 1
ATOM 2614 O O . LEU B 1 43 ? -27.663 -10.121 29.64 1 26.13 43 LEU B O 1
ATOM 2618 N N . SER B 1 44 ? -28.552 -8.968 31.197 1 26.65 44 SER B N 1
ATOM 2619 C CA . SER B 1 44 ? -27.74 -7.764 31.058 1 26.65 44 SER B CA 1
ATOM 2620 C C . SER B 1 44 ? -26.331 -7.982 31.599 1 26.65 44 SER B C 1
ATOM 2622 O O . SER B 1 44 ? -26.097 -7.861 32.803 1 26.65 44 SER B O 1
ATOM 2624 N N . HIS B 1 45 ? -25.717 -9.169 31.461 1 28.6 45 HIS B N 1
ATOM 2625 C CA . HIS B 1 45 ? -24.381 -9.102 32.041 1 28.6 45 HIS B CA 1
ATOM 2626 C C . HIS B 1 45 ? -23.635 -7.86 31.564 1 28.6 45 HIS B C 1
ATOM 2628 O O . HIS B 1 45 ? -23.468 -7.654 30.36 1 28.6 45 HIS B O 1
ATOM 2634 N N . CYS B 1 46 ? -23.783 -6.778 32.322 1 27 46 CYS B N 1
ATOM 2635 C CA . CYS B 1 46 ? -22.951 -5.581 32.278 1 27 46 CYS B CA 1
ATOM 2636 C C . CYS B 1 46 ? -21.473 -5.946 32.218 1 27 46 CYS B C 1
ATOM 2638 O O . CYS B 1 46 ? -20.91 -6.436 33.198 1 27 46 CYS B O 1
ATOM 2640 N N . LEU B 1 47 ? -21.043 -6.729 31.282 1 29.81 47 LEU B N 1
ATOM 2641 C CA . LEU B 1 47 ? -19.584 -6.733 31.26 1 29.81 47 LEU B CA 1
ATOM 2642 C C . LEU B 1 47 ? -19.033 -5.33 31.491 1 29.81 47 LEU B C 1
ATOM 2644 O O . LEU B 1 47 ? -19.509 -4.365 30.889 1 29.81 47 LEU B O 1
ATOM 2648 N N . PRO B 1 48 ? -18.521 -5.115 32.694 1 29.38 48 PRO B N 1
ATOM 2649 C CA . PRO B 1 48 ? -17.921 -3.805 32.962 1 29.38 48 PRO B CA 1
ATOM 2650 C C . PRO B 1 48 ? -17.116 -3.272 31.778 1 29.38 48 PRO B C 1
ATOM 2652 O O . PRO B 1 48 ? -16.333 -4.012 31.176 1 29.38 48 PRO B O 1
ATOM 2655 N N . GLN B 1 49 ? -17.786 -2.643 30.857 1 29.25 49 GLN B N 1
ATOM 2656 C CA . GLN B 1 49 ? -17.073 -1.815 29.89 1 29.25 49 GLN B CA 1
ATOM 2657 C C . GLN B 1 49 ? -15.948 -1.032 30.559 1 29.25 49 GLN B C 1
ATOM 2659 O O . GLN B 1 49 ? -16.203 -0.124 31.354 1 29.25 49 GLN B O 1
ATOM 2664 N N . SER B 1 50 ? -14.996 -1.768 31.163 1 29.76 50 SER B N 1
ATOM 2665 C CA . SER B 1 50 ? -13.862 -0.962 31.603 1 29.76 50 SER B CA 1
ATOM 2666 C C . SER B 1 50 ? -13.6 0.195 30.645 1 29.76 50 SER B C 1
ATOM 2668 O O . SER B 1 50 ? -13.303 -0.022 29.468 1 29.76 50 SER B O 1
ATOM 2670 N N . HIS B 1 51 ? -14.417 1.161 30.697 1 30.01 51 HIS B N 1
ATOM 2671 C CA . HIS B 1 51 ? -14.071 2.46 30.132 1 30.01 51 HIS B CA 1
ATOM 2672 C C . HIS B 1 51 ? -12.596 2.781 30.351 1 30.01 51 HIS B C 1
ATOM 2674 O O . HIS B 1 51 ? -12.191 3.134 31.461 1 30.01 51 HIS B O 1
ATOM 2680 N N . TYR B 1 52 ? -11.725 1.907 29.92 1 28.91 52 TYR B N 1
A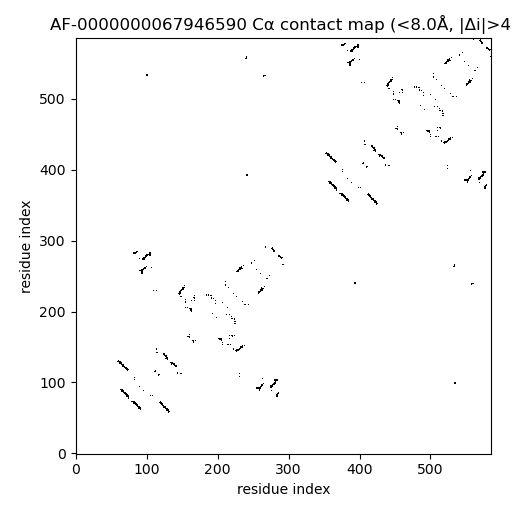TOM 2681 C CA . TYR B 1 52 ? -10.385 2.484 29.943 1 28.91 52 TYR B CA 1
ATOM 2682 C C . TYR B 1 52 ? -10.416 3.952 29.538 1 28.91 52 TYR B C 1
ATOM 2684 O O . TYR B 1 52 ? -10.731 4.28 28.391 1 28.91 52 TYR B O 1
ATOM 2692 N N . THR B 1 53 ? -11.081 4.766 30.358 1 32.5 53 THR B N 1
ATOM 2693 C CA . THR B 1 53 ? -10.814 6.191 30.202 1 32.5 53 THR B CA 1
ATOM 2694 C C . THR B 1 53 ? -9.339 6.434 29.892 1 32.5 53 THR B C 1
ATOM 2696 O O . THR B 1 53 ? -8.461 5.937 30.601 1 32.5 53 THR B O 1
ATOM 2699 N N . PHE B 1 54 ? -8.994 6.354 28.696 1 32.06 54 PHE B N 1
ATOM 2700 C CA . PHE B 1 54 ? -7.673 6.873 28.36 1 32.06 54 PHE B CA 1
ATOM 2701 C C . PHE B 1 54 ? -7.335 8.088 29.215 1 32.06 54 PHE B C 1
ATOM 2703 O O . PHE B 1 54 ? -7.938 9.152 29.058 1 32.06 54 PHE B O 1
ATOM 2710 N N . LYS B 1 55 ? -7.213 7.891 30.539 1 35.68 55 LYS B N 1
ATOM 2711 C CA . LYS B 1 55 ? -6.654 8.974 31.343 1 35.68 55 LYS B CA 1
ATOM 2712 C C . LYS B 1 55 ? -5.467 9.625 30.638 1 35.68 55 LYS B C 1
ATOM 2714 O O . LYS B 1 55 ? -4.49 8.951 30.305 1 35.68 55 LYS B O 1
ATOM 2719 N N . PHE B 1 56 ? -5.716 10.587 29.818 1 37.42 56 PHE B N 1
ATOM 2720 C CA . PHE B 1 56 ? -4.598 11.417 29.386 1 37.42 56 PHE B CA 1
ATOM 2721 C C . PHE B 1 56 ? -3.617 11.642 30.531 1 37.42 56 PHE B C 1
ATOM 2723 O O . PHE B 1 56 ? -4.025 11.791 31.684 1 37.42 56 PHE B O 1
ATOM 2730 N N . PRO B 1 57 ? -2.482 11.132 30.541 1 37.77 57 PRO B N 1
ATOM 2731 C CA . PRO B 1 57 ? -1.604 11.504 31.653 1 37.77 57 PRO B CA 1
ATOM 2732 C C . PRO B 1 57 ? -1.879 12.912 32.177 1 37.77 57 PRO B C 1
ATOM 2734 O O . PRO B 1 57 ? -2.261 13.797 31.407 1 37.77 57 PRO B O 1
ATOM 2737 N N . THR B 1 58 ? -2.409 13.11 33.367 1 42.36 58 THR B N 1
ATOM 2738 C CA . THR B 1 58 ? -2.378 14.352 34.132 1 42.36 58 THR B CA 1
ATOM 2739 C C . THR B 1 58 ? -1.113 15.147 33.821 1 42.36 58 THR B C 1
ATOM 2741 O O . THR B 1 58 ? -0.008 14.727 34.172 1 42.36 58 THR B O 1
ATOM 2744 N N . THR B 1 59 ? -0.889 15.707 32.648 1 44.82 59 THR B N 1
ATOM 2745 C CA . THR B 1 59 ? 0.199 16.619 32.312 1 44.82 59 THR B CA 1
ATOM 2746 C C . THR B 1 59 ? 0.354 17.695 33.383 1 44.82 59 THR B C 1
ATOM 2748 O O . THR B 1 59 ? -0.546 18.513 33.582 1 44.82 59 THR B O 1
ATOM 2751 N N . CYS B 1 60 ? 1.008 17.507 34.411 1 48.34 60 CYS B N 1
ATOM 2752 C CA . CYS B 1 60 ? 1.431 18.612 35.265 1 48.34 60 CYS B CA 1
ATOM 2753 C C . CYS B 1 60 ? 1.63 19.885 34.451 1 48.34 60 CYS B C 1
ATOM 2755 O O . CYS B 1 60 ? 1.448 20.99 34.965 1 48.34 60 CYS B O 1
ATOM 2757 N N . CYS B 1 61 ? 2.276 19.896 33.118 1 61.17 61 CYS B N 1
ATOM 2758 C CA . CYS B 1 61 ? 2.821 21.02 32.365 1 61.17 61 CYS B CA 1
ATOM 2759 C C . CYS B 1 61 ? 1.818 21.525 31.335 1 61.17 61 CYS B C 1
ATOM 2761 O O . CYS B 1 61 ? 0.851 20.832 31.012 1 61.17 61 CYS B O 1
ATOM 2763 N N . ARG B 1 62 ? 1.851 22.767 31.05 1 75.59 62 ARG B N 1
ATOM 2764 C CA . ARG B 1 62 ? 1.181 23.48 29.967 1 75.59 62 ARG B CA 1
ATOM 2765 C C . ARG B 1 62 ? 1.327 22.732 28.646 1 75.59 62 ARG B C 1
ATOM 2767 O O . ARG B 1 62 ? 2.401 22.213 28.336 1 75.59 62 ARG B O 1
ATOM 2774 N N . TYR B 1 63 ? 0.138 22.318 28.102 1 84.51 63 TYR B N 1
ATOM 2775 C CA . TYR B 1 63 ? 0.24 21.664 26.803 1 84.51 63 TYR B CA 1
ATOM 2776 C C . TYR B 1 63 ? -0.731 22.283 25.804 1 84.51 63 TYR B C 1
ATOM 2778 O O . TYR B 1 63 ? -1.607 23.064 26.182 1 84.51 63 TYR B O 1
ATOM 2786 N N . SER B 1 64 ? -0.468 22.239 24.583 1 90.59 64 SER B N 1
ATOM 2787 C CA . SER B 1 64 ? -1.327 22.669 23.484 1 90.59 64 SER B CA 1
ATOM 2788 C C . SER B 1 64 ? -1.871 21.474 22.708 1 90.59 64 SER B C 1
ATOM 2790 O O . SER B 1 64 ? -1.26 20.403 22.697 1 90.59 64 SER B O 1
ATOM 2792 N N . SER B 1 65 ? -3.114 21.696 22.193 1 93.41 65 SER B N 1
ATOM 2793 C CA . SER B 1 65 ? -3.753 20.609 21.459 1 93.41 65 SER B CA 1
ATOM 2794 C C . SER B 1 65 ? -4.545 21.137 20.268 1 93.41 65 SER B C 1
ATOM 2796 O O . SER B 1 65 ? -5.135 22.218 20.339 1 93.41 65 SER B O 1
ATOM 2798 N N . LEU B 1 66 ? -4.431 20.4 19.185 1 95.39 66 LEU B N 1
ATOM 2799 C CA . LEU B 1 66 ? -5.367 20.619 18.088 1 95.39 66 LEU B CA 1
ATOM 2800 C C . LEU B 1 66 ? -6.769 20.154 18.468 1 95.39 66 LEU B C 1
ATOM 2802 O O . LEU B 1 66 ? -6.952 19.018 18.91 1 95.39 66 LEU B O 1
ATOM 2806 N N . GLU B 1 67 ? -7.725 21.019 18.268 1 95.8 67 GLU B N 1
ATOM 2807 C CA . GLU B 1 67 ? -9.112 20.696 18.59 1 95.8 67 GLU B CA 1
ATOM 2808 C C . GLU B 1 67 ? -10.006 20.813 17.359 1 95.8 67 GLU B C 1
ATOM 2810 O O . GLU B 1 67 ? -10.012 21.845 16.685 1 95.8 67 GLU B O 1
ATOM 2815 N N . VAL B 1 68 ? -10.651 19.751 17.065 1 96.76 68 VAL B N 1
ATOM 2816 C CA . VAL B 1 68 ? -11.712 19.728 16.063 1 96.76 68 VAL B CA 1
ATOM 2817 C C . VAL B 1 68 ? -13.062 19.521 16.744 1 96.76 68 VAL B C 1
ATOM 2819 O O . VAL B 1 68 ? -13.29 18.493 17.386 1 96.76 68 VAL B O 1
ATOM 2822 N N . LYS B 1 69 ? -13.936 20.492 16.582 1 96.32 69 LYS B N 1
ATOM 2823 C CA . LYS B 1 69 ? -15.19 20.442 17.328 1 96.32 69 LYS B CA 1
ATOM 2824 C C . LYS B 1 69 ? -16.391 20.486 16.387 1 96.32 69 LYS B C 1
ATOM 2826 O O . LYS B 1 69 ? -16.672 21.52 15.779 1 96.32 69 LYS B O 1
ATOM 2831 N N . ASP B 1 70 ? -17.088 19.384 16.269 1 96.71 70 ASP B N 1
ATOM 2832 C CA . ASP B 1 70 ? -18.366 19.246 15.577 1 96.71 70 ASP B CA 1
ATOM 2833 C C . ASP B 1 70 ? -18.265 19.735 14.134 1 96.71 70 ASP B C 1
ATOM 2835 O O . ASP B 1 70 ? -19.11 20.506 13.673 1 96.71 70 ASP B O 1
ATOM 2839 N N . VAL B 1 71 ? -17.287 19.351 13.484 1 96.22 71 VAL B N 1
ATOM 2840 C CA . VAL B 1 71 ? -17.045 19.794 12.115 1 96.22 71 VAL B CA 1
ATOM 2841 C C . VAL B 1 71 ? -17.899 18.976 11.149 1 96.22 71 VAL B C 1
ATOM 2843 O O . VAL B 1 71 ? -17.884 17.744 11.188 1 96.22 71 VAL B O 1
ATOM 2846 N N . SER B 1 72 ? -18.622 19.617 10.35 1 95.67 72 SER B N 1
ATOM 2847 C CA . SER B 1 72 ? -19.428 19.018 9.292 1 95.67 72 SER B CA 1
ATOM 2848 C C . SER B 1 72 ? -19.126 19.655 7.939 1 95.67 72 SER B C 1
ATOM 2850 O O . SER B 1 72 ? -18.648 20.79 7.875 1 95.67 72 SER B O 1
ATOM 2852 N N . TYR B 1 73 ? -19.262 18.888 6.945 1 94.99 73 TYR B N 1
ATOM 2853 C CA . TYR B 1 73 ? -18.997 19.388 5.6 1 94.99 73 TYR B CA 1
ATOM 2854 C C . TYR B 1 73 ? -19.976 18.793 4.595 1 94.99 73 TYR B C 1
ATOM 2856 O O . TYR B 1 73 ? -20.126 17.571 4.514 1 94.99 73 TYR B O 1
ATOM 2864 N N . GLN B 1 74 ? -20.547 19.594 3.912 1 90.21 74 GLN B N 1
ATOM 2865 C CA . GLN B 1 74 ? -21.429 19.25 2.802 1 90.21 74 GLN B CA 1
ATOM 2866 C C . GLN B 1 74 ? -21.002 19.96 1.52 1 90.21 74 GLN B C 1
ATOM 2868 O O . GLN B 1 74 ? -21.129 21.182 1.41 1 90.21 74 GLN B O 1
ATOM 2873 N N . PRO B 1 75 ? -20.496 19.181 0.567 1 81.76 75 PRO B N 1
ATOM 2874 C CA . PRO B 1 75 ? -20.15 19.831 -0.699 1 81.76 75 PRO B CA 1
ATOM 2875 C C . PRO B 1 75 ? -21.346 20.515 -1.358 1 81.76 75 PRO B C 1
ATOM 2877 O O . PRO B 1 75 ? -22.486 20.082 -1.177 1 81.76 75 PRO B O 1
ATOM 2880 N N . PRO B 1 76 ? -20.984 21.567 -2.042 1 78.38 76 PRO B N 1
ATOM 2881 C CA . PRO B 1 76 ? -22.101 22.248 -2.7 1 78.38 76 PRO B CA 1
ATOM 2882 C C . PRO B 1 76 ? -22.872 21.335 -3.651 1 78.38 76 PRO B C 1
ATOM 2884 O O . PRO B 1 76 ? -22.265 20.582 -4.417 1 78.38 76 PRO B O 1
ATOM 2887 N N . GLY B 1 77 ? -24.134 21.251 -3.685 1 70.65 77 GLY B N 1
ATOM 2888 C CA . GLY B 1 77 ? -24.999 20.548 -4.619 1 70.65 77 GLY B CA 1
ATOM 2889 C C . GLY B 1 77 ? -25.247 19.103 -4.231 1 70.65 77 GLY B C 1
ATOM 2890 O O . GLY B 1 77 ? -25.927 18.369 -4.951 1 70.65 77 GLY B O 1
ATOM 2891 N N . THR B 1 78 ? -24.458 18.61 -3.35 1 66.07 78 THR B N 1
ATOM 2892 C CA . THR B 1 78 ? -24.679 17.22 -2.968 1 66.07 78 THR B CA 1
ATOM 2893 C C . THR B 1 78 ? -25.46 17.136 -1.66 1 66.07 78 THR B C 1
ATOM 2895 O O . THR B 1 78 ? -25.423 18.064 -0.849 1 66.07 78 THR B O 1
ATOM 2898 N N . GLN B 1 79 ? -26.351 16.142 -1.564 1 65.44 79 GLN B N 1
ATOM 2899 C CA . GLN B 1 79 ? -27.218 16.061 -0.393 1 65.44 79 GLN B CA 1
ATOM 2900 C C . GLN B 1 79 ? -26.472 15.483 0.805 1 65.44 79 GLN B C 1
ATOM 2902 O O . GLN B 1 79 ? -26.64 15.952 1.933 1 65.44 79 GLN B O 1
ATOM 2907 N N . PRO B 1 80 ? -25.835 14.332 0.752 1 72.8 80 PRO B N 1
ATOM 2908 C CA . PRO B 1 80 ? -25.459 13.909 2.103 1 72.8 80 PRO B CA 1
ATOM 2909 C C . PRO B 1 80 ? -24.13 14.506 2.56 1 72.8 80 PRO B C 1
ATOM 2911 O O . PRO B 1 80 ? -23.304 14.892 1.729 1 72.8 80 PRO B O 1
ATOM 2914 N N . ASN B 1 81 ? -24.158 14.858 3.834 1 80.6 81 ASN B N 1
ATOM 2915 C CA . ASN B 1 81 ? -22.921 15.278 4.485 1 80.6 81 ASN B CA 1
ATOM 2916 C C . ASN B 1 81 ? -21.804 14.259 4.275 1 80.6 81 ASN B C 1
ATOM 2918 O O . ASN B 1 81 ? -22.013 13.058 4.451 1 80.6 81 ASN B O 1
ATOM 2922 N N . LEU B 1 82 ? -20.723 14.746 3.725 1 87.99 82 LEU B N 1
ATOM 2923 C CA . LEU B 1 82 ? -19.547 13.89 3.615 1 87.99 82 LEU B CA 1
ATOM 2924 C C . LEU B 1 82 ? -18.899 13.678 4.98 1 87.99 82 LEU B C 1
ATOM 2926 O O . LEU B 1 82 ? -18.349 12.608 5.251 1 87.99 82 LEU B O 1
ATOM 2930 N N . LEU B 1 83 ? -18.948 14.719 5.835 1 94.32 83 LEU B N 1
ATOM 2931 C CA . LEU B 1 83 ? -18.524 14.637 7.228 1 94.32 83 LEU B CA 1
ATOM 2932 C C . LEU B 1 83 ? -19.65 15.061 8.166 1 94.32 83 LEU B C 1
ATOM 2934 O O . LEU B 1 83 ? -20.343 16.047 7.904 1 94.32 83 LEU B O 1
ATOM 2938 N N . ASN B 1 84 ? -19.782 14.324 9.265 1 94.29 84 ASN B N 1
ATOM 2939 C CA . ASN B 1 84 ? -20.894 14.555 10.181 1 94.29 84 ASN B CA 1
ATOM 2940 C C . ASN B 1 84 ? -20.408 14.753 11.614 1 94.29 84 ASN B C 1
ATOM 2942 O O . ASN B 1 84 ? -20.178 13.782 12.336 1 94.29 84 ASN B O 1
ATOM 2946 N N . SER B 1 85 ? -20.302 16.001 11.975 1 94.52 85 SER B N 1
ATOM 2947 C CA . SER B 1 85 ? -20.016 16.409 13.347 1 94.52 85 SER B CA 1
ATOM 2948 C C . SER B 1 85 ? -18.787 15.69 13.892 1 94.52 85 SER B C 1
ATOM 2950 O O . SER B 1 85 ? -18.846 15.068 14.955 1 94.52 85 SER B O 1
ATOM 2952 N N . VAL B 1 86 ? -17.745 15.78 13.172 1 96.65 86 VAL B N 1
ATOM 2953 C CA . VAL B 1 86 ? -16.486 15.144 13.545 1 96.65 86 VAL B CA 1
ATOM 2954 C C . VAL B 1 86 ? -15.821 15.934 14.67 1 96.65 86 VAL B C 1
ATOM 2956 O O . VAL B 1 86 ? -15.669 17.154 14.574 1 96.65 86 VAL B O 1
ATOM 2959 N N . SER B 1 87 ? -15.487 15.265 15.774 1 97.28 87 SER B N 1
ATOM 2960 C CA . SER B 1 87 ? -14.791 15.881 16.899 1 97.28 87 SER B CA 1
ATOM 2961 C C . SER B 1 87 ? -13.632 15.012 17.375 1 97.28 87 SER B C 1
ATOM 2963 O O . SER B 1 87 ? -13.78 13.797 17.523 1 97.28 87 SER B O 1
ATOM 2965 N N . PHE B 1 88 ? -12.486 15.57 17.549 1 96.96 88 PHE B N 1
ATOM 2966 C CA . PHE B 1 88 ? -11.349 14.881 18.148 1 96.96 88 PHE B CA 1
ATOM 2967 C C . PHE B 1 88 ? -10.274 15.876 18.57 1 96.96 88 PHE B C 1
ATOM 2969 O O . PHE B 1 88 ? -10.343 17.057 18.222 1 96.96 88 PHE B O 1
ATOM 2976 N N . SER B 1 89 ? -9.395 15.454 19.345 1 95.87 89 SER B N 1
ATOM 2977 C CA . SER B 1 89 ? -8.276 16.26 19.821 1 95.87 89 SER B CA 1
ATOM 2978 C C . SER B 1 89 ? -6.951 15.525 19.645 1 95.87 89 SER B C 1
ATOM 2980 O O . SER B 1 89 ? -6.896 14.299 19.757 1 95.87 89 SER B O 1
ATOM 2982 N N . LEU B 1 90 ? -5.97 16.233 19.337 1 96.59 90 LEU B N 1
ATOM 2983 C CA . LEU B 1 90 ? -4.617 15.71 19.182 1 96.59 90 LEU B CA 1
ATOM 2984 C C . LEU B 1 90 ? -3.606 16.594 19.904 1 96.59 90 LEU B C 1
ATOM 2986 O O . LEU B 1 90 ? -3.358 17.728 19.487 1 96.59 90 LEU B O 1
ATOM 2990 N N . PRO B 1 91 ? -3.026 16.1 20.973 1 94.82 91 PRO B N 1
ATOM 2991 C CA . PRO B 1 91 ? -2.031 16.891 21.701 1 94.82 91 PRO B CA 1
ATOM 2992 C C . PRO B 1 91 ? -0.831 17.27 20.836 1 94.82 91 PRO B C 1
ATOM 2994 O O . PRO B 1 91 ? -0.488 16.546 19.897 1 94.82 91 PRO B O 1
ATOM 2997 N N . GLU B 1 92 ? -0.258 18.381 21.186 1 93.67 92 GLU B N 1
ATOM 2998 C CA . GLU B 1 92 ? 0.941 18.814 20.476 1 93.67 92 GLU B CA 1
ATOM 2999 C C . GLU B 1 92 ? 2.048 17.768 20.572 1 93.67 92 GLU B C 1
ATOM 3001 O O . GLU B 1 92 ? 2.155 17.06 21.575 1 93.67 92 GLU B O 1
ATOM 3006 N N . LYS B 1 93 ? 2.823 17.703 19.516 1 94.42 93 LYS B N 1
ATOM 3007 C CA . LYS B 1 93 ? 3.968 16.801 19.437 1 94.42 93 LYS B CA 1
ATOM 3008 C C . LYS B 1 93 ? 3.546 15.354 19.675 1 94.42 93 LYS B C 1
ATOM 3010 O O . LYS B 1 93 ? 4.154 14.65 20.484 1 94.42 93 LYS B O 1
ATOM 3015 N N . SER B 1 94 ? 2.466 14.97 19.059 1 96.23 94 SER B N 1
ATOM 3016 C CA . SER B 1 94 ? 1.952 13.604 19.078 1 96.23 94 SER B CA 1
ATOM 3017 C C . SER B 1 94 ? 1.653 13.107 17.668 1 96.23 94 SER B C 1
ATOM 3019 O O . SER B 1 94 ? 1.622 13.894 16.72 1 96.23 94 SER B O 1
ATOM 3021 N N . PHE B 1 95 ? 1.507 11.8 17.646 1 98.25 95 PHE B N 1
ATOM 3022 C CA . PHE B 1 95 ? 1.248 11.121 16.381 1 98.25 95 PHE B CA 1
ATOM 3023 C C . PHE B 1 95 ? -0.17 10.565 16.346 1 98.25 95 PHE B C 1
ATOM 3025 O O . PHE B 1 95 ? -0.497 9.636 17.088 1 98.25 95 PHE B O 1
ATOM 3032 N N . GLY B 1 96 ? -0.994 11.197 15.468 1 98.35 96 GLY B N 1
ATOM 3033 C CA . GLY B 1 96 ? -2.349 10.715 15.255 1 98.35 96 GLY B CA 1
ATOM 3034 C C . GLY B 1 96 ? -2.509 9.935 13.964 1 98.35 96 GLY B C 1
ATOM 3035 O O . GLY B 1 96 ? -1.891 10.269 12.951 1 98.35 96 GLY B O 1
ATOM 3036 N N . LEU B 1 97 ? -3.363 8.946 14.007 1 98.34 97 LEU B N 1
ATOM 3037 C CA . LEU B 1 97 ? -3.654 8.143 12.824 1 98.34 97 LEU B CA 1
ATOM 3038 C C . LEU B 1 97 ? -5.158 8.03 12.6 1 98.34 97 LEU B C 1
ATOM 3040 O O . LEU B 1 97 ? -5.906 7.714 13.527 1 98.34 97 LEU B O 1
ATOM 3044 N N . ILE B 1 98 ? -5.608 8.371 11.436 1 97.9 98 ILE B N 1
ATOM 3045 C CA . ILE B 1 98 ? -6.993 8.169 11.025 1 97.9 98 ILE B CA 1
ATOM 3046 C C . ILE B 1 98 ? -7.066 7.054 9.984 1 97.9 98 ILE B C 1
ATOM 3048 O O . ILE B 1 98 ? -6.338 7.078 8.989 1 97.9 98 ILE B O 1
ATOM 3052 N N . PHE B 1 99 ? -7.827 6.079 10.27 1 97.41 99 PHE B N 1
ATOM 3053 C CA . PHE B 1 99 ? -8.049 4.994 9.322 1 97.41 99 PHE B CA 1
ATOM 3054 C C . PHE B 1 99 ? -9.54 4.765 9.101 1 97.41 99 PHE B C 1
ATOM 3056 O O . PHE B 1 99 ? -10.369 5.264 9.865 1 97.41 99 PHE B O 1
ATOM 3063 N N . GLY B 1 100 ? -9.891 4.107 7.997 1 94.71 100 GLY B N 1
ATOM 3064 C CA . GLY B 1 100 ? -11.263 3.867 7.581 1 94.71 100 GLY B CA 1
ATOM 3065 C C . GLY B 1 100 ? -11.373 3.339 6.163 1 94.71 100 GLY B C 1
ATOM 3066 O O . GLY B 1 100 ? -10.377 3.274 5.44 1 94.71 100 GLY B O 1
ATOM 3067 N N . GLN B 1 101 ? -12.508 3.075 5.814 1 93 101 GLN B N 1
ATOM 3068 C CA . GLN B 1 101 ? -12.741 2.513 4.487 1 93 101 GLN B CA 1
ATOM 3069 C C . GLN B 1 101 ? -12.633 3.588 3.409 1 93 101 GLN B C 1
ATOM 3071 O O . GLN B 1 101 ? -12.737 4.781 3.701 1 93 101 GLN B O 1
ATOM 3076 N N . SER B 1 102 ? -12.403 3.105 2.21 1 88.55 102 SER B N 1
ATOM 3077 C CA . SER B 1 102 ? -12.379 4.04 1.09 1 88.55 102 SER B CA 1
ATOM 3078 C C . SER B 1 102 ? -13.711 4.769 0.949 1 88.55 102 SER B C 1
ATOM 3080 O O . SER B 1 102 ? -14.775 4.159 1.077 1 88.55 102 SER B O 1
ATOM 3082 N N . GLY B 1 103 ? -13.685 6.032 0.795 1 87.97 103 GLY B N 1
ATOM 3083 C CA . GLY B 1 103 ? -14.889 6.826 0.612 1 87.97 103 GLY B CA 1
ATOM 3084 C C . GLY B 1 103 ? -15.499 7.294 1.92 1 87.97 103 GLY B C 1
ATOM 3085 O O . GLY B 1 103 ? -16.566 7.913 1.927 1 87.97 103 GLY B O 1
ATOM 3086 N N . SER B 1 104 ? -14.802 7.064 2.975 1 93.14 104 SER B N 1
ATOM 3087 C CA . SER B 1 104 ? -15.399 7.362 4.273 1 93.14 104 SER B CA 1
ATOM 3088 C C . SER B 1 104 ? -15.265 8.841 4.617 1 93.14 104 SER B C 1
ATOM 3090 O O . SER B 1 104 ? -15.858 9.315 5.588 1 93.14 104 SER B O 1
ATOM 3092 N N . GLY B 1 105 ? -14.397 9.629 3.889 1 93.2 105 GLY B N 1
ATOM 3093 C CA . GLY B 1 105 ? -14.283 11.06 4.118 1 93.2 105 GLY B CA 1
ATOM 3094 C C . GLY B 1 105 ? -12.927 11.472 4.659 1 93.2 105 GLY B C 1
ATOM 3095 O O . GLY B 1 105 ? -12.711 12.642 4.982 1 93.2 105 GLY B O 1
ATOM 3096 N N . LYS B 1 106 ? -11.969 10.573 4.745 1 95.63 106 LYS B N 1
ATOM 3097 C CA . LYS B 1 106 ? -10.655 10.838 5.323 1 95.63 106 LYS B CA 1
ATOM 3098 C C . LYS B 1 106 ? -9.959 11.989 4.602 1 95.63 106 LYS B C 1
ATOM 3100 O O . LYS B 1 106 ? -9.479 12.928 5.241 1 95.63 106 LYS B O 1
ATOM 3105 N N . THR B 1 107 ? -9.97 11.947 3.251 1 91.14 107 THR B N 1
ATOM 3106 C CA . THR B 1 107 ? -9.309 12.971 2.449 1 91.14 107 THR B CA 1
ATOM 3107 C C . THR B 1 107 ? -10.012 14.317 2.603 1 91.14 107 THR B C 1
ATOM 3109 O O . THR B 1 107 ? -9.361 15.363 2.632 1 91.14 107 THR B O 1
ATOM 3112 N N . THR B 1 108 ? -11.321 14.279 2.716 1 92.83 108 THR B N 1
ATOM 3113 C CA . THR B 1 108 ? -12.075 15.508 2.938 1 92.83 108 THR B CA 1
ATOM 3114 C C . THR B 1 108 ? -11.695 16.142 4.273 1 92.83 108 THR B C 1
ATOM 3116 O O . THR B 1 108 ? -11.484 17.354 4.352 1 92.83 108 THR B O 1
ATOM 3119 N N . LEU B 1 109 ? -11.619 15.337 5.247 1 96.01 109 LEU B N 1
ATOM 3120 C CA . LEU B 1 109 ? -11.233 15.842 6.56 1 96.01 109 LEU B CA 1
ATOM 3121 C C . LEU B 1 109 ? -9.854 16.492 6.508 1 96.01 109 LEU B C 1
ATOM 3123 O O . LEU B 1 109 ? -9.652 17.574 7.064 1 96.01 109 LEU B O 1
ATOM 3127 N N . LEU B 1 110 ? -8.861 15.881 5.816 1 95.68 110 LEU B N 1
ATOM 3128 C CA . LEU B 1 110 ? -7.515 16.427 5.692 1 95.68 110 LEU B CA 1
ATOM 3129 C C . LEU B 1 110 ? -7.541 17.783 4.995 1 95.68 110 LEU B C 1
ATOM 3131 O O . LEU B 1 110 ? -6.814 18.7 5.384 1 95.68 110 LEU B O 1
ATOM 3135 N N . GLN B 1 111 ? -8.397 17.912 4.074 1 93.91 111 GLN B N 1
ATOM 3136 C CA . GLN B 1 111 ? -8.504 19.168 3.34 1 93.91 111 GLN B CA 1
ATOM 3137 C C . GLN B 1 111 ? -9.049 20.281 4.231 1 93.91 111 GLN B C 1
ATOM 3139 O O . GLN B 1 111 ? -8.613 21.43 4.135 1 93.91 111 GLN B O 1
ATOM 3144 N N . LEU B 1 112 ? -9.964 19.959 5.04 1 95.36 112 LEU B N 1
ATOM 3145 C CA . LEU B 1 112 ? -10.512 20.935 5.976 1 95.36 112 LEU B CA 1
ATOM 3146 C C . LEU B 1 112 ? -9.459 21.364 6.993 1 95.36 112 LEU B C 1
ATOM 3148 O O . LEU B 1 112 ? -9.314 22.555 7.277 1 95.36 112 LEU B O 1
ATOM 3152 N N . LEU B 1 113 ? -8.697 20.407 7.468 1 96.33 113 LEU B N 1
ATOM 3153 C CA . LEU B 1 113 ? -7.66 20.696 8.452 1 96.33 113 LEU B CA 1
ATOM 3154 C C . LEU B 1 113 ? -6.551 21.546 7.84 1 96.33 113 LEU B C 1
ATOM 3156 O O . LEU B 1 113 ? -5.963 22.39 8.52 1 96.33 113 LEU B O 1
ATOM 3160 N N . ALA B 1 114 ? -6.302 21.329 6.582 1 95.04 114 ALA B N 1
ATOM 3161 C CA . ALA B 1 114 ? -5.245 22.052 5.878 1 95.04 114 ALA B CA 1
ATOM 3162 C C . ALA B 1 114 ? -5.727 23.429 5.431 1 95.04 114 ALA B C 1
ATOM 3164 O O . ALA B 1 114 ? -4.942 24.233 4.922 1 95.04 114 ALA B O 1
ATOM 3165 N N . GLY B 1 115 ? -7.014 23.683 5.532 1 94.06 115 GLY B N 1
ATOM 3166 C CA . GLY B 1 115 ? -7.573 24.971 5.154 1 94.06 115 GLY B CA 1
ATOM 3167 C C . GLY B 1 115 ? -7.819 25.1 3.663 1 94.06 115 GLY B C 1
ATOM 3168 O O . GLY B 1 115 ? -8.031 26.204 3.157 1 94.06 115 GLY B O 1
ATOM 3169 N N . ILE B 1 116 ? -7.705 24.052 2.957 1 91.71 116 ILE B N 1
ATOM 3170 C CA . ILE B 1 116 ? -7.975 24.043 1.524 1 91.71 116 ILE B CA 1
ATOM 3171 C C . ILE B 1 116 ? -9.47 24.238 1.279 1 91.71 116 ILE B C 1
ATOM 3173 O O . ILE B 1 116 ? -9.867 24.869 0.296 1 91.71 116 ILE B O 1
ATOM 3177 N N . SER B 1 117 ? -10.286 23.729 2.199 1 91.04 117 SER B N 1
ATOM 3178 C CA . SER B 1 117 ? -11.73 23.936 2.21 1 91.04 117 SER B CA 1
ATOM 3179 C C . SER B 1 117 ? -12.207 24.424 3.574 1 91.04 117 SER B C 1
ATOM 3181 O O . SER B 1 117 ? -11.494 24.292 4.571 1 91.04 117 SER B O 1
ATOM 3183 N N . LYS B 1 118 ? -13.399 25.046 3.525 1 92.55 118 LYS B N 1
ATOM 3184 C CA . LYS B 1 118 ? -13.992 25.521 4.772 1 92.55 118 LYS B CA 1
ATOM 3185 C C . LYS B 1 118 ? -15.118 24.599 5.232 1 92.55 118 LYS B C 1
ATOM 3187 O O . LYS B 1 118 ? -15.951 24.178 4.427 1 92.55 118 LYS B O 1
ATOM 3192 N N . PRO B 1 119 ? -15.105 24.318 6.436 1 93.89 119 PRO B N 1
ATOM 3193 C CA . PRO B 1 119 ? -16.208 23.498 6.943 1 93.89 119 PRO B CA 1
ATOM 3194 C C . PRO B 1 119 ? -17.558 24.205 6.855 1 93.89 119 PRO B C 1
ATOM 3196 O O . PRO B 1 119 ? -17.615 25.437 6.859 1 93.89 119 PRO B O 1
ATOM 3199 N N . THR B 1 120 ? -18.601 23.395 6.707 1 93.76 120 THR B N 1
ATOM 3200 C CA . THR B 1 120 ? -19.953 23.941 6.721 1 93.76 120 THR B CA 1
ATOM 3201 C C . THR B 1 120 ? -20.341 24.389 8.128 1 93.76 120 THR B C 1
ATOM 3203 O O . THR B 1 120 ? -20.995 25.42 8.299 1 93.76 120 THR B O 1
ATOM 3206 N N . SER B 1 121 ? -19.937 23.65 9.12 1 94.86 121 SER B N 1
ATOM 3207 C CA . SER B 1 121 ? -20.146 23.991 10.523 1 94.86 121 SER B CA 1
ATOM 3208 C C . SER B 1 121 ? -19.04 23.415 11.402 1 94.86 121 SER B C 1
ATOM 3210 O O . SER B 1 121 ? -18.277 22.552 10.963 1 94.86 121 SER B O 1
ATOM 3212 N N . GLY B 1 122 ? -18.916 23.958 12.517 1 95.85 122 GLY B N 1
ATOM 3213 C CA . GLY B 1 122 ? -17.883 23.526 13.445 1 95.85 122 GLY B CA 1
ATOM 3214 C C . GLY B 1 122 ? -16.643 24.399 13.407 1 95.85 122 GLY B C 1
ATOM 3215 O O . GLY B 1 122 ? -16.631 25.441 12.748 1 95.85 122 GLY B O 1
ATOM 3216 N N . SER B 1 123 ? -15.676 23.97 14.246 1 95.22 123 SER B N 1
ATOM 3217 C CA . SER B 1 123 ? -14.483 24.805 14.346 1 95.22 123 SER B CA 1
ATOM 3218 C C . SER B 1 123 ? -13.227 23.956 14.516 1 95.22 123 SER B C 1
ATOM 3220 O O . SER B 1 123 ? -13.292 22.838 15.033 1 95.22 123 SER B O 1
ATOM 3222 N N . ILE B 1 124 ? -12.186 24.431 14.013 1 95.74 124 ILE B N 1
ATOM 3223 C CA . ILE B 1 124 ? -10.853 23.851 14.132 1 95.74 124 ILE B CA 1
ATOM 3224 C C . ILE B 1 124 ? -9.895 24.878 14.732 1 95.74 124 ILE B C 1
ATOM 3226 O O . ILE B 1 124 ? -9.719 25.968 14.182 1 95.74 124 ILE B O 1
ATOM 3230 N N . TYR B 1 125 ? -9.256 24.569 15.857 1 94.86 125 TYR B N 1
ATOM 3231 C CA . TYR B 1 125 ? -8.402 25.55 16.516 1 94.86 125 TYR B CA 1
ATOM 3232 C C . TYR B 1 125 ? -7.353 24.865 17.384 1 94.86 125 TYR B C 1
ATOM 3234 O O . TYR B 1 125 ? -7.414 23.653 17.602 1 94.86 125 TYR B O 1
ATOM 3242 N N . ILE B 1 126 ? -6.386 25.595 17.796 1 93.63 126 ILE B N 1
ATOM 3243 C CA . ILE B 1 126 ? -5.386 25.169 18.768 1 93.63 126 ILE B CA 1
ATOM 3244 C C . ILE B 1 126 ? -5.73 25.735 20.144 1 93.63 126 ILE B C 1
ATOM 3246 O O . ILE B 1 126 ? -6.005 26.93 20.28 1 93.63 126 ILE B O 1
ATOM 3250 N N . GLN B 1 127 ? -5.763 24.868 21.081 1 92.75 127 GLN B N 1
ATOM 3251 C CA . GLN B 1 127 ? -6.084 25.277 22.445 1 92.75 127 GLN B CA 1
ATOM 3252 C C . GLN B 1 127 ? -4.909 25.024 23.385 1 92.75 127 GLN B C 1
ATOM 3254 O O . GLN B 1 127 ? -4.321 23.94 23.375 1 92.75 127 GLN B O 1
ATOM 3259 N N . LYS B 1 128 ? -4.551 26.004 24.09 1 91.54 128 LYS B N 1
ATOM 3260 C CA . LYS B 1 128 ? -3.517 25.863 25.111 1 91.54 128 LYS B CA 1
ATOM 3261 C C . LYS B 1 128 ? -4.131 25.582 26.479 1 91.54 128 LYS B C 1
ATOM 3263 O O . LYS B 1 128 ? -5.159 26.162 26.835 1 91.54 128 LYS B O 1
ATOM 3268 N N . TYR B 1 129 ? -3.512 24.719 27.165 1 86.95 129 TYR B N 1
ATOM 3269 C CA . TYR B 1 129 ? -4.025 24.316 28.469 1 86.95 129 TYR B CA 1
ATOM 3270 C C . TYR B 1 129 ? -3.008 24.6 29.568 1 86.95 129 TYR B C 1
ATOM 3272 O O . TYR B 1 129 ? -1.8 24.487 29.348 1 86.95 129 TYR B O 1
ATOM 3280 N N . GLY B 1 130 ? -3.595 24.95 30.672 1 83.78 130 GLY B N 1
ATOM 3281 C CA . GLY B 1 130 ? -2.747 25.159 31.834 1 83.78 130 GLY B CA 1
ATOM 3282 C C . GLY B 1 130 ? -2.436 23.878 32.585 1 83.78 130 GLY B C 1
ATOM 3283 O O . GLY B 1 130 ? -2.822 22.79 32.152 1 83.78 130 GLY B O 1
ATOM 3284 N N . ASP B 1 131 ? -1.711 23.985 33.69 1 81.93 131 ASP B N 1
ATOM 3285 C CA . ASP B 1 131 ? -1.292 22.85 34.507 1 81.93 131 ASP B CA 1
ATOM 3286 C C . ASP B 1 131 ? -2.498 22.131 35.108 1 81.93 131 ASP B C 1
ATOM 3288 O O . ASP B 1 131 ? -2.425 20.94 35.419 1 81.93 131 ASP B O 1
ATOM 3292 N N . ASP B 1 132 ? -3.548 22.862 35.204 1 78.74 132 ASP B N 1
ATOM 3293 C CA . ASP B 1 132 ? -4.742 22.298 35.825 1 78.74 132 ASP B CA 1
ATOM 3294 C C . ASP B 1 132 ? -5.618 21.593 34.792 1 78.74 132 ASP B C 1
ATOM 3296 O O . ASP B 1 132 ? -6.677 21.059 35.128 1 78.74 132 ASP B O 1
ATOM 3300 N N . GLY B 1 133 ? -5.132 21.66 33.519 1 79.69 133 GLY B N 1
ATOM 3301 C CA . GLY B 1 133 ? -5.889 21.007 32.463 1 79.69 133 GLY B CA 1
ATOM 3302 C C . GLY B 1 133 ? -6.967 21.891 31.865 1 79.69 133 GLY B C 1
ATOM 3303 O O . GLY B 1 133 ? -7.67 21.482 30.939 1 79.69 133 GLY B O 1
ATOM 3304 N N . ASN B 1 134 ? -7.069 23.077 32.396 1 84.75 134 ASN B N 1
ATOM 3305 C CA . ASN B 1 134 ? -8.046 24.026 31.874 1 84.75 134 ASN B CA 1
ATOM 3306 C C . ASN B 1 134 ? -7.439 24.922 30.799 1 84.75 134 ASN B C 1
ATOM 3308 O O . ASN B 1 134 ? -6.228 25.152 30.787 1 84.75 134 ASN B O 1
ATOM 3312 N N . PRO B 1 135 ? -8.356 25.336 29.896 1 86.81 135 PRO B N 1
ATOM 3313 C CA . PRO B 1 135 ? -7.838 26.263 28.886 1 86.81 135 PRO B CA 1
ATOM 3314 C C . PRO B 1 135 ? -7.204 27.509 29.499 1 86.81 135 PRO B C 1
ATOM 3316 O O . PRO B 1 135 ? -7.777 28.113 30.41 1 86.81 135 PRO B O 1
ATOM 3319 N N . SER B 1 136 ? -5.996 27.786 29.093 1 86.43 136 SER B N 1
ATOM 3320 C CA . SER B 1 136 ? -5.251 28.894 29.681 1 86.43 136 SER B CA 1
ATOM 3321 C C . SER B 1 136 ? -5.332 30.141 28.806 1 86.43 136 SER B C 1
ATOM 3323 O O . SER B 1 136 ? -5.044 31.248 29.266 1 86.43 136 SER B O 1
ATOM 3325 N N . GLN B 1 137 ? -5.594 30.05 27.508 1 86.81 137 GLN B N 1
ATOM 3326 C CA . GLN B 1 137 ? -5.719 31.143 26.55 1 86.81 137 GLN B CA 1
ATOM 3327 C C . GLN B 1 137 ? -6.897 30.914 25.606 1 86.81 137 GLN B C 1
ATOM 3329 O O . GLN B 1 137 ? -7.429 29.805 25.527 1 86.81 137 GLN B O 1
ATOM 3334 N N . SER B 1 138 ? -7.278 31.94 25.051 1 89.83 138 SER B N 1
ATOM 3335 C CA . SER B 1 138 ? -8.325 31.812 24.042 1 89.83 138 SER B CA 1
ATOM 3336 C C . SER B 1 138 ? -7.875 30.923 22.888 1 89.83 138 SER B C 1
ATOM 3338 O O . SER B 1 138 ? -6.71 30.96 22.486 1 89.83 138 SER B O 1
ATOM 3340 N N . PRO B 1 139 ? -8.769 30.177 22.366 1 90.08 139 PRO B N 1
ATOM 3341 C CA . PRO B 1 139 ? -8.431 29.322 21.226 1 90.08 139 PRO B CA 1
ATOM 3342 C C . PRO B 1 139 ? -7.947 30.117 20.015 1 90.08 139 PRO B C 1
ATOM 3344 O O . PRO B 1 139 ? -8.443 31.216 19.755 1 90.08 139 PRO B O 1
ATOM 3347 N N . GLU B 1 140 ? -6.939 29.604 19.42 1 91.18 140 GLU B N 1
ATOM 3348 C CA . GLU B 1 140 ? -6.417 30.209 18.198 1 91.18 140 GLU B CA 1
ATOM 3349 C C . GLU B 1 140 ? -6.814 29.397 16.968 1 91.18 140 GLU B C 1
ATOM 3351 O O . GLU B 1 140 ? -6.519 28.202 16.885 1 91.18 140 GLU B O 1
ATOM 3356 N N . PRO B 1 141 ? -7.478 30.071 16.07 1 91.73 141 PRO B N 1
ATOM 3357 C CA . PRO B 1 141 ? -7.838 29.33 14.858 1 91.73 141 PRO B CA 1
ATOM 3358 C C . PRO B 1 141 ? -6.621 28.761 14.132 1 91.73 141 PRO B C 1
ATOM 3360 O O . PRO B 1 141 ? -5.564 29.397 14.098 1 91.73 141 PRO B O 1
ATOM 3363 N N . LEU B 1 142 ? -6.754 27.558 13.694 1 90.43 142 LEU B N 1
ATOM 3364 C CA . LEU B 1 142 ? -5.696 26.969 12.879 1 90.43 142 LEU B CA 1
ATOM 3365 C C . LEU B 1 142 ? -5.658 27.606 11.494 1 90.43 142 LEU B C 1
ATOM 3367 O O . LEU B 1 142 ? -6.609 27.476 10.72 1 90.43 142 LEU B O 1
ATOM 3371 N N . VAL B 1 143 ? -4.529 28.217 11.211 1 89.81 143 VAL B N 1
ATOM 3372 C CA . VAL B 1 143 ? -4.42 28.9 9.926 1 89.81 143 VAL B CA 1
ATOM 3373 C C . VAL B 1 143 ? -3.673 28.014 8.932 1 89.81 143 VAL B C 1
ATOM 3375 O O . VAL B 1 143 ? -2.719 27.324 9.3 1 89.81 143 VAL B O 1
ATOM 3378 N N . PRO B 1 144 ? -4.097 28.061 7.725 1 90.51 144 PRO B N 1
ATOM 3379 C CA . PRO B 1 144 ? -3.524 27.197 6.691 1 90.51 144 PRO B CA 1
ATOM 3380 C C . PRO B 1 144 ? -2.006 27.328 6.587 1 90.51 144 PRO B C 1
ATOM 3382 O O . PRO B 1 144 ? -1.317 26.347 6.296 1 90.51 144 PRO B O 1
ATOM 3385 N N . GLU B 1 145 ? -1.418 28.487 6.921 1 88.98 145 GLU B N 1
ATOM 3386 C CA . GLU B 1 145 ? 0.011 28.752 6.781 1 88.98 145 GLU B CA 1
ATOM 3387 C C . GLU B 1 145 ? 0.822 27.966 7.808 1 88.98 145 GLU B C 1
ATOM 3389 O O . GLU B 1 145 ? 2.032 27.795 7.651 1 88.98 145 GLU B O 1
ATOM 3394 N N . ARG B 1 146 ? 0.162 27.524 8.815 1 92.09 146 ARG B N 1
ATOM 3395 C CA . ARG B 1 146 ? 0.847 26.797 9.878 1 92.09 146 ARG B CA 1
ATOM 3396 C C . ARG B 1 146 ? 0.589 25.297 9.769 1 92.09 146 ARG B C 1
ATOM 3398 O O . ARG B 1 146 ? 0.846 24.548 10.714 1 92.09 146 ARG B O 1
ATOM 3405 N N . VAL B 1 147 ? 0.018 24.97 8.635 1 95.7 147 VAL B N 1
ATOM 3406 C CA . VAL B 1 147 ? -0.25 23.554 8.402 1 95.7 147 VAL B CA 1
ATOM 3407 C C . VAL B 1 147 ? 0.54 23.071 7.188 1 95.7 147 VAL B C 1
ATOM 3409 O O . VAL B 1 147 ? 0.531 23.717 6.137 1 95.7 147 VAL B O 1
ATOM 3412 N N . GLY B 1 148 ? 1.339 22.009 7.385 1 96.11 148 GLY B N 1
ATOM 3413 C CA . GLY B 1 148 ? 1.942 21.303 6.266 1 96.11 148 GLY B CA 1
ATOM 3414 C C . GLY B 1 148 ? 1.154 20.078 5.839 1 96.11 148 GLY B C 1
ATOM 3415 O O . GLY B 1 148 ? 0.633 19.344 6.682 1 96.11 148 GLY B O 1
ATOM 3416 N N . ILE B 1 149 ? 1.042 19.88 4.494 1 95.99 149 ILE B N 1
ATOM 3417 C CA . ILE B 1 149 ? 0.302 18.72 4.01 1 95.99 149 ILE B CA 1
ATOM 3418 C C . ILE B 1 149 ? 1.084 18.043 2.886 1 95.99 149 ILE B C 1
ATOM 3420 O O . ILE B 1 149 ? 1.661 18.717 2.029 1 95.99 149 ILE B O 1
ATOM 3424 N N . VAL B 1 150 ? 1.191 16.755 2.997 1 96.95 150 VAL B N 1
ATOM 3425 C CA . VAL B 1 150 ? 1.75 15.927 1.934 1 96.95 150 VAL B CA 1
ATOM 3426 C C . VAL B 1 150 ? 0.691 14.951 1.427 1 96.95 150 VAL B C 1
ATOM 3428 O O . VAL B 1 150 ? 0.23 14.083 2.171 1 96.95 150 VAL B O 1
ATOM 3431 N N . PHE B 1 151 ? 0.346 15.063 0.146 1 94.72 151 PHE B N 1
ATOM 3432 C CA . PHE B 1 151 ? -0.679 14.226 -0.466 1 94.72 151 PHE B CA 1
ATOM 3433 C C . PHE B 1 151 ? -0.103 12.876 -0.876 1 94.72 151 PHE B C 1
ATOM 3435 O O . PHE B 1 151 ? 1.111 12.671 -0.821 1 94.72 151 PHE B O 1
ATOM 3442 N N . GLN B 1 152 ? -1.117 12.085 -1.198 1 93.48 152 GLN B N 1
ATOM 3443 C CA . GLN B 1 152 ? -0.739 10.782 -1.736 1 93.48 152 GLN B CA 1
ATOM 3444 C C . GLN B 1 152 ? -0.006 10.929 -3.067 1 93.48 152 GLN B C 1
ATOM 3446 O O . GLN B 1 152 ? -0.499 11.59 -3.983 1 93.48 152 GLN B O 1
ATOM 3451 N N . PHE B 1 153 ? 1.131 10.58 -3.268 1 94.58 153 PHE B N 1
ATOM 3452 C CA . PHE B 1 153 ? 1.981 10.627 -4.452 1 94.58 153 PHE B CA 1
ATOM 3453 C C . PHE B 1 153 ? 2.379 12.062 -4.777 1 94.58 153 PHE B C 1
ATOM 3455 O O . PHE B 1 153 ? 2.093 12.559 -5.868 1 94.58 153 PHE B O 1
ATOM 3462 N N . PRO B 1 154 ? 3 12.638 -3.872 1 95.21 154 PRO B N 1
ATOM 3463 C CA . PRO B 1 154 ? 3.345 14.053 -4.029 1 95.21 154 PRO B CA 1
ATOM 3464 C C . PRO B 1 154 ? 4.254 14.308 -5.23 1 95.21 154 PRO B C 1
ATOM 3466 O O . PRO B 1 154 ? 4.305 15.429 -5.742 1 95.21 154 PRO B O 1
ATOM 3469 N N . GLU B 1 155 ? 4.978 13.319 -5.681 1 94.08 155 GLU B N 1
ATOM 3470 C CA . GLU B 1 155 ? 5.924 13.472 -6.783 1 94.08 155 GLU B CA 1
ATOM 3471 C C . GLU B 1 155 ? 5.213 13.897 -8.065 1 94.08 155 GLU B C 1
ATOM 3473 O O . GLU B 1 155 ? 5.847 14.404 -8.993 1 94.08 155 GLU B O 1
ATOM 3478 N N . ARG B 1 156 ? 3.965 13.636 -8.118 1 92.97 156 ARG B N 1
ATOM 3479 C CA . ARG B 1 156 ? 3.187 14.006 -9.295 1 92.97 156 ARG B CA 1
ATOM 3480 C C . ARG B 1 156 ? 3.032 15.519 -9.397 1 92.97 156 ARG B C 1
ATOM 3482 O O . ARG B 1 156 ? 2.624 16.039 -10.438 1 92.97 156 ARG B O 1
ATOM 3489 N N . TYR B 1 157 ? 3.405 16.242 -8.345 1 92.09 157 TYR B N 1
ATOM 3490 C CA . TYR B 1 157 ? 3.18 17.682 -8.295 1 92.09 157 TYR B CA 1
ATOM 3491 C C . TYR B 1 157 ? 4.501 18.441 -8.301 1 92.09 157 TYR B C 1
ATOM 3493 O O . TYR B 1 157 ? 4.528 19.655 -8.083 1 92.09 157 TYR B O 1
ATOM 3501 N N . PHE B 1 158 ? 5.587 17.723 -8.394 1 94.77 158 PHE B N 1
ATOM 3502 C CA . PHE B 1 158 ? 6.872 18.397 -8.541 1 94.77 158 PHE B CA 1
ATOM 3503 C C . PHE B 1 158 ? 6.93 19.171 -9.852 1 94.77 158 PHE B C 1
ATOM 3505 O O . PHE B 1 158 ? 6.47 18.684 -10.887 1 94.77 158 PHE B O 1
ATOM 3512 N N . VAL B 1 159 ? 7.528 20.33 -9.906 1 93.94 159 VAL B N 1
ATOM 3513 C CA . VAL B 1 159 ? 7.491 21.154 -11.11 1 93.94 159 VAL B CA 1
ATOM 3514 C C . VAL B 1 159 ? 8.886 21.7 -11.406 1 93.94 159 VAL B C 1
ATOM 3516 O O . VAL B 1 159 ? 9.163 22.14 -12.524 1 93.94 159 VAL B O 1
ATOM 3519 N N . ALA B 1 160 ? 9.773 21.708 -10.459 1 94.45 160 ALA B N 1
ATOM 3520 C CA . ALA B 1 160 ? 11.076 22.348 -10.617 1 94.45 160 ALA B CA 1
ATOM 3521 C C . ALA B 1 160 ? 12.111 21.361 -11.149 1 94.45 160 ALA B C 1
ATOM 3523 O O . ALA B 1 160 ? 11.897 20.147 -11.113 1 94.45 160 ALA B O 1
ATOM 3524 N N . ASP B 1 161 ? 13.185 21.907 -11.539 1 95.02 161 ASP B N 1
ATOM 3525 C CA . ASP B 1 161 ? 14.23 21.095 -12.155 1 95.02 161 ASP B CA 1
ATOM 3526 C C . ASP B 1 161 ? 15.299 20.709 -11.135 1 95.02 161 ASP B C 1
ATOM 3528 O O . ASP B 1 161 ? 16.12 19.827 -11.392 1 95.02 161 ASP B O 1
ATOM 3532 N N . THR B 1 162 ? 15.278 21.404 -10.082 1 96.48 162 THR B N 1
ATOM 3533 C CA . THR B 1 162 ? 16.253 21.08 -9.047 1 96.48 162 THR B CA 1
ATOM 3534 C C . THR B 1 162 ? 15.571 20.926 -7.691 1 96.48 162 THR B C 1
ATOM 3536 O O . THR B 1 162 ? 14.485 21.467 -7.471 1 96.48 162 THR B O 1
ATOM 3539 N N . VAL B 1 163 ? 16.202 20.219 -6.842 1 95.39 163 VAL B N 1
ATOM 3540 C CA . VAL B 1 163 ? 15.719 20.037 -5.477 1 95.39 163 VAL B CA 1
ATOM 3541 C C . VAL B 1 163 ? 15.592 21.394 -4.789 1 95.39 163 VAL B C 1
ATOM 3543 O O . VAL B 1 163 ? 14.589 21.669 -4.125 1 95.39 163 VAL B O 1
ATOM 3546 N N . LEU B 1 164 ? 16.608 22.247 -5 1 93.35 164 LEU B N 1
ATOM 3547 C CA . LEU B 1 164 ? 16.601 23.573 -4.392 1 93.35 164 LEU B CA 1
ATOM 3548 C C . LEU B 1 164 ? 15.397 24.381 -4.864 1 93.35 164 LEU B C 1
ATOM 3550 O O . LEU B 1 164 ? 14.667 24.949 -4.048 1 93.35 164 LEU B O 1
ATOM 3554 N N . ASP B 1 165 ? 15.146 24.363 -6.16 1 93.2 165 ASP B N 1
ATOM 3555 C CA . ASP B 1 165 ? 14.028 25.116 -6.72 1 93.2 165 ASP B CA 1
ATOM 3556 C C . ASP B 1 165 ? 12.692 24.55 -6.244 1 93.2 165 ASP B C 1
ATOM 3558 O O . ASP B 1 165 ? 11.731 25.297 -6.047 1 93.2 165 ASP B O 1
ATOM 3562 N N . GLU B 1 166 ? 12.68 23.26 -6.061 1 94.16 166 GLU B N 1
ATOM 3563 C CA . GLU B 1 166 ? 11.445 22.621 -5.615 1 94.16 166 GLU B CA 1
ATOM 3564 C C . GLU B 1 166 ? 11.09 23.037 -4.191 1 94.16 166 GLU B C 1
ATOM 3566 O O . GLU B 1 166 ? 9.936 23.359 -3.902 1 94.16 166 GLU B O 1
ATOM 3571 N N . VAL B 1 167 ? 12.067 23.082 -3.328 1 91.88 167 VAL B N 1
ATOM 3572 C CA . VAL B 1 167 ? 11.847 23.405 -1.921 1 91.88 167 VAL B CA 1
ATOM 3573 C C . VAL B 1 167 ? 11.498 24.884 -1.778 1 91.88 167 VAL B C 1
ATOM 3575 O O . VAL B 1 167 ? 10.723 25.263 -0.897 1 91.88 167 VAL B O 1
ATOM 3578 N N . THR B 1 168 ? 12.023 25.719 -2.705 1 88.03 168 THR B N 1
ATOM 3579 C CA . THR B 1 168 ? 11.863 27.161 -2.551 1 88.03 168 THR B CA 1
ATOM 3580 C C . THR B 1 168 ? 10.765 27.685 -3.474 1 88.03 168 THR B C 1
ATOM 3582 O O . THR B 1 168 ? 10.579 28.897 -3.6 1 88.03 168 THR B O 1
ATOM 3585 N N . PHE B 1 169 ? 10.111 26.775 -4.158 1 82.52 169 PHE B N 1
ATOM 3586 C CA . PHE B 1 169 ? 9.143 27.148 -5.183 1 82.52 169 PHE B CA 1
ATOM 3587 C C . PHE B 1 169 ? 8.09 28.092 -4.615 1 82.52 169 PHE B C 1
ATOM 3589 O O . PHE B 1 169 ? 7.694 29.056 -5.274 1 82.52 169 PHE B O 1
ATOM 3596 N N . GLY B 1 170 ? 7.628 27.934 -3.463 1 76.32 170 GLY B N 1
ATOM 3597 C CA . GLY B 1 170 ? 6.561 28.74 -2.893 1 76.32 170 GLY B CA 1
ATOM 3598 C C . GLY B 1 170 ? 7.069 29.934 -2.107 1 76.32 170 GLY B C 1
ATOM 3599 O O . GLY B 1 170 ? 6.28 30.687 -1.532 1 76.32 170 GLY B O 1
ATOM 3600 N N . TRP B 1 171 ? 8.366 30.178 -2.203 1 76.91 171 TRP B N 1
ATOM 3601 C CA . TRP B 1 171 ? 8.937 31.256 -1.402 1 76.91 171 TRP B CA 1
ATOM 3602 C C . TRP B 1 171 ? 8.738 32.605 -2.084 1 76.91 171 TRP B C 1
ATOM 3604 O O . TRP B 1 171 ? 8.698 32.687 -3.314 1 76.91 171 TRP B O 1
ATOM 3614 N N . PRO B 1 172 ? 8.407 33.702 -1.263 1 65.32 172 PRO B N 1
ATOM 3615 C CA . PRO B 1 172 ? 8.31 35.043 -1.845 1 65.32 172 PRO B CA 1
ATOM 3616 C C . PRO B 1 172 ? 9.557 35.436 -2.634 1 65.32 172 PRO B C 1
ATOM 3618 O O . PRO B 1 172 ? 10.679 35.176 -2.191 1 65.32 172 PRO B O 1
ATOM 3621 N N . ARG B 1 173 ? 9.408 35.451 -4.048 1 59.8 173 ARG B N 1
ATOM 3622 C CA . ARG B 1 173 ? 10.516 35.829 -4.918 1 59.8 173 ARG B CA 1
ATOM 3623 C C . ARG B 1 173 ? 10.973 37.256 -4.634 1 59.8 173 ARG B C 1
ATOM 3625 O O . ARG B 1 173 ? 12.142 37.591 -4.833 1 59.8 173 ARG B O 1
ATOM 3632 N N . GLN B 1 174 ? 9.972 38.064 -4.432 1 54.9 174 GLN B N 1
ATOM 3633 C CA . GLN B 1 174 ? 10.337 39.472 -4.313 1 54.9 174 GLN B CA 1
ATOM 3634 C C . GLN B 1 174 ? 11.31 39.693 -3.159 1 54.9 174 GLN B C 1
ATOM 3636 O O . GLN B 1 174 ? 11.461 38.828 -2.293 1 54.9 174 GLN B O 1
ATOM 3641 N N . LYS B 1 175 ? 11.827 41.042 -3.119 1 55.65 175 LYS B N 1
ATOM 3642 C CA . LYS B 1 175 ? 12.836 41.746 -2.332 1 55.65 175 LYS B CA 1
ATOM 3643 C C . LYS B 1 175 ? 12.639 41.499 -0.839 1 55.65 175 LYS B C 1
ATOM 3645 O O . LYS B 1 175 ? 11.936 42.256 -0.167 1 55.65 175 LYS B O 1
ATOM 3650 N N . GLY B 1 176 ? 12.276 40.276 -0.48 1 56.69 176 GLY B N 1
ATOM 3651 C CA . GLY B 1 176 ? 12.233 40.288 0.973 1 56.69 176 GLY B CA 1
ATOM 3652 C C . GLY B 1 176 ? 13.479 40.881 1.602 1 56.69 176 GLY B C 1
ATOM 3653 O O . GLY B 1 176 ? 14.505 41.033 0.936 1 56.69 176 GLY B O 1
ATOM 3654 N N . ASN B 1 177 ? 13.261 41.359 2.695 1 67.44 177 ASN B N 1
ATOM 3655 C CA . ASN B 1 177 ? 14.37 41.879 3.487 1 67.44 177 ASN B CA 1
ATOM 3656 C C . ASN B 1 177 ? 15.363 40.78 3.85 1 67.44 177 ASN B C 1
ATOM 3658 O O . ASN B 1 177 ? 15.022 39.596 3.824 1 67.44 177 ASN B O 1
ATOM 3662 N N . ASP B 1 178 ? 16.507 41.058 3.75 1 74.19 178 ASP B N 1
ATOM 3663 C CA . ASP B 1 178 ? 17.66 40.223 4.069 1 74.19 178 ASP B CA 1
ATOM 3664 C C . ASP B 1 178 ? 17.357 39.295 5.243 1 74.19 178 ASP B C 1
ATOM 3666 O O . ASP B 1 178 ? 17.8 38.144 5.262 1 74.19 178 ASP B O 1
ATOM 3670 N N . GLN B 1 179 ? 16.427 39.722 6.015 1 77.41 179 GLN B N 1
ATOM 3671 C CA . GLN B 1 179 ? 16.139 38.936 7.21 1 77.41 179 GLN B CA 1
ATOM 3672 C C . GLN B 1 179 ? 15.248 37.741 6.88 1 77.41 179 GLN B C 1
ATOM 3674 O O . GLN B 1 179 ? 15.47 36.637 7.382 1 77.41 179 GLN B O 1
ATOM 3679 N N . VAL B 1 180 ? 14.289 37.922 6.005 1 76.89 180 VAL B N 1
ATOM 3680 C CA . VAL B 1 180 ? 13.37 36.857 5.616 1 76.89 180 VAL B CA 1
ATOM 3681 C C . VAL B 1 180 ? 14.121 35.789 4.826 1 76.89 180 VAL B C 1
ATOM 3683 O O . VAL B 1 180 ? 13.918 34.591 5.04 1 76.89 180 VAL B O 1
ATOM 3686 N N . ARG B 1 181 ? 15.065 36.229 4.033 1 78.06 181 ARG B N 1
ATOM 3687 C CA . ARG B 1 181 ? 15.854 35.303 3.226 1 78.06 181 ARG B CA 1
ATOM 3688 C C . ARG B 1 181 ? 16.75 34.438 4.105 1 78.06 181 ARG B C 1
ATOM 3690 O O . ARG B 1 181 ? 16.912 33.243 3.85 1 78.06 181 ARG B O 1
ATOM 3697 N N . GLU B 1 182 ? 17.297 35.059 5.084 1 83.03 182 GLU B N 1
ATOM 3698 C CA . GLU B 1 182 ? 18.155 34.321 6.006 1 83.03 182 GLU B CA 1
ATOM 3699 C C . GLU B 1 182 ? 17.361 33.275 6.783 1 83.03 182 GLU B C 1
ATOM 3701 O O . GLU B 1 182 ? 17.82 32.144 6.958 1 83.03 182 GLU B O 1
ATOM 3706 N N . LYS B 1 183 ? 16.222 33.688 7.184 1 82.49 183 LYS B N 1
ATOM 3707 C CA . LYS B 1 183 ? 15.366 32.761 7.919 1 82.49 183 LYS B CA 1
ATOM 3708 C C . LYS B 1 183 ? 14.972 31.57 7.05 1 82.49 183 LYS B C 1
ATOM 3710 O O . LYS B 1 183 ? 14.981 30.427 7.513 1 82.49 183 LYS B O 1
ATOM 3715 N N . LEU B 1 184 ? 14.731 31.867 5.844 1 82.73 184 LEU B N 1
ATOM 3716 C CA . LEU B 1 184 ? 14.326 30.815 4.917 1 82.73 184 LEU B CA 1
ATOM 3717 C C . LEU B 1 184 ? 15.495 29.886 4.605 1 82.73 184 LEU B C 1
ATOM 3719 O O . LEU B 1 184 ? 15.317 28.67 4.501 1 82.73 184 LEU B O 1
ATOM 3723 N N . ALA B 1 185 ? 16.663 30.464 4.514 1 85.44 185 ALA B N 1
ATOM 3724 C CA . ALA B 1 185 ? 17.856 29.66 4.262 1 85.44 185 ALA B CA 1
ATOM 3725 C C . ALA B 1 185 ? 18.134 28.712 5.425 1 85.44 185 ALA B C 1
ATOM 3727 O O . ALA B 1 185 ? 18.462 27.542 5.216 1 85.44 185 ALA B O 1
ATOM 3728 N N . LEU B 1 186 ? 17.924 29.199 6.592 1 89.33 186 LEU B N 1
ATOM 3729 C CA . LEU B 1 186 ? 18.105 28.368 7.777 1 89.33 186 LEU B CA 1
ATOM 3730 C C . LEU B 1 186 ? 17.036 27.282 7.848 1 89.33 186 LEU B C 1
ATOM 3732 O O . LEU B 1 186 ? 17.332 26.136 8.195 1 89.33 186 LEU B O 1
ATOM 3736 N N . GLY B 1 187 ? 15.827 27.685 7.548 1 90.6 187 GLY B N 1
ATOM 3737 C CA . GLY B 1 187 ? 14.744 26.716 7.503 1 90.6 187 GLY B CA 1
ATOM 3738 C C . GLY B 1 187 ? 14.98 25.604 6.498 1 90.6 187 GLY B C 1
ATOM 3739 O O . GLY B 1 187 ? 14.68 24.44 6.77 1 90.6 187 GLY B O 1
ATOM 3740 N N . LEU B 1 188 ? 15.563 26.016 5.403 1 90.32 188 LEU B N 1
ATOM 3741 C CA . LEU B 1 188 ? 15.871 25.054 4.35 1 90.32 188 LEU B CA 1
ATOM 3742 C C . LEU B 1 188 ? 16.882 24.021 4.836 1 90.32 188 LEU B C 1
ATOM 3744 O O . LEU B 1 188 ? 16.684 22.818 4.654 1 90.32 188 LEU B O 1
ATOM 3748 N N . GLN B 1 189 ? 17.917 24.467 5.416 1 91.9 189 GLN B N 1
ATOM 3749 C CA . GLN B 1 189 ? 18.952 23.572 5.923 1 91.9 189 GLN B CA 1
ATOM 3750 C C . GLN B 1 189 ? 18.393 22.629 6.984 1 91.9 189 GLN B C 1
ATOM 3752 O O . GLN B 1 189 ? 18.677 21.429 6.968 1 91.9 189 GLN B O 1
ATOM 3757 N N . ARG B 1 190 ? 17.639 23.153 7.823 1 93.39 190 ARG B N 1
ATOM 3758 C CA . ARG B 1 190 ? 17.019 22.349 8.872 1 93.39 190 ARG B CA 1
ATOM 3759 C C . ARG B 1 190 ? 16.106 21.283 8.277 1 93.39 190 ARG B C 1
ATOM 3761 O O . ARG B 1 190 ? 16.188 20.11 8.649 1 93.39 190 ARG B O 1
ATOM 3768 N N . ALA B 1 191 ? 15.255 21.698 7.377 1 94.54 191 ALA B N 1
ATOM 3769 C CA . ALA B 1 191 ? 14.31 20.78 6.746 1 94.54 191 ALA B CA 1
ATOM 3770 C C . ALA B 1 191 ? 15.041 19.647 6.031 1 94.54 191 ALA B C 1
ATOM 3772 O O . ALA B 1 191 ? 14.673 18.478 6.17 1 94.54 191 ALA B O 1
ATOM 3773 N N . ILE B 1 192 ? 16.09 19.97 5.332 1 94.68 192 ILE B N 1
ATOM 3774 C CA . ILE B 1 192 ? 16.881 18.995 4.588 1 94.68 192 ILE B CA 1
ATOM 3775 C C . ILE B 1 192 ? 17.513 17.997 5.556 1 94.68 192 ILE B C 1
ATOM 3777 O O . ILE B 1 192 ? 17.499 16.789 5.308 1 94.68 192 ILE B O 1
ATOM 3781 N N . ASN B 1 193 ? 17.959 18.482 6.635 1 94 193 ASN B N 1
ATOM 3782 C CA . ASN B 1 193 ? 18.567 17.623 7.645 1 94 193 ASN B CA 1
ATOM 3783 C C . ASN B 1 193 ? 17.53 16.726 8.316 1 94 193 ASN B C 1
ATOM 3785 O O . ASN B 1 193 ? 17.772 15.536 8.521 1 94 193 ASN B O 1
ATOM 3789 N N . TRP B 1 194 ? 16.402 17.253 8.624 1 93.9 194 TRP B N 1
ATOM 3790 C CA . TRP B 1 194 ? 15.335 16.515 9.292 1 93.9 194 TRP B CA 1
ATOM 3791 C C . TRP B 1 194 ? 14.917 15.3 8.471 1 93.9 194 TRP B C 1
ATOM 3793 O O . TRP B 1 194 ? 14.588 14.25 9.028 1 93.9 194 TRP B O 1
ATOM 3803 N N . VAL B 1 195 ? 14.973 15.426 7.111 1 95.7 195 VAL B N 1
ATOM 3804 C CA . VAL B 1 195 ? 14.405 14.358 6.296 1 95.7 195 VAL B CA 1
ATOM 3805 C C . VAL B 1 195 ? 15.526 13.492 5.725 1 95.7 195 VAL B C 1
ATOM 3807 O O . VAL B 1 195 ? 15.274 12.585 4.928 1 95.7 195 VAL B O 1
ATOM 3810 N N . GLY B 1 196 ? 16.771 13.787 6.003 1 93.18 196 GLY B N 1
ATOM 3811 C CA . GLY B 1 196 ? 17.9 12.964 5.596 1 93.18 196 GLY B CA 1
ATOM 3812 C C . GLY B 1 196 ? 18.272 13.144 4.136 1 93.18 196 GLY B C 1
ATOM 3813 O O . GLY B 1 196 ? 18.614 12.176 3.454 1 93.18 196 GLY B O 1
ATOM 3814 N N . LEU B 1 197 ? 18.151 14.331 3.637 1 93.33 197 LEU B N 1
ATOM 3815 C CA . LEU B 1 197 ? 18.499 14.616 2.249 1 93.33 197 LEU B CA 1
ATOM 3816 C C . LEU B 1 197 ? 19.877 15.262 2.155 1 93.33 197 LEU B C 1
ATOM 3818 O O . LEU B 1 197 ? 20.296 15.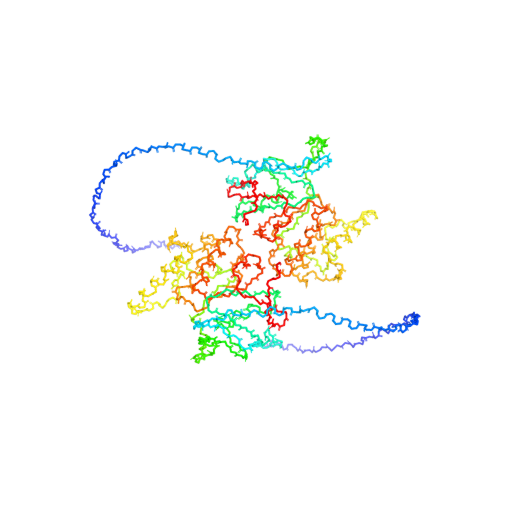687 1.076 1 93.33 197 LEU B O 1
ATOM 3822 N N . SER B 1 198 ? 20.595 15.374 3.195 1 91.48 198 SER B N 1
ATOM 3823 C CA . SER B 1 198 ? 21.88 16.065 3.239 1 91.48 198 SER B CA 1
ATOM 3824 C C . SER B 1 198 ? 22.884 15.427 2.285 1 91.48 198 SER B C 1
ATOM 3826 O O . SER B 1 198 ? 23.816 16.088 1.822 1 91.48 198 SER B O 1
ATOM 3828 N N . GLY B 1 199 ? 22.73 14.187 1.859 1 89.72 199 GLY B N 1
ATOM 3829 C CA . GLY B 1 199 ? 23.674 13.498 0.994 1 89.72 199 GLY B CA 1
ATOM 3830 C C . GLY B 1 199 ? 23.378 13.683 -0.482 1 89.72 199 GLY B C 1
ATOM 3831 O O . GLY B 1 199 ? 24.118 13.192 -1.336 1 89.72 199 GLY B O 1
ATOM 3832 N N . ILE B 1 200 ? 22.349 14.42 -0.763 1 91.26 200 ILE B N 1
ATOM 3833 C CA . ILE B 1 200 ? 21.959 14.62 -2.155 1 91.26 200 ILE B CA 1
ATOM 3834 C C . ILE B 1 200 ? 22.268 16.055 -2.576 1 91.26 200 ILE B C 1
ATOM 3836 O O . ILE B 1 200 ? 22.051 16.995 -1.807 1 91.26 200 ILE B O 1
ATOM 3840 N N . SER B 1 201 ? 22.757 16.26 -3.776 1 93.96 201 SER B N 1
ATOM 3841 C CA . SER B 1 201 ? 23.001 17.593 -4.32 1 93.96 201 SER B CA 1
ATOM 3842 C C . SER B 1 201 ? 21.698 18.363 -4.501 1 93.96 201 SER B C 1
ATOM 3844 O O . SER B 1 201 ? 20.705 17.81 -4.98 1 93.96 201 SER B O 1
ATOM 3846 N N . LEU B 1 202 ? 21.717 19.58 -4.198 1 93.16 202 LEU B N 1
ATOM 3847 C CA . LEU B 1 202 ? 20.547 20.441 -4.328 1 93.16 202 LEU B CA 1
ATOM 3848 C C . LEU B 1 202 ? 20.257 20.746 -5.794 1 93.16 202 LEU B C 1
ATOM 3850 O O . LEU B 1 202 ? 19.171 21.224 -6.13 1 93.16 202 LEU B O 1
ATOM 3854 N N . ASP B 1 203 ? 21.208 20.451 -6.628 1 95 203 ASP B N 1
ATOM 3855 C CA . ASP B 1 203 ? 21.038 20.67 -8.061 1 95 203 ASP B CA 1
ATOM 3856 C C . ASP B 1 203 ? 20.457 19.432 -8.741 1 95 203 ASP B C 1
ATOM 3858 O O . ASP B 1 203 ? 20.173 19.452 -9.94 1 95 203 ASP B O 1
ATOM 3862 N N . THR B 1 204 ? 20.247 18.519 -7.985 1 96.04 204 THR B N 1
ATOM 3863 C CA . THR B 1 204 ? 19.702 17.277 -8.523 1 96.04 204 THR B CA 1
ATOM 3864 C C . THR B 1 204 ? 18.274 17.484 -9.02 1 96.04 204 THR B C 1
ATOM 3866 O O . THR B 1 204 ? 17.505 18.239 -8.42 1 96.04 204 THR B O 1
ATOM 3869 N N . ASN B 1 205 ? 17.938 16.843 -10.128 1 97 205 ASN B N 1
ATOM 3870 C CA . ASN B 1 205 ? 16.568 16.835 -10.631 1 97 205 ASN B CA 1
ATOM 3871 C C . ASN B 1 205 ? 15.65 15.999 -9.743 1 97 205 ASN B C 1
ATOM 3873 O O . ASN B 1 205 ? 15.896 14.809 -9.534 1 97 205 ASN B O 1
ATOM 3877 N N . PRO B 1 206 ? 14.61 16.525 -9.198 1 96.68 206 PRO B N 1
ATOM 3878 C CA . PRO B 1 206 ? 13.702 15.802 -8.304 1 96.68 206 PRO B CA 1
ATOM 3879 C C . PRO B 1 206 ? 13.124 14.541 -8.944 1 96.68 206 PRO B C 1
ATOM 3881 O O . PRO B 1 206 ? 12.895 13.544 -8.255 1 96.68 206 PRO B O 1
ATOM 3884 N N . HIS B 1 207 ? 12.863 14.549 -10.245 1 95.12 207 HIS B N 1
ATOM 3885 C CA . HIS B 1 207 ? 12.224 13.44 -10.944 1 95.12 207 HIS B CA 1
ATOM 3886 C C . HIS B 1 207 ? 13.169 12.249 -11.065 1 95.12 207 HIS B C 1
ATOM 3888 O O . HIS B 1 207 ? 12.734 11.134 -11.364 1 95.12 207 HIS B O 1
ATOM 3894 N N . SER B 1 208 ? 14.437 12.422 -10.819 1 94.95 208 SER B N 1
ATOM 3895 C CA . SER B 1 208 ? 15.426 11.353 -10.904 1 94.95 208 SER B CA 1
ATOM 3896 C C . SER B 1 208 ? 15.598 10.652 -9.561 1 94.95 208 SER B C 1
ATOM 3898 O O . SER B 1 208 ? 16.256 9.612 -9.477 1 94.95 208 SER B O 1
ATOM 3900 N N . LEU B 1 209 ? 15.023 11.172 -8.526 1 94.76 209 LEU B N 1
ATOM 3901 C CA . LEU B 1 209 ? 15.125 10.6 -7.188 1 94.76 209 LEU B CA 1
ATOM 3902 C C . LEU B 1 209 ? 14.313 9.314 -7.083 1 94.76 209 LEU B C 1
ATOM 3904 O O . LEU B 1 209 ? 13.34 9.127 -7.817 1 94.76 209 LEU B O 1
ATOM 3908 N N . SER B 1 210 ? 14.732 8.427 -6.201 1 92.9 210 SER B N 1
ATOM 3909 C CA . SER B 1 210 ? 13.924 7.256 -5.88 1 92.9 210 SER B CA 1
ATOM 3910 C C . SER B 1 210 ? 12.625 7.653 -5.186 1 92.9 210 SER B C 1
ATOM 3912 O O . SER B 1 210 ? 12.479 8.793 -4.738 1 92.9 210 SER B O 1
ATOM 3914 N N . GLY B 1 211 ? 11.662 6.794 -5.119 1 93.16 211 GLY B N 1
ATOM 3915 C CA . GLY B 1 211 ? 10.387 7.056 -4.47 1 93.16 211 GLY B CA 1
ATOM 3916 C C . GLY B 1 211 ? 10.534 7.532 -3.037 1 93.16 211 GLY B C 1
ATOM 3917 O O . GLY B 1 211 ? 9.866 8.482 -2.622 1 93.16 211 GLY B O 1
ATOM 3918 N N . GLY B 1 212 ? 11.413 6.828 -2.292 1 94.69 212 GLY B N 1
ATOM 3919 C CA . GLY B 1 212 ? 11.655 7.222 -0.913 1 94.69 212 GLY B CA 1
ATOM 3920 C C . GLY B 1 212 ? 12.218 8.625 -0.783 1 94.69 212 GLY B C 1
ATOM 3921 O O . GLY B 1 212 ? 11.808 9.384 0.098 1 94.69 212 GLY B O 1
ATOM 3922 N N . TYR B 1 213 ? 13.102 9.007 -1.646 1 95.71 213 TYR B N 1
ATOM 3923 C CA . TYR B 1 213 ? 13.71 10.331 -1.594 1 95.71 213 TYR B CA 1
ATOM 3924 C C . TYR B 1 213 ? 12.741 11.397 -2.092 1 95.71 213 TYR B C 1
ATOM 3926 O O . TYR B 1 213 ? 12.761 12.534 -1.616 1 95.71 213 TYR B O 1
ATOM 3934 N N . LYS B 1 214 ? 11.916 10.976 -3.026 1 96.91 214 LYS B N 1
ATOM 3935 C CA . LYS B 1 214 ? 10.857 11.894 -3.436 1 96.91 214 LYS B CA 1
ATOM 3936 C C . LYS B 1 214 ? 9.929 12.22 -2.268 1 96.91 214 LYS B C 1
ATOM 3938 O O . LYS B 1 214 ? 9.506 13.366 -2.106 1 96.91 214 LYS B O 1
ATOM 3943 N N . ARG B 1 215 ? 9.656 11.184 -1.472 1 97.44 215 ARG B N 1
ATOM 3944 C CA . ARG B 1 215 ? 8.816 11.397 -0.297 1 97.44 215 ARG B CA 1
ATOM 3945 C C . ARG B 1 215 ? 9.501 12.318 0.707 1 97.44 215 ARG B C 1
ATOM 3947 O O . ARG B 1 215 ? 8.866 13.21 1.273 1 97.44 215 ARG B O 1
ATOM 3954 N N . ARG B 1 216 ? 10.782 12.147 0.881 1 96.84 216 ARG B N 1
ATOM 3955 C CA . ARG B 1 216 ? 11.561 12.999 1.773 1 96.84 216 ARG B CA 1
ATOM 3956 C C . ARG B 1 216 ? 11.559 14.445 1.29 1 96.84 216 ARG B C 1
ATOM 3958 O O . ARG B 1 216 ? 11.413 15.372 2.09 1 96.84 216 ARG B O 1
ATOM 3965 N N . LEU B 1 217 ? 11.739 14.595 -0.002 1 97.12 217 LEU B N 1
ATOM 3966 C CA . LEU B 1 217 ? 11.714 15.936 -0.575 1 97.12 217 LEU B CA 1
ATOM 3967 C C . LEU B 1 217 ? 10.367 16.607 -0.329 1 97.12 217 LEU B C 1
ATOM 3969 O O . LEU B 1 217 ? 10.312 17.774 0.065 1 97.12 217 LEU B O 1
ATOM 3973 N N . ALA B 1 218 ? 9.286 15.879 -0.542 1 97.38 218 ALA B N 1
ATOM 3974 C CA . ALA B 1 218 ? 7.948 16.408 -0.294 1 97.38 218 ALA B CA 1
ATOM 3975 C C . ALA B 1 218 ? 7.794 16.852 1.158 1 97.38 218 ALA B C 1
ATOM 3977 O O . ALA B 1 218 ? 7.194 17.893 1.435 1 97.38 218 ALA B O 1
ATOM 3978 N N . LEU B 1 219 ? 8.321 16.085 2.055 1 97.2 219 LEU B N 1
ATOM 3979 C CA . LEU B 1 219 ? 8.285 16.432 3.472 1 97.2 219 LEU B CA 1
ATOM 3980 C C . LEU B 1 219 ? 9.108 17.686 3.746 1 97.2 219 LEU B C 1
ATOM 3982 O O . LEU B 1 219 ? 8.668 18.574 4.48 1 97.2 219 LEU B O 1
ATOM 3986 N N . ALA B 1 220 ? 10.275 17.751 3.163 1 96.44 220 ALA B N 1
ATOM 3987 C CA . ALA B 1 220 ? 11.146 18.906 3.362 1 96.44 220 ALA B CA 1
ATOM 3988 C C . ALA B 1 220 ? 10.443 20.199 2.959 1 96.44 220 ALA B C 1
ATOM 3990 O O . ALA B 1 220 ? 10.534 21.208 3.663 1 96.44 220 ALA B O 1
ATOM 3991 N N . ILE B 1 221 ? 9.756 20.148 1.898 1 95.22 221 ILE B N 1
ATOM 3992 C CA . ILE B 1 221 ? 9.049 21.315 1.381 1 95.22 221 ILE B CA 1
ATOM 3993 C C . ILE B 1 221 ? 8.08 21.84 2.438 1 95.22 221 ILE B C 1
ATOM 3995 O O . ILE B 1 221 ? 7.959 23.052 2.631 1 95.22 221 ILE B O 1
ATOM 3999 N N . GLN B 1 222 ? 7.464 20.945 3.15 1 94.94 222 GLN B N 1
ATOM 4000 C CA . GLN B 1 222 ? 6.452 21.332 4.127 1 94.94 222 GLN B CA 1
ATOM 4001 C C . GLN B 1 222 ? 7.092 21.717 5.458 1 94.94 222 GLN B C 1
ATOM 4003 O O . GLN B 1 222 ? 6.463 22.379 6.286 1 94.94 222 GLN B O 1
ATOM 4008 N N . LEU B 1 223 ? 8.338 21.392 5.686 1 95.23 223 LEU B N 1
ATOM 4009 C CA . LEU B 1 223 ? 8.952 21.534 7.001 1 95.23 223 LEU B CA 1
ATOM 4010 C C . LEU B 1 223 ? 9.793 22.804 7.074 1 95.23 223 LEU B C 1
ATOM 4012 O O . LEU B 1 223 ? 10.255 23.187 8.152 1 95.23 223 LEU B O 1
ATOM 4016 N N . VAL B 1 224 ? 9.986 23.481 5.992 1 92 224 VAL B N 1
ATOM 4017 C CA . VAL B 1 224 ? 10.842 24.661 5.93 1 92 224 VAL B CA 1
ATOM 4018 C C . VAL B 1 224 ? 10.358 25.704 6.934 1 92 224 VAL B C 1
ATOM 4020 O O . VAL B 1 224 ? 11.165 26.353 7.603 1 92 224 VAL B O 1
ATOM 4023 N N . GLN B 1 225 ? 9.104 25.851 7.074 1 88.92 225 GLN B N 1
ATOM 4024 C CA . GLN B 1 225 ? 8.568 26.862 7.979 1 88.92 225 GLN B CA 1
ATOM 4025 C C . GLN B 1 225 ? 8.099 26.234 9.288 1 88.92 225 GLN B C 1
ATOM 4027 O O . GLN B 1 225 ? 7.436 26.889 10.095 1 88.92 225 GLN B O 1
ATOM 4032 N N . VAL B 1 226 ? 8.338 24.967 9.52 1 91.25 226 VAL B N 1
ATOM 4033 C CA . VAL B 1 226 ? 7.999 24.219 10.726 1 91.25 226 VAL B CA 1
ATOM 4034 C C . VAL B 1 226 ? 6.515 24.39 11.041 1 91.25 226 VAL B C 1
ATOM 4036 O O . VAL B 1 226 ? 6.141 25.227 11.866 1 91.25 226 VAL B O 1
ATOM 4039 N N . PRO B 1 227 ? 5.688 23.67 10.554 1 93.98 227 PRO B N 1
ATOM 4040 C CA . PRO B 1 227 ? 4.247 23.793 10.784 1 93.98 227 PRO B CA 1
ATOM 4041 C C . PRO B 1 227 ? 3.835 23.366 12.191 1 93.98 227 PRO B C 1
ATOM 4043 O O . PRO B 1 227 ? 4.591 22.671 12.875 1 93.98 227 PRO B O 1
ATOM 4046 N N . ASP B 1 228 ? 2.658 23.873 12.634 1 92.95 228 ASP B N 1
ATOM 4047 C CA . ASP B 1 228 ? 2.074 23.423 13.894 1 92.95 228 ASP B CA 1
ATOM 4048 C C . ASP B 1 228 ? 1.491 22.018 13.759 1 92.95 228 ASP B C 1
ATOM 4050 O O . ASP B 1 228 ? 1.429 21.27 14.736 1 92.95 228 ASP B O 1
ATOM 4054 N N . LEU B 1 229 ? 1.126 21.74 12.54 1 96.91 229 LEU B N 1
ATOM 4055 C CA . LEU B 1 229 ? 0.521 20.449 12.229 1 96.91 229 LEU B CA 1
ATOM 4056 C C . LEU B 1 229 ? 0.991 19.942 10.869 1 96.91 229 LEU B C 1
ATOM 4058 O O . LEU B 1 229 ? 0.922 20.666 9.874 1 96.91 229 LEU B O 1
ATOM 4062 N N . LEU B 1 230 ? 1.564 18.774 10.853 1 97.71 230 LEU B N 1
ATOM 4063 C CA . LEU B 1 230 ? 1.94 18.101 9.614 1 97.71 230 LEU B CA 1
ATOM 4064 C C . LEU B 1 230 ? 0.946 16.997 9.272 1 97.71 230 LEU B C 1
ATOM 4066 O O . LEU B 1 230 ? 0.746 16.069 10.06 1 97.71 230 LEU B O 1
ATOM 4070 N N . ILE B 1 231 ? 0.279 17.089 8.138 1 98.3 231 ILE B N 1
ATOM 4071 C CA . ILE B 1 231 ? -0.72 16.127 7.688 1 98.3 231 ILE B CA 1
ATOM 4072 C C . ILE B 1 231 ? -0.147 15.28 6.554 1 98.3 231 ILE B C 1
ATOM 4074 O O . ILE B 1 231 ? 0.422 15.813 5.598 1 98.3 231 ILE B O 1
ATOM 4078 N N . LEU B 1 232 ? -0.289 14.031 6.684 1 98.18 232 LEU B N 1
ATOM 4079 C CA . LEU B 1 232 ? 0.18 13.12 5.646 1 98.18 232 LEU B CA 1
ATOM 4080 C C . LEU B 1 232 ? -0.953 12.222 5.159 1 98.18 232 LEU B C 1
ATOM 4082 O O . LEU B 1 232 ? -1.616 11.561 5.962 1 98.18 232 LEU B O 1
ATOM 4086 N N . ASP B 1 233 ? -1.175 12.233 3.891 1 97.47 233 ASP B N 1
ATOM 4087 C CA . ASP B 1 233 ? -2.168 11.368 3.263 1 97.47 233 ASP B CA 1
ATOM 4088 C C . ASP B 1 233 ? -1.507 10.161 2.601 1 97.47 233 ASP B C 1
ATOM 4090 O O . ASP B 1 233 ? -0.973 10.268 1.495 1 97.47 233 ASP B O 1
ATOM 4094 N N . GLU B 1 234 ? -1.569 8.992 3.239 1 97.2 234 GLU B N 1
ATOM 4095 C CA . GLU B 1 234 ? -1 7.74 2.751 1 97.2 234 GLU B CA 1
ATOM 4096 C C . GLU B 1 234 ? 0.467 7.912 2.37 1 97.2 234 GLU B C 1
ATOM 4098 O O . GLU B 1 234 ? 0.853 7.648 1.229 1 97.2 234 GLU B O 1
ATOM 4103 N N . PRO B 1 235 ? 1.318 8.185 3.374 1 97.51 235 PRO B N 1
ATOM 4104 C CA . PRO B 1 235 ? 2.707 8.55 3.083 1 97.51 235 PRO B CA 1
ATOM 4105 C C . PRO B 1 235 ? 3.535 7.367 2.586 1 97.51 235 PRO B C 1
ATOM 4107 O O . PRO B 1 235 ? 4.617 7.559 2.025 1 97.51 235 PRO B O 1
ATOM 4110 N N . LEU B 1 236 ? 3.05 6.176 2.71 1 97.11 236 LEU B N 1
ATOM 4111 C CA . LEU B 1 236 ? 3.858 5.021 2.335 1 97.11 236 LEU B CA 1
ATOM 4112 C C . LEU B 1 236 ? 3.409 4.456 0.992 1 97.11 236 LEU B C 1
ATOM 4114 O O . LEU B 1 236 ? 3.98 3.478 0.503 1 97.11 236 LEU B O 1
ATOM 4118 N N . ALA B 1 237 ? 2.417 5.058 0.387 1 94.88 237 ALA B N 1
ATOM 4119 C CA . ALA B 1 237 ? 1.872 4.565 -0.876 1 94.88 237 ALA B CA 1
ATOM 4120 C C . ALA B 1 237 ? 2.944 4.536 -1.962 1 94.88 237 ALA B C 1
ATOM 4122 O O . ALA B 1 237 ? 3.668 5.515 -2.154 1 94.88 237 ALA B O 1
ATOM 4123 N N . GLY B 1 238 ? 3.074 3.357 -2.638 1 92.64 238 GLY B N 1
ATOM 4124 C CA . GLY B 1 238 ? 3.944 3.247 -3.798 1 92.64 238 GLY B CA 1
ATOM 4125 C C . GLY B 1 238 ? 5.402 3.037 -3.433 1 92.64 238 GLY B C 1
ATOM 4126 O O . GLY B 1 238 ? 6.268 3.001 -4.31 1 92.64 238 GLY B O 1
ATOM 4127 N N . LEU B 1 239 ? 5.699 2.883 -2.191 1 95.87 239 LEU B N 1
ATOM 4128 C CA . LEU B 1 239 ? 7.087 2.746 -1.764 1 95.87 239 LEU B CA 1
ATOM 4129 C C . LEU B 1 239 ? 7.464 1.276 -1.603 1 95.87 239 LEU B C 1
ATOM 4131 O O . LEU B 1 239 ? 6.631 0.458 -1.208 1 95.87 239 LEU B O 1
ATOM 4135 N N . ASP B 1 240 ? 8.739 0.97 -1.907 1 94.63 240 ASP B N 1
ATOM 4136 C CA . ASP B 1 240 ? 9.231 -0.374 -1.619 1 94.63 240 ASP B CA 1
ATOM 4137 C C . ASP B 1 240 ? 9.5 -0.553 -0.127 1 94.63 240 ASP B C 1
ATOM 4139 O O . ASP B 1 240 ? 9.303 0.375 0.66 1 94.63 240 ASP B O 1
ATOM 4143 N N . TRP B 1 241 ? 9.892 -1.74 0.246 1 92.32 241 TRP B N 1
ATOM 4144 C CA . TRP B 1 241 ? 9.937 -2.069 1.667 1 92.32 241 TRP B CA 1
ATOM 4145 C C . TRP B 1 241 ? 10.989 -1.233 2.387 1 92.32 241 TRP B C 1
ATOM 4147 O O . TRP B 1 241 ? 10.781 -0.812 3.528 1 92.32 241 TRP B O 1
ATOM 4157 N N . LYS B 1 242 ? 12.148 -1.016 1.708 1 93.8 242 LYS B N 1
ATOM 4158 C CA . LYS B 1 242 ? 13.211 -0.235 2.334 1 93.8 242 LYS B CA 1
ATOM 4159 C C . LYS B 1 242 ? 12.794 1.223 2.506 1 93.8 242 LYS B C 1
ATOM 4161 O O . LYS B 1 242 ? 12.961 1.799 3.583 1 93.8 242 LYS B O 1
ATOM 4166 N N . ALA B 1 243 ? 12.283 1.813 1.471 1 94.96 243 ALA B N 1
ATOM 4167 C CA . ALA B 1 243 ? 11.816 3.196 1.52 1 94.96 243 ALA B CA 1
ATOM 4168 C C . ALA B 1 243 ? 10.724 3.369 2.572 1 94.96 243 ALA B C 1
ATOM 4170 O O . ALA B 1 243 ? 10.679 4.387 3.267 1 94.96 243 ALA B O 1
ATOM 4171 N N . ARG B 1 244 ? 9.823 2.408 2.662 1 95.89 244 ARG B N 1
ATOM 4172 C CA . ARG B 1 244 ? 8.776 2.433 3.678 1 95.89 244 ARG B CA 1
ATOM 4173 C C . ARG B 1 244 ? 9.374 2.517 5.079 1 95.89 244 ARG B C 1
ATOM 4175 O O . ARG B 1 244 ? 8.981 3.37 5.877 1 95.89 244 ARG B O 1
ATOM 4182 N N . ALA B 1 245 ? 10.321 1.626 5.32 1 94.82 245 ALA B N 1
ATOM 4183 C CA . ALA B 1 245 ? 10.963 1.599 6.632 1 94.82 245 ALA B CA 1
ATOM 4184 C C . ALA B 1 245 ? 11.651 2.927 6.933 1 94.82 245 ALA B C 1
ATOM 4186 O O . ALA B 1 245 ? 11.576 3.431 8.056 1 94.82 245 ALA B O 1
ATOM 4187 N N . ASP B 1 246 ? 12.244 3.467 5.965 1 94.96 246 ASP B N 1
ATOM 4188 C CA . ASP B 1 246 ? 12.966 4.726 6.124 1 94.96 246 ASP B CA 1
ATOM 4189 C C . ASP B 1 246 ? 12.01 5.869 6.455 1 94.96 246 ASP B C 1
ATOM 4191 O O . ASP B 1 246 ? 12.303 6.702 7.315 1 94.96 246 ASP B O 1
ATOM 4195 N N . VAL B 1 247 ? 10.942 5.889 5.777 1 96.65 247 VAL B N 1
ATOM 4196 C CA . VAL B 1 247 ? 9.971 6.955 6.003 1 96.65 247 VAL B CA 1
ATOM 4197 C C . VAL B 1 247 ? 9.362 6.812 7.396 1 96.65 247 VAL B C 1
ATOM 4199 O O . VAL B 1 247 ? 9.169 7.806 8.101 1 96.65 247 VAL B O 1
ATOM 4202 N N . VAL B 1 248 ? 9.069 5.603 7.831 1 97.15 248 VAL B N 1
ATOM 4203 C CA . VAL B 1 248 ? 8.513 5.364 9.158 1 97.15 248 VAL B CA 1
ATOM 4204 C C . VAL B 1 248 ? 9.502 5.828 10.224 1 97.15 248 VAL B C 1
ATOM 4206 O O . VAL B 1 248 ? 9.117 6.489 11.192 1 97.15 248 VAL B O 1
ATOM 4209 N N . LYS B 1 249 ? 10.747 5.504 10.028 1 96.5 249 LYS B N 1
ATOM 4210 C CA . LYS B 1 249 ? 11.789 5.945 10.95 1 96.5 249 LYS B CA 1
ATOM 4211 C C . LYS B 1 249 ? 11.872 7.468 10.998 1 96.5 249 LYS B C 1
ATOM 4213 O O . LYS B 1 249 ? 12.02 8.053 12.073 1 96.5 249 LYS B O 1
ATOM 4218 N N . LEU B 1 250 ? 11.777 7.988 9.886 1 96.92 250 LEU B N 1
ATOM 4219 C CA . LEU B 1 250 ? 11.809 9.443 9.788 1 96.92 250 LEU B CA 1
ATOM 4220 C C . LEU B 1 250 ? 10.659 10.067 10.571 1 96.92 250 LEU B C 1
ATOM 4222 O O . LEU B 1 250 ? 10.865 11.005 11.344 1 96.92 250 LEU B O 1
ATOM 4226 N N . LEU B 1 251 ? 9.495 9.56 10.42 1 97.75 251 LEU B N 1
ATOM 4227 C CA . LEU B 1 251 ? 8.316 10.091 11.097 1 97.75 251 LEU B CA 1
ATOM 4228 C C . LEU B 1 251 ? 8.422 9.895 12.606 1 97.75 251 LEU B C 1
ATOM 4230 O O . LEU B 1 251 ? 7.929 10.719 13.379 1 97.75 251 LEU B O 1
ATOM 4234 N N . LYS B 1 252 ? 9.054 8.828 13.017 1 97.08 252 LYS B N 1
ATOM 4235 C CA . LYS B 1 252 ? 9.3 8.582 14.435 1 97.08 252 LYS B CA 1
ATOM 4236 C C . LYS B 1 252 ? 10.112 9.714 15.057 1 97.08 252 LYS B C 1
ATOM 4238 O O . LYS B 1 252 ? 9.842 10.132 16.185 1 97.08 252 LYS B O 1
ATOM 4243 N N . HIS B 1 253 ? 11.005 10.197 14.297 1 95.69 253 HIS B N 1
ATOM 4244 C CA . HIS B 1 253 ? 11.832 11.3 14.774 1 95.69 253 HIS B CA 1
ATOM 4245 C C . HIS B 1 253 ? 11.074 12.622 14.719 1 95.69 253 HIS B C 1
ATOM 4247 O O . HIS B 1 253 ? 11.15 13.425 15.652 1 95.69 253 HIS B O 1
ATOM 4253 N N . LEU B 1 254 ? 10.346 12.808 13.721 1 96.01 254 LEU B N 1
ATOM 4254 C CA . LEU B 1 254 ? 9.654 14.075 13.51 1 96.01 254 LEU B CA 1
ATOM 4255 C C . LEU B 1 254 ? 8.579 14.29 14.57 1 96.01 254 LEU B C 1
ATOM 4257 O O . LEU B 1 254 ? 8.306 15.427 14.962 1 96.01 254 LEU B O 1
ATOM 4261 N N . LYS B 1 255 ? 7.956 13.171 15.054 1 95.56 255 LYS B N 1
ATOM 4262 C CA . LYS B 1 255 ? 6.842 13.315 15.987 1 95.56 255 LYS B CA 1
ATOM 4263 C C . LYS B 1 255 ? 7.314 13.884 17.322 1 95.56 255 LYS B C 1
ATOM 4265 O O . LYS B 1 255 ? 6.5 14.312 18.143 1 95.56 255 LYS B O 1
ATOM 4270 N N . LYS B 1 256 ? 8.626 13.872 17.546 1 93.58 256 LYS B N 1
ATOM 4271 C CA . LYS B 1 256 ? 9.184 14.444 18.768 1 93.58 256 LYS B CA 1
ATOM 4272 C C . LYS B 1 256 ? 9.151 15.969 18.725 1 93.58 256 LYS B C 1
ATOM 4274 O O . LYS B 1 256 ? 9.154 16.625 19.769 1 93.58 256 LYS B O 1
ATOM 4279 N N . GLU B 1 257 ? 9.13 16.502 17.52 1 91.49 257 GLU B N 1
ATOM 4280 C CA . GLU B 1 257 ? 9.231 17.949 17.354 1 91.49 257 GLU B CA 1
ATOM 4281 C C . GLU B 1 257 ? 7.936 18.532 16.797 1 91.49 257 GLU B C 1
ATOM 4283 O O . GLU B 1 257 ? 7.663 19.723 16.964 1 91.49 257 GLU B O 1
ATOM 4288 N N . LEU B 1 258 ? 7.141 17.682 16.203 1 94.65 258 LEU B N 1
ATOM 4289 C CA . LEU B 1 258 ? 5.974 18.17 15.477 1 94.65 258 LEU B CA 1
ATOM 4290 C C . LEU B 1 258 ? 4.736 17.349 15.822 1 94.65 258 LEU B C 1
ATOM 4292 O O . LEU B 1 258 ? 4.85 16.206 16.273 1 94.65 258 LEU B O 1
ATOM 4296 N N . THR B 1 259 ? 3.574 18.019 15.694 1 97.18 259 THR B N 1
ATOM 4297 C CA . THR B 1 259 ? 2.314 17.284 15.694 1 97.18 259 THR B CA 1
ATOM 4298 C C . THR B 1 259 ? 2.04 16.68 14.32 1 97.18 259 THR B C 1
ATOM 4300 O O . THR B 1 259 ? 2.034 17.392 13.313 1 97.18 259 THR B O 1
ATOM 4303 N N . VAL B 1 260 ? 1.878 15.359 14.258 1 98.17 260 VAL B N 1
ATOM 4304 C CA . VAL B 1 260 ? 1.745 14.669 12.979 1 98.17 260 VAL B CA 1
ATOM 4305 C C . VAL B 1 260 ? 0.407 13.935 12.923 1 98.17 260 VAL B C 1
ATOM 4307 O O . VAL B 1 260 ? 0.035 13.237 13.869 1 98.17 260 VAL B O 1
ATOM 4310 N N . LEU B 1 261 ? -0.38 14.148 11.917 1 98.42 261 LEU B N 1
ATOM 4311 C CA . LEU B 1 261 ? -1.618 13.425 11.645 1 98.42 261 LEU B CA 1
ATOM 4312 C C . LEU B 1 261 ? -1.526 12.669 10.323 1 98.42 261 LEU B C 1
ATOM 4314 O O . LEU B 1 261 ? -1.309 13.274 9.271 1 98.42 261 LEU B O 1
ATOM 4318 N N . VAL B 1 262 ? -1.69 11.381 10.379 1 98.26 262 VAL B N 1
ATOM 4319 C CA . VAL B 1 262 ? -1.539 10.535 9.2 1 98.26 262 VAL B CA 1
ATOM 4320 C C . VAL B 1 262 ? -2.856 9.822 8.902 1 98.26 262 VAL B C 1
ATOM 4322 O O . VAL B 1 262 ? -3.522 9.329 9.815 1 98.26 262 VAL B O 1
ATOM 4325 N N . VAL B 1 263 ? -3.283 9.909 7.68 1 97.85 263 VAL B N 1
ATOM 4326 C CA . VAL B 1 263 ? -4.325 9.025 7.168 1 97.85 263 VAL B CA 1
ATOM 4327 C C . VAL B 1 263 ? -3.689 7.853 6.424 1 97.85 263 VAL B C 1
ATOM 4329 O O . VAL B 1 263 ? -2.862 8.052 5.531 1 97.85 263 VAL B O 1
ATOM 4332 N N . SER B 1 264 ? -4.017 6.615 6.82 1 96.95 264 SER B N 1
ATOM 4333 C CA . SER B 1 264 ? -3.35 5.49 6.172 1 96.95 264 SER B CA 1
ATOM 4334 C C . SER B 1 264 ? -4.133 4.196 6.368 1 96.95 264 SER B C 1
ATOM 4336 O O . SER B 1 264 ? -4.91 4.072 7.317 1 96.95 264 SER B O 1
ATOM 4338 N N . HIS B 1 265 ? -3.838 3.3 5.449 1 95.23 265 HIS B N 1
ATOM 4339 C CA . HIS B 1 265 ? -4.32 1.929 5.574 1 95.23 265 HIS B CA 1
ATOM 4340 C C . HIS B 1 265 ? -3.235 1.011 6.126 1 95.23 265 HIS B C 1
ATOM 4342 O O . HIS B 1 265 ? -3.489 -0.164 6.398 1 95.23 265 HIS B O 1
ATOM 4348 N N . ASP B 1 266 ? -2.033 1.518 6.32 1 94.84 266 ASP B N 1
ATOM 4349 C CA . ASP B 1 266 ? -0.892 0.73 6.777 1 94.84 266 ASP B CA 1
ATOM 4350 C C . ASP B 1 266 ? -0.79 0.745 8.3 1 94.84 266 ASP B C 1
ATOM 4352 O O . ASP B 1 266 ? 0.21 1.206 8.856 1 94.84 266 ASP B O 1
ATOM 4356 N N . LEU B 1 267 ? -1.719 0.141 8.968 1 96.42 267 LEU B N 1
ATOM 4357 C CA . LEU B 1 267 ? -1.857 0.265 10.415 1 96.42 267 LEU B CA 1
ATOM 4358 C C . LEU B 1 267 ? -0.682 -0.393 11.131 1 96.42 267 LEU B C 1
ATOM 4360 O O . LEU B 1 267 ? -0.132 0.171 12.079 1 96.42 267 LEU B O 1
ATOM 4364 N N . ARG B 1 268 ? -0.254 -1.525 10.69 1 93.71 268 ARG B N 1
ATOM 4365 C CA . ARG B 1 268 ? 0.819 -2.258 11.353 1 93.71 268 ARG B CA 1
ATOM 4366 C C . ARG B 1 268 ? 2.142 -1.506 11.249 1 93.71 268 ARG B C 1
ATOM 4368 O O . ARG B 1 268 ? 2.944 -1.52 12.185 1 93.71 268 ARG B O 1
ATOM 4375 N N . GLU B 1 269 ? 2.367 -0.872 10.116 1 94.65 269 GLU B N 1
ATOM 4376 C CA . GLU B 1 269 ? 3.599 -0.116 9.918 1 94.65 269 GLU B CA 1
ATOM 4377 C C . GLU B 1 269 ? 3.713 1.027 10.923 1 94.65 269 GLU B C 1
ATOM 4379 O O . GLU B 1 269 ? 4.811 1.354 11.378 1 94.65 269 GLU B O 1
ATOM 4384 N N . PHE B 1 270 ? 2.569 1.617 11.276 1 96.61 270 PHE B N 1
ATOM 4385 C CA . PHE B 1 270 ? 2.589 2.823 12.096 1 96.61 270 PHE B CA 1
ATOM 4386 C C . PHE B 1 270 ? 2.287 2.492 13.552 1 96.61 270 PHE B C 1
ATOM 4388 O O . PHE B 1 270 ? 2.323 3.373 14.414 1 96.61 270 PHE B O 1
ATOM 4395 N N . ALA B 1 271 ? 2.009 1.313 13.888 1 95.59 271 ALA B N 1
ATOM 4396 C CA . ALA B 1 271 ? 1.51 0.896 15.196 1 95.59 271 ALA B CA 1
ATOM 4397 C C . ALA B 1 271 ? 2.404 1.419 16.317 1 95.59 271 ALA B C 1
ATOM 4399 O O . ALA B 1 271 ? 1.911 1.913 17.333 1 95.59 271 ALA B O 1
ATOM 4400 N N . SER B 1 272 ? 3.68 1.395 16.142 1 94.41 272 SER B N 1
ATOM 4401 C CA . SER B 1 272 ? 4.619 1.758 17.198 1 94.41 272 SER B CA 1
ATOM 4402 C C . SER B 1 272 ? 4.711 3.271 17.359 1 94.41 272 SER B C 1
ATOM 4404 O O . SER B 1 272 ? 5.237 3.763 18.36 1 94.41 272 SER B O 1
ATOM 4406 N N . LEU B 1 273 ? 4.171 4.002 16.407 1 97 273 LEU B N 1
ATOM 4407 C CA . LEU B 1 273 ? 4.305 5.455 16.415 1 97 273 LEU B CA 1
ATOM 4408 C C . LEU B 1 273 ? 3.041 6.115 16.956 1 97 273 LEU B C 1
ATOM 4410 O O . LEU B 1 273 ? 3.082 7.256 17.421 1 97 273 LEU B O 1
ATOM 4414 N N . VAL B 1 274 ? 1.986 5.456 16.952 1 97.76 274 VAL B N 1
ATOM 4415 C CA . VAL B 1 274 ? 0.671 6.066 17.115 1 97.76 274 VAL B CA 1
ATOM 4416 C C . VAL B 1 274 ? 0.411 6.346 18.594 1 97.76 274 VAL B C 1
ATOM 4418 O O . VAL B 1 274 ? 0.5 5.443 19.428 1 97.76 274 VAL B O 1
ATOM 4421 N N . ASP B 1 275 ? 0.07 7.546 18.882 1 97.53 275 ASP B N 1
ATOM 4422 C CA . ASP B 1 275 ? -0.348 7.929 20.227 1 97.53 275 ASP B CA 1
ATOM 4423 C C . ASP B 1 275 ? -1.87 7.901 20.358 1 97.53 275 ASP B C 1
ATOM 4425 O O . ASP B 1 275 ? -2.4 7.547 21.413 1 97.53 275 ASP B O 1
ATOM 4429 N N . GLN B 1 276 ? -2.54 8.322 19.285 1 97.22 276 GLN B N 1
ATOM 4430 C CA . GLN B 1 276 ? -3.996 8.304 19.194 1 97.22 276 GLN B CA 1
ATOM 4431 C C . GLN B 1 276 ? -4.455 7.867 17.806 1 97.22 276 GLN B C 1
ATOM 4433 O O . GLN B 1 276 ? -3.811 8.186 16.804 1 97.22 276 GLN B O 1
ATOM 4438 N N . SER B 1 277 ? -5.514 7.169 17.8 1 97.89 277 SER B N 1
ATOM 4439 C CA . SER B 1 277 ? -6.054 6.722 16.521 1 97.89 277 SER B CA 1
ATOM 4440 C C . SER B 1 277 ? -7.573 6.849 16.486 1 97.89 277 SER B C 1
ATOM 4442 O O . SER B 1 277 ? -8.231 6.785 17.527 1 97.89 277 SER B O 1
ATOM 4444 N N . TRP B 1 278 ? -8.119 7.086 15.322 1 97.84 278 TRP B N 1
ATOM 4445 C CA . TRP B 1 278 ? -9.553 7.208 15.085 1 97.84 278 TRP B CA 1
ATOM 4446 C C . TRP B 1 278 ? -9.972 6.413 13.853 1 97.84 278 TRP B C 1
ATOM 4448 O O . TRP B 1 278 ? -9.236 6.356 12.865 1 97.84 278 TRP B O 1
ATOM 4458 N N . ARG B 1 279 ? -11.093 5.914 13.871 1 97.26 279 ARG B N 1
ATOM 4459 C CA . ARG B 1 279 ? -11.698 5.245 12.724 1 97.26 279 ARG B CA 1
ATOM 4460 C C . ARG B 1 279 ? -12.79 6.107 12.1 1 97.26 279 ARG B C 1
ATOM 4462 O O . ARG B 1 279 ? -13.699 6.565 12.795 1 97.26 279 ARG B O 1
ATOM 4469 N N . MET B 1 280 ? -12.608 6.32 10.876 1 96.33 280 MET B N 1
ATOM 4470 C CA . MET B 1 280 ? -13.658 7.02 10.142 1 96.33 280 MET B CA 1
ATOM 4471 C C . MET B 1 280 ? -14.653 6.032 9.541 1 96.33 280 MET B C 1
ATOM 4473 O O . MET B 1 280 ? -14.27 5.153 8.768 1 96.33 280 MET B O 1
ATOM 4477 N N . GLU B 1 281 ? -15.846 6.208 9.834 1 93.94 281 GLU B N 1
ATOM 4478 C CA . GLU B 1 281 ? -16.903 5.339 9.326 1 93.94 281 GLU B CA 1
ATOM 4479 C C . GLU B 1 281 ? -17.546 5.926 8.072 1 93.94 281 GLU B C 1
ATOM 4481 O O . GLU B 1 281 ? -17.45 7.13 7.825 1 93.94 281 GLU B O 1
ATOM 4486 N N . MET B 1 282 ? -18.128 4.967 7.373 1 88.92 282 MET B N 1
ATOM 4487 C CA . MET B 1 282 ? -18.908 5.449 6.236 1 88.92 282 MET B CA 1
ATOM 4488 C C . MET B 1 282 ? -19.984 6.429 6.69 1 88.92 282 MET B C 1
ATOM 4490 O O . MET B 1 282 ? -20.624 6.22 7.723 1 88.92 282 MET B O 1
ATOM 4494 N N . GLY B 1 283 ? -20.192 7.499 6.054 1 87.14 283 GLY B N 1
ATOM 4495 C CA . GLY B 1 283 ? -21.119 8.545 6.453 1 87.14 283 GLY B CA 1
ATOM 4496 C C . GLY B 1 283 ? -20.432 9.751 7.064 1 87.14 283 GLY B C 1
ATOM 4497 O O . GLY B 1 283 ? -21.079 10.757 7.36 1 87.14 283 GLY B O 1
ATOM 4498 N N . GLY B 1 284 ? -19.201 9.55 7.343 1 91.08 284 GLY B N 1
ATOM 4499 C CA . GLY B 1 284 ? -18.417 10.712 7.73 1 91.08 284 GLY B CA 1
ATOM 4500 C C . GLY B 1 284 ? -18.316 10.889 9.233 1 91.08 284 GLY B C 1
ATOM 4501 O O . GLY B 1 284 ? -18.091 12 9.718 1 91.08 284 GLY B O 1
ATOM 4502 N N . ASN B 1 285 ? -18.494 9.842 9.998 1 93.93 285 ASN B N 1
ATOM 4503 C CA . ASN B 1 285 ? -18.337 9.873 11.448 1 93.93 285 ASN B CA 1
ATOM 4504 C C . ASN B 1 285 ? -16.953 9.39 11.873 1 93.93 285 ASN B C 1
ATOM 4506 O O . ASN B 1 285 ? -16.4 8.469 11.269 1 93.93 285 ASN B O 1
ATOM 4510 N N . LEU B 1 286 ? -16.438 10.046 12.898 1 96.55 286 LEU B N 1
ATOM 4511 C CA . LEU B 1 286 ? -15.122 9.695 13.42 1 96.55 286 LEU B CA 1
ATOM 4512 C C . LEU B 1 286 ? -15.221 9.208 14.862 1 96.55 286 LEU B C 1
ATOM 4514 O O . LEU B 1 286 ? -15.854 9.856 15.699 1 96.55 286 LEU B O 1
ATOM 4518 N N . ARG B 1 287 ? -14.596 8.05 15.121 1 95.84 287 ARG B N 1
ATOM 4519 C CA . ARG B 1 287 ? -14.619 7.478 16.464 1 95.84 287 ARG B CA 1
ATOM 4520 C C . ARG B 1 287 ? -13.213 7.11 16.926 1 95.84 287 ARG B C 1
ATOM 4522 O O . ARG B 1 287 ? -12.442 6.513 16.172 1 95.84 287 ARG B O 1
ATOM 4529 N N . GLN B 1 288 ? -12.949 7.488 18.126 1 95.96 288 GLN B N 1
ATOM 4530 C CA . GLN B 1 288 ? -11.673 7.058 18.687 1 95.96 288 GLN B CA 1
ATOM 4531 C C . GLN B 1 288 ? -11.638 5.545 18.881 1 95.96 288 GLN B C 1
ATOM 4533 O O . GLN B 1 288 ? -12.591 4.958 19.399 1 95.96 288 GLN B O 1
ATOM 4538 N N . GLU B 1 289 ? -10.606 5.009 18.334 1 94.8 289 GLU B N 1
ATOM 4539 C CA . GLU B 1 289 ? -10.474 3.556 18.39 1 94.8 289 GLU B CA 1
ATOM 4540 C C . GLU B 1 289 ? -9.007 3.134 18.37 1 94.8 289 GLU B C 1
ATOM 4542 O O . GLU B 1 289 ? -8.208 3.685 17.61 1 94.8 289 GLU B O 1
ATOM 4547 N N . PHE B 1 290 ? -8.717 2.192 19.203 1 92.14 290 PHE B N 1
ATOM 4548 C CA . PHE B 1 290 ? -7.388 1.596 19.127 1 92.14 290 PHE B CA 1
ATOM 4549 C C . PHE B 1 290 ? -7.202 0.855 17.808 1 92.14 290 PHE B C 1
ATOM 4551 O O . PHE B 1 290 ? -8.175 0.404 17.201 1 92.14 290 PHE B O 1
ATOM 4558 N N . LEU B 1 291 ? -6.013 0.752 17.368 1 91.7 291 LEU B N 1
ATOM 4559 C CA . LEU B 1 291 ? -5.735 0.074 16.107 1 91.7 291 LEU B CA 1
ATOM 4560 C C . LEU B 1 291 ? -6.16 -1.389 16.171 1 91.7 291 LEU B C 1
ATOM 4562 O O . LEU B 1 291 ? -5.886 -2.078 17.156 1 91.7 291 LEU B O 1
ATOM 4566 N N . PRO B 1 292 ? -6.906 -1.787 15.217 1 86.45 292 PRO B N 1
ATOM 4567 C CA . PRO B 1 292 ? -7.36 -3.179 15.167 1 86.45 292 PRO B CA 1
ATOM 4568 C C . PRO B 1 292 ? -6.253 -4.147 14.754 1 86.45 292 PRO B C 1
ATOM 4570 O O . PRO B 1 292 ? -6.235 -4.619 13.614 1 86.45 292 PRO B O 1
ATOM 4573 N N . LEU B 1 293 ? -5.11 -4.339 15.461 1 81.77 293 LEU B N 1
ATOM 4574 C CA . LEU B 1 293 ? -3.985 -5.186 15.079 1 81.77 293 LEU B CA 1
ATOM 4575 C C . LEU B 1 293 ? -3.985 -6.483 15.882 1 81.77 293 LEU B C 1
ATOM 4577 O O . LEU B 1 293 ? -4.473 -6.517 17.014 1 81.77 293 LEU B O 1
#